Protein AF-A0A559NNC6-F1 (afdb_monomer)

pLDDT: mean 79.75, std 18.86, range [27.92, 98.12]

Mean predicted aligned error: 11.49 Å

Secondary structure (DSSP, 8-state):
----------------------------B-GGG-EEETTEEEEEBSS-TTEEEEPPPPEEE-B-TTS-BSEEEEEEEE---TTTT-TT--EEEEEEEEEEEEPPPPHHHHHHHHHHTT-TT-EEEEPPP-EEEEEEEE--SS-TT--EEEE-EEE--SGGGS--SS----EEEEEEEE-HHHHHHHHHHHHTT---EEEEEEEEEEEE--------S-HHHHHHHHHHT-TT---EEEEEEEEEEEE----TTT-GGGEEEEETTT---TT---EEEE--TTTTTS-TTEEEEEEEEEEEBSSSSSEEEEEEEEEGGGTT--EEEE--SS-B-TTSPEEEEEEEEETT--EEEPPPEEES-TT-EEE-PPP-

Radius of gyration: 27.9 Å; Cα contacts (8 Å, |Δi|>4): 718; chains: 1; bounding box: 59×69×116 Å

Structure (mmCIF, N/CA/C/O backbone):
data_AF-A0A559NNC6-F1
#
_entry.id   AF-A0A559NNC6-F1
#
loop_
_atom_site.group_PDB
_atom_site.id
_atom_site.type_symbol
_atom_site.label_atom_id
_atom_site.label_alt_id
_atom_site.label_comp_id
_atom_site.label_asym_id
_atom_site.label_entity_id
_atom_site.label_seq_id
_atom_site.pdbx_PDB_ins_code
_atom_site.Cartn_x
_atom_site.Cartn_y
_atom_site.Cartn_z
_atom_site.occupancy
_atom_site.B_iso_or_equiv
_atom_site.auth_seq_id
_atom_site.auth_comp_id
_atom_site.auth_asym_id
_atom_site.auth_atom_id
_atom_site.pdbx_PDB_model_num
ATOM 1 N N . MET A 1 1 ? 0.845 43.057 -84.290 1.00 36.72 1 MET A N 1
ATOM 2 C CA . MET A 1 1 ? 2.251 42.629 -84.189 1.00 36.72 1 MET A CA 1
ATOM 3 C C . MET A 1 1 ? 2.570 42.561 -82.710 1.00 36.72 1 MET A C 1
ATOM 5 O O . MET A 1 1 ? 2.853 43.579 -82.102 1.00 36.72 1 MET A O 1
ATOM 9 N N . ASP A 1 2 ? 2.086 41.510 -82.059 1.00 36.22 2 ASP A N 1
ATOM 10 C CA . ASP A 1 2 ? 2.773 40.208 -81.928 1.00 36.22 2 ASP A CA 1
ATOM 11 C C . ASP A 1 2 ? 3.747 40.279 -80.756 1.00 36.22 2 ASP A C 1
ATOM 13 O O . ASP A 1 2 ? 4.508 41.226 -80.642 1.00 36.22 2 ASP A O 1
ATOM 17 N N . SER A 1 3 ? 3.859 39.328 -79.846 1.00 35.81 3 SER A N 1
ATOM 18 C CA . SER A 1 3 ? 3.120 38.120 -79.476 1.00 35.81 3 SER A CA 1
ATOM 19 C C . SER A 1 3 ? 3.986 37.570 -78.341 1.00 35.81 3 SER A C 1
ATOM 21 O O . SER A 1 3 ? 5.203 37.484 -78.514 1.00 35.81 3 SER A O 1
ATOM 23 N N . GLY A 1 4 ? 3.441 37.231 -77.175 1.00 33.69 4 GLY A N 1
ATOM 24 C CA . GLY A 1 4 ? 4.319 36.819 -76.075 1.00 33.69 4 GLY A CA 1
ATOM 25 C C . GLY A 1 4 ? 3.615 36.343 -74.821 1.00 33.69 4 GLY A C 1
ATOM 26 O O . GLY A 1 4 ? 3.918 36.809 -73.728 1.00 33.69 4 GLY A O 1
ATOM 27 N N . ILE A 1 5 ? 2.669 35.422 -74.984 1.00 40.53 5 ILE A N 1
ATOM 28 C CA . ILE A 1 5 ? 2.041 34.668 -73.896 1.00 40.53 5 ILE A CA 1
ATOM 29 C C . ILE A 1 5 ? 3.139 33.861 -73.178 1.00 40.53 5 ILE A C 1
ATOM 31 O O . ILE A 1 5 ? 3.711 32.939 -73.757 1.00 40.53 5 ILE A O 1
ATOM 35 N N . ARG A 1 6 ? 3.447 34.196 -71.918 1.00 37.16 6 ARG A N 1
ATOM 36 C CA . ARG A 1 6 ? 4.339 33.393 -71.063 1.00 37.16 6 ARG A CA 1
ATOM 37 C C . ARG A 1 6 ? 3.553 32.254 -70.415 1.00 37.16 6 ARG A C 1
ATOM 39 O O . ARG A 1 6 ? 2.693 32.481 -69.568 1.00 37.16 6 ARG A O 1
ATOM 46 N N . PHE A 1 7 ? 3.875 31.027 -70.812 1.00 37.62 7 PHE A N 1
ATOM 47 C CA . PHE A 1 7 ? 3.391 29.798 -70.193 1.00 37.62 7 PHE A CA 1
ATOM 48 C C . PHE A 1 7 ? 4.232 29.424 -68.960 1.00 37.62 7 PHE A C 1
ATOM 50 O O . PHE A 1 7 ? 5.452 29.330 -69.032 1.00 37.62 7 PHE A O 1
ATOM 57 N N . LYS A 1 8 ? 3.512 29.191 -67.858 1.00 38.75 8 LYS A N 1
ATOM 58 C CA . LYS A 1 8 ? 3.670 28.158 -66.818 1.00 38.75 8 LYS A CA 1
ATOM 59 C C . LYS A 1 8 ? 5.076 27.741 -66.351 1.00 38.75 8 LYS A C 1
ATOM 61 O O . LYS A 1 8 ? 5.777 26.998 -67.026 1.00 38.75 8 LYS A O 1
ATOM 66 N N . SER A 1 9 ? 5.296 27.939 -65.054 1.00 33.38 9 SER A N 1
ATOM 67 C CA . SER A 1 9 ? 5.861 26.903 -64.174 1.00 33.38 9 SER A CA 1
ATOM 68 C C . SER A 1 9 ? 5.337 27.104 -62.749 1.00 33.38 9 SER A C 1
ATOM 70 O O . SER A 1 9 ? 5.947 27.736 -61.894 1.00 33.38 9 SER A O 1
ATOM 72 N N . MET A 1 10 ? 4.129 26.581 -62.526 1.00 31.52 10 MET A N 1
ATOM 73 C CA . MET A 1 10 ? 3.527 26.402 -61.208 1.00 31.52 10 MET A CA 1
ATOM 74 C C . MET A 1 10 ? 4.257 25.238 -60.534 1.00 31.52 10 MET A C 1
ATOM 76 O O . MET A 1 10 ? 4.019 24.078 -60.866 1.00 31.52 10 MET A O 1
ATOM 80 N N . TRP A 1 11 ? 5.189 25.547 -59.636 1.00 31.36 11 TRP A N 1
ATOM 81 C CA . TRP A 1 11 ? 5.792 24.552 -58.757 1.00 31.36 11 TRP A CA 1
ATOM 82 C C . TRP A 1 11 ? 4.742 24.126 -57.732 1.00 31.36 11 TRP A C 1
ATOM 84 O O . TRP A 1 11 ? 4.523 24.794 -56.725 1.00 31.36 11 TRP A O 1
ATOM 94 N N . VAL A 1 12 ? 4.055 23.021 -58.014 1.00 34.59 12 VAL A N 1
ATOM 95 C CA . VAL A 1 12 ? 3.301 22.284 -57.001 1.00 34.59 12 VAL A CA 1
ATOM 96 C C . VAL A 1 12 ? 4.337 21.606 -56.112 1.00 34.59 12 VAL A C 1
ATOM 98 O O . VAL A 1 12 ? 4.906 20.577 -56.470 1.00 34.59 12 VAL A O 1
ATOM 101 N N . VAL A 1 13 ? 4.617 22.209 -54.959 1.00 36.72 13 VAL A N 1
ATOM 102 C CA . VAL A 1 13 ? 5.291 21.519 -53.859 1.00 36.72 13 VAL A CA 1
ATOM 103 C C . VAL A 1 13 ? 4.279 20.520 -53.307 1.00 36.72 13 VAL A C 1
ATOM 105 O O . VAL A 1 13 ? 3.402 20.874 -52.523 1.00 36.72 13 VAL A O 1
ATOM 108 N N . ILE A 1 14 ? 4.363 19.271 -53.766 1.00 38.53 14 ILE A N 1
ATOM 109 C CA . ILE A 1 14 ? 3.714 18.148 -53.093 1.00 38.53 14 ILE A CA 1
ATOM 110 C C . ILE A 1 14 ? 4.484 17.958 -51.785 1.00 38.53 14 ILE A C 1
ATOM 112 O O . ILE A 1 14 ? 5.513 17.288 -51.735 1.00 38.53 14 ILE A O 1
ATOM 116 N N . LEU A 1 15 ? 4.003 18.610 -50.727 1.00 35.34 15 LEU A N 1
ATOM 117 C CA . LEU A 1 15 ? 4.283 18.214 -49.354 1.00 35.34 15 LEU A CA 1
ATOM 118 C C . LEU A 1 15 ? 3.696 16.809 -49.199 1.00 35.34 15 LEU A C 1
ATOM 120 O O . LEU A 1 15 ? 2.512 16.645 -48.916 1.00 35.34 15 LEU A O 1
ATOM 124 N N . LEU A 1 16 ? 4.525 15.789 -49.439 1.00 34.09 16 LEU A N 1
ATOM 125 C CA . LEU A 1 16 ? 4.300 14.466 -48.880 1.00 34.09 16 LEU A CA 1
ATOM 126 C C . LEU A 1 16 ? 4.338 14.643 -47.362 1.00 34.09 16 LEU A C 1
ATOM 128 O O . LEU A 1 16 ? 5.388 14.565 -46.729 1.00 34.09 16 LEU A O 1
ATOM 132 N N . SER A 1 17 ? 3.176 14.921 -46.778 1.00 38.03 17 SER A N 1
ATOM 133 C CA . SER A 1 17 ? 2.902 14.615 -45.388 1.00 38.03 17 SER A CA 1
ATOM 134 C C . SER A 1 17 ? 2.941 13.096 -45.269 1.00 38.03 17 SER A C 1
ATOM 136 O O . SER A 1 17 ? 1.928 12.401 -45.321 1.00 38.03 17 SER A O 1
ATOM 138 N N . THR A 1 18 ? 4.150 12.551 -45.142 1.00 35.72 18 THR A N 1
ATOM 139 C CA . THR A 1 18 ? 4.334 11.256 -44.506 1.00 35.72 18 THR A CA 1
ATOM 140 C C . THR A 1 18 ? 3.746 11.401 -43.114 1.00 35.72 18 THR A C 1
ATOM 142 O O . THR A 1 18 ? 4.394 11.913 -42.201 1.00 35.72 18 THR A O 1
ATOM 145 N N . ASN A 1 19 ? 2.482 10.999 -42.986 1.00 30.67 19 ASN A N 1
ATOM 146 C CA . ASN A 1 19 ? 1.855 10.614 -41.740 1.00 30.67 19 ASN A CA 1
ATOM 147 C C . ASN A 1 19 ? 2.675 9.445 -41.183 1.00 30.67 19 ASN A C 1
ATOM 149 O O . ASN A 1 19 ? 2.284 8.285 -41.273 1.00 30.67 19 ASN A O 1
ATOM 153 N N . PHE A 1 20 ? 3.841 9.751 -40.618 1.00 30.52 20 PHE A N 1
ATOM 154 C CA . PHE A 1 20 ? 4.393 8.959 -39.542 1.00 30.52 20 PHE A CA 1
ATOM 155 C C . PHE A 1 20 ? 3.413 9.149 -38.387 1.00 30.52 20 PHE A C 1
ATOM 157 O O . PHE A 1 20 ? 3.581 10.011 -37.529 1.00 30.52 20 PHE A O 1
ATOM 164 N N . MET A 1 21 ? 2.350 8.342 -38.390 1.00 27.92 21 MET A N 1
ATOM 165 C CA . MET A 1 21 ? 1.775 7.884 -37.141 1.00 27.92 21 MET A CA 1
ATOM 166 C C . MET A 1 21 ? 2.883 7.090 -36.457 1.00 27.92 21 MET A C 1
ATOM 168 O O . MET A 1 21 ? 2.970 5.872 -36.574 1.00 27.92 21 MET A O 1
ATOM 172 N N . THR A 1 22 ? 3.789 7.797 -35.785 1.00 30.91 22 THR A N 1
ATOM 173 C CA . THR A 1 22 ? 4.521 7.222 -34.673 1.00 30.91 22 THR A CA 1
ATOM 174 C C . THR A 1 22 ? 3.444 6.863 -33.666 1.00 30.91 22 THR A C 1
ATOM 176 O O . THR A 1 22 ? 2.999 7.712 -32.893 1.00 30.91 22 THR A O 1
ATOM 179 N N . SER A 1 23 ? 2.965 5.621 -33.726 1.00 33.84 23 SER A N 1
ATOM 180 C CA . SER A 1 23 ? 2.428 4.968 -32.547 1.00 33.84 23 SER A CA 1
ATOM 181 C C . SER A 1 23 ? 3.432 5.268 -31.443 1.00 33.84 23 SER A C 1
ATOM 183 O O . SER A 1 23 ? 4.598 4.879 -31.551 1.00 33.84 23 SER A O 1
ATOM 185 N N . LEU A 1 24 ? 3.023 6.070 -30.462 1.00 34.66 24 LEU A N 1
ATOM 186 C CA . LEU A 1 24 ? 3.741 6.218 -29.209 1.00 34.66 24 LEU A CA 1
ATOM 187 C C . LEU A 1 24 ? 3.784 4.813 -28.614 1.00 34.66 24 LEU A C 1
ATOM 189 O O . LEU A 1 24 ? 2.856 4.404 -27.926 1.00 34.66 24 LEU A O 1
ATOM 193 N N . LEU A 1 25 ? 4.811 4.049 -28.988 1.00 40.75 25 LEU A N 1
ATOM 194 C CA . LEU A 1 25 ? 5.159 2.791 -28.361 1.00 40.75 25 LEU A CA 1
ATOM 195 C C . LEU A 1 25 ? 5.450 3.168 -26.916 1.00 40.75 25 LEU A C 1
ATOM 197 O O . LEU A 1 25 ? 6.446 3.832 -26.613 1.00 40.75 25 LEU A O 1
ATOM 201 N N . LEU A 1 26 ? 4.486 2.879 -26.049 1.00 55.91 26 LEU A N 1
ATOM 202 C CA . LEU A 1 26 ? 4.668 3.029 -24.624 1.00 55.91 26 LEU A CA 1
ATOM 203 C C . LEU A 1 26 ? 5.737 2.004 -24.255 1.00 55.91 26 LEU A C 1
ATOM 205 O O . LEU A 1 26 ? 5.608 0.827 -24.557 1.00 55.91 26 LEU A O 1
ATOM 209 N N . ALA A 1 27 ? 6.837 2.476 -23.685 1.00 65.31 27 ALA A N 1
ATOM 210 C CA . ALA A 1 27 ? 7.924 1.623 -23.235 1.00 65.31 27 ALA A CA 1
ATOM 211 C C . ALA A 1 27 ? 7.384 0.571 -22.240 1.00 65.31 27 ALA A C 1
ATOM 213 O O . ALA A 1 27 ? 6.784 0.947 -21.223 1.00 65.31 27 ALA A O 1
ATOM 214 N N . GLN A 1 28 ? 7.588 -0.719 -22.523 1.00 82.75 28 GLN A N 1
ATOM 215 C CA . GLN A 1 28 ? 7.089 -1.854 -21.741 1.00 82.75 28 GLN A CA 1
ATOM 216 C C . GLN A 1 28 ? 8.203 -2.886 -21.473 1.00 82.75 28 GLN A C 1
ATOM 218 O O . GLN A 1 28 ? 8.992 -3.198 -22.374 1.00 82.75 28 GLN A O 1
ATOM 223 N N . PRO A 1 29 ? 8.263 -3.462 -20.255 1.00 88.25 29 PRO A N 1
ATOM 224 C CA . PRO A 1 29 ? 9.234 -4.500 -19.928 1.00 88.25 29 PRO A CA 1
ATOM 225 C C . PRO A 1 29 ? 8.934 -5.807 -20.673 1.00 88.25 29 PRO A C 1
ATOM 22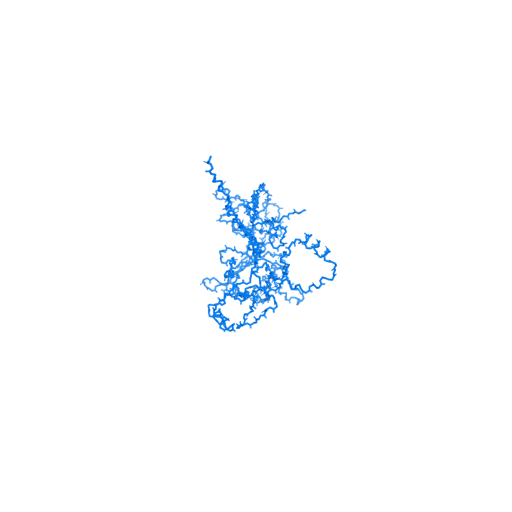7 O O . PRO A 1 29 ? 7.810 -6.309 -20.647 1.00 88.25 29 PRO A O 1
ATOM 230 N N . ASP A 1 30 ? 9.966 -6.404 -21.266 1.00 88.94 30 ASP A N 1
ATOM 231 C CA . ASP A 1 30 ? 9.905 -7.753 -21.827 1.00 88.94 30 ASP A CA 1
ATOM 232 C C . ASP A 1 30 ? 10.083 -8.795 -20.716 1.00 88.94 30 ASP A C 1
ATOM 234 O O . ASP A 1 30 ? 11.158 -8.907 -20.116 1.00 88.94 30 ASP A O 1
ATOM 238 N N . ILE A 1 31 ? 9.056 -9.608 -20.462 1.00 86.62 31 ILE A N 1
ATOM 239 C CA . ILE A 1 31 ? 9.113 -10.667 -19.446 1.00 86.62 31 ILE A CA 1
ATOM 240 C C . ILE A 1 31 ? 10.173 -11.733 -19.763 1.00 86.62 31 ILE A C 1
ATOM 242 O O . ILE A 1 31 ? 10.756 -12.313 -18.845 1.00 86.62 31 ILE A O 1
ATOM 246 N N . THR A 1 32 ? 10.461 -11.988 -21.041 1.00 87.81 32 THR A N 1
ATOM 247 C CA . THR A 1 32 ? 11.422 -13.018 -21.463 1.00 87.81 32 THR A CA 1
ATOM 248 C C . THR A 1 32 ? 12.872 -12.571 -21.352 1.00 87.81 32 THR A C 1
ATOM 250 O O . THR A 1 32 ? 13.762 -13.399 -21.165 1.00 87.81 32 THR A O 1
ATOM 253 N N . SER A 1 33 ? 13.111 -11.260 -21.328 1.00 90.81 33 SER A N 1
ATOM 254 C CA . SER A 1 33 ? 14.430 -10.669 -21.087 1.00 90.81 33 SER A CA 1
ATOM 255 C C . SER A 1 33 ? 14.896 -10.741 -19.619 1.00 90.81 33 SER A C 1
ATOM 257 O O . SER A 1 33 ? 15.963 -10.219 -19.272 1.00 90.81 33 SER A O 1
ATOM 259 N N . ARG A 1 34 ? 14.098 -11.366 -18.737 1.00 91.50 34 ARG A N 1
ATOM 260 C CA . ARG A 1 34 ? 14.343 -11.461 -17.294 1.00 91.50 34 ARG A CA 1
ATOM 261 C C . ARG A 1 34 ? 15.758 -11.953 -16.997 1.00 91.50 34 ARG A C 1
ATOM 263 O O . ARG A 1 34 ? 16.128 -13.084 -17.308 1.00 91.50 34 ARG A O 1
ATOM 270 N N . LYS A 1 35 ? 16.531 -11.139 -16.277 1.00 92.88 35 LYS A N 1
ATOM 271 C CA . LYS A 1 35 ? 17.894 -11.481 -15.858 1.00 92.88 35 LYS A CA 1
ATOM 272 C C . LYS A 1 35 ? 18.169 -11.037 -14.430 1.00 92.88 35 LYS A C 1
ATOM 274 O O . LYS A 1 35 ? 17.857 -9.916 -14.054 1.00 92.88 35 LYS A O 1
ATOM 279 N N . LYS A 1 36 ? 18.827 -11.883 -13.634 1.00 92.81 36 LYS A N 1
ATOM 280 C CA . LYS A 1 36 ? 19.297 -11.509 -12.292 1.00 92.81 36 LYS A CA 1
ATOM 281 C C . LYS A 1 36 ? 20.701 -10.907 -12.369 1.00 92.81 36 LYS A C 1
ATOM 283 O O . LYS A 1 36 ? 21.624 -11.540 -12.879 1.00 92.81 36 LYS A O 1
ATOM 288 N N . VAL A 1 37 ? 20.869 -9.692 -11.857 1.00 91.38 37 VAL A N 1
ATOM 289 C CA . VAL A 1 37 ? 22.135 -8.947 -11.843 1.00 91.38 37 VAL A CA 1
ATOM 290 C C . VAL A 1 37 ? 22.356 -8.378 -10.444 1.00 91.38 37 VAL A C 1
ATOM 292 O O . VAL A 1 37 ? 21.554 -7.585 -9.964 1.00 91.38 37 VAL A O 1
ATOM 295 N N . ASN A 1 38 ? 23.441 -8.785 -9.775 1.00 86.75 38 ASN A N 1
ATOM 296 C CA . ASN A 1 38 ? 23.778 -8.359 -8.404 1.00 86.75 38 ASN A CA 1
ATOM 297 C C . ASN A 1 38 ? 22.617 -8.504 -7.401 1.00 86.75 38 ASN A C 1
ATOM 299 O O . ASN A 1 38 ? 22.393 -7.635 -6.565 1.00 86.75 38 ASN A O 1
ATOM 303 N N . GLY A 1 39 ? 21.859 -9.598 -7.505 1.00 87.31 39 GLY A N 1
ATOM 304 C CA . GLY A 1 39 ? 20.725 -9.868 -6.619 1.00 87.31 39 GLY A CA 1
ATOM 305 C C . GLY A 1 39 ? 19.397 -9.238 -7.047 1.00 87.31 39 GLY A C 1
ATOM 306 O O . GLY A 1 39 ? 18.375 -9.657 -6.521 1.00 87.31 39 GLY A O 1
ATOM 307 N N . THR A 1 40 ? 19.387 -8.330 -8.026 1.00 91.31 40 THR A N 1
ATOM 308 C CA . THR A 1 40 ? 18.180 -7.670 -8.551 1.00 91.31 40 THR A CA 1
ATOM 309 C C . THR A 1 40 ? 17.768 -8.265 -9.893 1.00 91.31 40 THR A C 1
ATOM 311 O O . THR A 1 40 ? 18.598 -8.396 -10.795 1.00 91.31 40 THR A O 1
ATOM 314 N N . THR A 1 41 ? 16.488 -8.590 -10.061 1.00 94.50 41 THR A N 1
ATOM 315 C CA . THR A 1 41 ? 15.935 -8.912 -11.382 1.00 94.50 41 THR A CA 1
ATOM 316 C C . THR A 1 41 ? 15.767 -7.645 -12.218 1.00 94.50 41 THR A C 1
ATOM 318 O O . THR A 1 41 ? 15.156 -6.668 -11.776 1.00 94.50 41 THR A O 1
ATOM 321 N N . VAL A 1 42 ? 16.289 -7.680 -13.441 1.00 95.06 42 VAL A N 1
ATOM 322 C CA . VAL A 1 42 ? 16.109 -6.650 -14.460 1.00 95.06 42 VAL A CA 1
ATOM 323 C C . VAL A 1 42 ? 15.445 -7.224 -15.706 1.00 95.06 42 VAL A C 1
ATOM 325 O O . VAL A 1 42 ? 15.611 -8.405 -16.017 1.00 95.06 42 VAL A O 1
ATOM 328 N N . PHE A 1 43 ? 14.725 -6.365 -16.415 1.00 93.94 43 PHE A N 1
ATOM 329 C CA . PHE A 1 43 ? 14.050 -6.647 -17.679 1.00 93.94 43 PHE A CA 1
ATOM 330 C C . PHE A 1 43 ? 14.502 -5.595 -18.686 1.00 93.94 43 PHE A C 1
ATOM 332 O O . PHE A 1 43 ? 14.629 -4.427 -18.335 1.00 93.94 43 PHE A O 1
ATOM 339 N N . GLN A 1 44 ? 14.792 -5.982 -19.912 1.00 92.88 44 GLN A N 1
ATOM 340 C CA . GLN A 1 44 ? 15.015 -5.051 -21.006 1.00 92.88 44 GLN A CA 1
ATOM 341 C C . GLN A 1 44 ? 13.665 -4.517 -21.506 1.00 92.88 44 GLN A C 1
ATOM 343 O O . GLN A 1 44 ? 12.647 -5.207 -21.424 1.00 92.88 44 GLN A O 1
ATOM 348 N N . ASP A 1 45 ? 13.640 -3.279 -21.990 1.00 91.88 45 ASP A N 1
ATOM 349 C CA . ASP A 1 45 ? 12.502 -2.778 -22.754 1.00 91.88 45 ASP A CA 1
ATOM 350 C C . ASP A 1 45 ? 12.419 -3.487 -24.106 1.00 91.88 45 ASP A C 1
ATOM 352 O O . ASP A 1 45 ? 13.436 -3.778 -24.739 1.00 91.88 45 ASP A O 1
ATOM 356 N N . MET A 1 46 ? 11.200 -3.743 -24.564 1.00 85.44 46 MET A N 1
ATOM 357 C CA . MET A 1 46 ? 10.978 -4.408 -25.846 1.00 85.44 46 MET A CA 1
ATOM 358 C C . MET A 1 46 ? 11.419 -3.593 -27.063 1.00 85.44 46 MET A C 1
ATOM 360 O O . MET A 1 46 ? 11.772 -4.160 -28.096 1.00 85.44 46 MET A O 1
ATOM 364 N N . THR A 1 47 ? 11.341 -2.269 -26.973 1.00 86.38 47 THR A N 1
ATOM 365 C CA . THR A 1 47 ? 11.520 -1.353 -28.104 1.00 86.38 47 THR A CA 1
ATOM 366 C C . THR A 1 47 ? 12.821 -0.567 -28.014 1.00 86.38 47 THR A C 1
ATOM 368 O O . THR A 1 47 ? 13.474 -0.338 -29.032 1.00 86.38 47 THR A O 1
ATOM 371 N N . ASP A 1 48 ? 13.229 -0.187 -26.804 1.00 89.44 48 ASP A N 1
ATOM 372 C CA . ASP A 1 48 ? 14.441 0.574 -26.538 1.00 89.44 48 ASP A CA 1
ATOM 373 C C . ASP A 1 48 ? 15.533 -0.331 -25.936 1.00 89.44 48 ASP A C 1
ATOM 375 O O . ASP A 1 48 ? 15.528 -0.623 -24.737 1.00 89.44 48 ASP A O 1
ATOM 379 N N . PRO A 1 49 ? 16.556 -0.726 -26.717 1.00 88.06 49 PRO A N 1
ATOM 380 C CA . PRO A 1 49 ? 17.619 -1.592 -26.219 1.00 88.06 49 PRO A CA 1
ATOM 381 C C . PRO A 1 49 ? 18.501 -0.942 -25.138 1.00 88.06 49 PRO A C 1
ATOM 383 O O . PRO A 1 49 ? 19.328 -1.626 -24.528 1.00 88.06 49 PRO A O 1
ATOM 386 N N . PHE A 1 50 ? 18.356 0.364 -24.896 1.00 91.19 50 PHE A N 1
ATOM 387 C CA . PHE A 1 50 ? 19.048 1.105 -23.847 1.00 91.19 50 PHE A CA 1
ATOM 388 C C . PHE A 1 50 ? 18.171 1.369 -22.620 1.00 91.19 50 PHE A C 1
ATOM 390 O O . PHE A 1 50 ? 18.671 1.945 -21.650 1.00 91.19 50 PHE A O 1
ATOM 397 N N . LEU A 1 51 ? 16.912 0.935 -22.607 1.00 92.88 51 LEU A N 1
ATOM 398 C CA . LEU A 1 51 ? 16.033 1.030 -21.450 1.00 92.88 51 LEU A CA 1
ATOM 399 C C . LEU A 1 51 ? 15.899 -0.330 -20.770 1.00 92.88 51 LEU A C 1
ATOM 401 O O . LEU A 1 51 ? 15.657 -1.355 -21.396 1.00 92.88 51 LEU A O 1
ATOM 405 N N . TYR A 1 52 ? 16.092 -0.326 -19.458 1.00 94.31 52 TYR A N 1
ATOM 406 C CA . TYR A 1 52 ? 15.925 -1.489 -18.607 1.00 94.31 52 TYR A CA 1
ATOM 407 C C . TYR A 1 52 ? 15.048 -1.125 -17.418 1.00 94.31 52 TYR A C 1
ATOM 409 O O . TYR A 1 52 ? 15.109 -0.014 -16.879 1.00 94.31 52 TYR A O 1
ATOM 417 N N . TYR A 1 53 ? 14.291 -2.108 -16.968 1.00 95.00 53 TYR A N 1
ATOM 418 C CA . TYR A 1 53 ? 13.451 -2.061 -15.796 1.00 95.00 53 TYR A CA 1
ATOM 419 C C . TYR A 1 53 ? 14.045 -2.901 -14.667 1.00 95.00 53 TYR A C 1
ATOM 421 O O . TYR A 1 53 ? 14.724 -3.891 -14.929 1.00 95.00 53 TYR A O 1
ATOM 429 N N . TYR A 1 54 ? 13.788 -2.536 -13.413 1.00 94.69 54 TYR A N 1
ATOM 430 C CA . TYR A 1 54 ? 14.164 -3.338 -12.242 1.00 94.69 54 TYR A CA 1
ATOM 431 C C . TYR A 1 54 ? 12.967 -3.616 -11.337 1.00 94.69 54 TYR A C 1
ATOM 433 O O . TYR A 1 54 ? 12.089 -2.767 -11.189 1.00 94.69 54 TYR A O 1
ATOM 441 N N . GLU A 1 55 ? 12.947 -4.794 -10.716 1.00 94.69 55 GLU A N 1
ATOM 442 C CA . GLU A 1 55 ? 11.908 -5.212 -9.763 1.00 94.69 55 GLU A CA 1
ATOM 443 C C . GLU A 1 55 ? 11.927 -4.387 -8.450 1.00 94.69 55 GLU A C 1
ATOM 445 O O . GLU A 1 55 ? 12.959 -3.802 -8.103 1.00 94.69 55 GLU A O 1
ATOM 450 N N . PRO A 1 56 ? 10.816 -4.329 -7.691 1.00 95.31 56 PRO A N 1
ATOM 451 C CA . PRO A 1 56 ? 10.754 -3.653 -6.399 1.00 95.31 56 PRO A CA 1
ATOM 452 C C . PRO A 1 56 ? 11.609 -4.316 -5.315 1.00 95.31 56 PRO A C 1
ATOM 454 O O . PRO A 1 56 ? 11.945 -5.505 -5.346 1.00 95.31 56 PRO A O 1
ATOM 457 N N . GLY A 1 57 ? 11.950 -3.502 -4.316 1.00 94.38 57 GLY A N 1
ATOM 458 C CA . GLY A 1 57 ? 12.673 -3.940 -3.131 1.00 94.38 57 GLY A CA 1
ATOM 459 C C . GLY A 1 57 ? 11.838 -4.834 -2.215 1.00 94.38 57 GLY A C 1
ATOM 460 O O . GLY A 1 57 ? 10.615 -4.917 -2.322 1.00 94.38 57 GLY A O 1
ATOM 461 N N . GLU A 1 58 ? 12.530 -5.499 -1.296 1.00 95.31 58 GLU A N 1
ATOM 462 C CA . GLU A 1 58 ? 11.906 -6.194 -0.165 1.00 95.31 58 GLU A CA 1
ATOM 463 C C . GLU A 1 58 ? 11.235 -5.194 0.780 1.00 95.31 58 GLU A C 1
ATOM 465 O O . GLU A 1 58 ? 11.642 -4.027 0.851 1.00 95.31 58 GLU A O 1
ATOM 470 N N . LEU A 1 59 ? 10.216 -5.664 1.494 1.00 96.94 59 LEU A N 1
ATOM 471 C CA . LEU A 1 59 ? 9.512 -4.899 2.512 1.00 96.94 59 LEU A CA 1
ATOM 472 C C . LEU A 1 59 ? 10.075 -5.167 3.904 1.00 96.94 59 LEU A C 1
ATOM 474 O O . LEU A 1 59 ? 10.440 -6.293 4.228 1.00 96.94 59 LEU A O 1
ATOM 478 N N . PHE A 1 60 ? 10.085 -4.126 4.732 1.00 96.44 60 PHE A N 1
ATOM 479 C CA . PHE A 1 60 ? 10.468 -4.177 6.140 1.00 96.44 60 PHE A CA 1
ATOM 480 C C . PHE A 1 60 ? 9.466 -3.403 6.989 1.00 96.44 60 PHE A C 1
ATOM 482 O O . PHE A 1 60 ? 8.810 -2.476 6.506 1.00 96.44 60 PHE A O 1
ATOM 489 N N . LEU A 1 61 ? 9.372 -3.762 8.269 1.00 96.00 61 LEU A N 1
ATOM 490 C CA . LEU A 1 61 ? 8.632 -2.973 9.244 1.00 96.00 61 LEU A CA 1
ATOM 491 C C . LEU A 1 61 ? 9.324 -1.613 9.410 1.00 96.00 61 LEU A C 1
ATOM 493 O O . LEU A 1 61 ? 10.534 -1.540 9.638 1.00 96.00 61 LEU A O 1
ATOM 497 N N . SER A 1 62 ? 8.559 -0.536 9.264 1.00 95.56 62 SER A N 1
ATOM 498 C CA . SER A 1 62 ? 9.059 0.820 9.477 1.00 95.56 62 SER A CA 1
ATOM 499 C C . SER A 1 62 ? 9.344 1.051 10.957 1.00 95.56 62 SER A C 1
ATOM 501 O O . SER A 1 62 ? 8.684 0.473 11.818 1.00 95.56 62 SER A O 1
ATOM 503 N N . HIS A 1 63 ? 10.312 1.913 11.242 1.00 93.06 63 HIS A N 1
ATOM 504 C CA . HIS A 1 63 ? 10.637 2.347 12.596 1.00 93.06 63 HIS A CA 1
ATOM 505 C C . HIS A 1 63 ? 10.539 3.872 12.672 1.00 93.06 63 HIS A C 1
ATOM 507 O O . HIS A 1 63 ? 10.705 4.579 11.671 1.00 93.06 63 HIS A O 1
ATOM 513 N N . ASN A 1 64 ? 10.216 4.394 13.850 1.00 87.88 64 ASN A N 1
ATOM 514 C CA . ASN A 1 64 ? 10.212 5.829 14.095 1.00 87.88 64 ASN A CA 1
ATOM 515 C C . ASN A 1 64 ? 11.635 6.347 14.383 1.00 87.88 64 ASN A C 1
ATOM 517 O O . ASN A 1 64 ? 12.620 5.613 14.336 1.00 87.88 64 ASN A O 1
ATOM 521 N N . THR A 1 65 ? 11.764 7.643 14.671 1.00 86.31 65 THR A N 1
ATOM 522 C CA . THR A 1 65 ? 13.065 8.285 14.933 1.00 86.31 65 THR A CA 1
ATOM 523 C C . THR A 1 65 ? 13.791 7.749 16.168 1.00 86.31 65 THR A C 1
ATOM 525 O O . THR A 1 65 ? 14.996 7.957 16.278 1.00 86.31 65 THR A O 1
ATOM 528 N N . ASN A 1 66 ? 13.080 7.076 17.075 1.00 86.94 66 ASN A N 1
ATOM 529 C CA . ASN A 1 66 ? 13.623 6.471 18.291 1.00 86.94 66 ASN A CA 1
ATOM 530 C C . ASN A 1 66 ? 13.928 4.974 18.115 1.00 86.94 66 ASN A C 1
ATOM 532 O O . ASN A 1 66 ? 14.191 4.297 19.106 1.0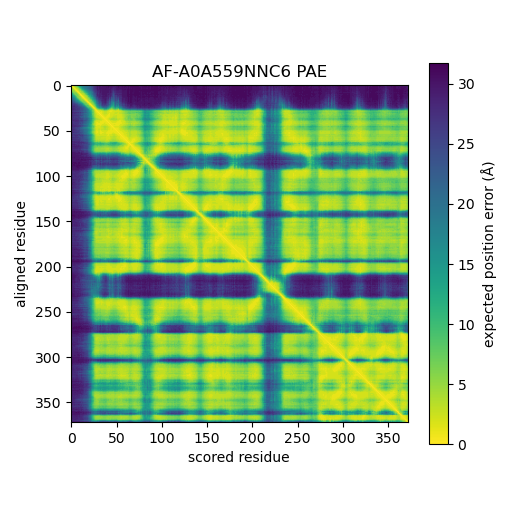0 86.94 66 ASN A O 1
ATOM 536 N N . ASP A 1 67 ? 13.880 4.455 16.882 1.00 87.94 67 ASP A N 1
ATOM 537 C CA . ASP A 1 67 ? 14.010 3.021 16.592 1.00 87.94 67 ASP A CA 1
ATOM 538 C C . ASP A 1 67 ? 12.903 2.172 17.254 1.00 87.94 67 ASP A C 1
ATOM 540 O O . ASP A 1 67 ? 13.078 0.995 17.569 1.00 87.94 67 ASP A O 1
ATOM 544 N N . GLU A 1 68 ? 11.734 2.770 17.499 1.00 91.62 68 GLU A N 1
ATOM 545 C CA . GLU A 1 68 ? 10.538 2.033 17.907 1.00 91.62 68 GLU A CA 1
ATOM 546 C C . GLU A 1 68 ? 9.803 1.553 16.647 1.00 91.62 68 GLU A C 1
ATOM 548 O O . GLU A 1 68 ? 9.701 2.315 15.676 1.00 91.62 68 GLU A O 1
ATOM 553 N N . PRO A 1 69 ? 9.274 0.318 16.629 1.00 92.81 69 PRO A N 1
ATOM 554 C CA . PRO A 1 69 ? 8.507 -0.172 15.496 1.00 92.81 69 PRO A CA 1
ATOM 555 C C . PRO A 1 69 ? 7.268 0.704 15.274 1.00 92.81 69 PRO A C 1
ATOM 557 O O . PRO A 1 69 ? 6.508 0.981 16.201 1.00 92.81 69 PRO A O 1
ATOM 560 N N . ASP A 1 70 ? 7.037 1.108 14.026 1.00 93.75 70 ASP A N 1
ATOM 561 C CA . ASP A 1 70 ? 5.803 1.761 13.582 1.00 93.75 70 ASP A CA 1
ATOM 562 C C . ASP A 1 70 ? 4.702 0.696 13.522 1.00 93.75 70 ASP A C 1
ATOM 564 O O . ASP A 1 70 ? 4.359 0.189 12.455 1.00 93.75 70 ASP A O 1
ATOM 568 N N . PHE A 1 71 ? 4.231 0.274 14.692 1.00 93.38 71 PHE A N 1
ATOM 569 C CA . PHE A 1 71 ? 3.252 -0.784 14.882 1.00 93.38 71 PHE A CA 1
ATOM 570 C C . PHE A 1 71 ? 2.283 -0.386 15.989 1.00 93.38 71 PHE A C 1
ATOM 572 O O . PHE A 1 71 ? 2.682 0.023 17.078 1.00 93.38 71 PHE A O 1
ATOM 579 N N . GLN A 1 72 ? 0.997 -0.548 15.713 1.00 91.50 72 GLN A N 1
ATOM 580 C CA . GLN A 1 72 ? -0.068 -0.259 16.648 1.00 91.50 72 GLN A CA 1
ATOM 581 C C . GLN A 1 72 ? -1.176 -1.296 16.511 1.00 91.50 72 GLN A C 1
ATOM 583 O O . GLN A 1 72 ? -1.807 -1.429 15.461 1.00 91.50 72 GLN A O 1
ATOM 588 N N . PHE A 1 73 ? -1.451 -1.986 17.608 1.00 91.44 73 PHE A N 1
ATOM 589 C CA . PHE A 1 73 ? -2.637 -2.801 17.777 1.00 91.44 73 PHE A CA 1
ATOM 590 C C . PHE A 1 73 ? -3.557 -2.132 18.797 1.00 91.44 73 PHE A C 1
ATOM 592 O O . PHE A 1 73 ? -3.201 -1.947 19.960 1.00 91.44 73 PHE A O 1
ATOM 599 N N . LEU A 1 74 ? -4.733 -1.725 18.334 1.00 86.81 74 LEU A N 1
ATOM 600 C CA . LEU A 1 74 ? -5.756 -1.082 19.140 1.00 86.81 74 LEU A CA 1
ATOM 601 C C . LEU A 1 74 ? -6.922 -2.051 19.323 1.00 86.81 74 LEU A C 1
ATOM 603 O O . LEU A 1 74 ? -7.579 -2.406 18.349 1.00 86.81 74 LEU A O 1
ATOM 607 N N . ASP A 1 75 ? -7.195 -2.442 20.561 1.00 83.12 75 ASP A N 1
ATOM 608 C CA . ASP A 1 75 ? -8.319 -3.300 20.930 1.00 83.12 75 ASP A CA 1
ATOM 609 C C . ASP A 1 75 ? -9.367 -2.472 21.685 1.00 83.12 75 ASP A C 1
ATOM 611 O O . ASP A 1 75 ? -9.179 -2.119 22.853 1.00 83.12 75 ASP A O 1
ATOM 615 N N . MET A 1 76 ? -10.451 -2.103 20.997 1.00 77.31 76 MET A N 1
ATOM 616 C CA . MET A 1 76 ? -11.534 -1.307 21.576 1.00 77.31 76 MET A CA 1
ATOM 617 C C . MET A 1 76 ? -12.680 -2.207 22.019 1.00 77.31 76 MET A C 1
ATOM 619 O O . MET A 1 76 ? -13.198 -3.008 21.236 1.00 77.31 76 MET A O 1
ATOM 623 N N . ARG A 1 77 ? -13.105 -2.038 23.271 1.00 72.88 77 ARG A N 1
ATOM 624 C CA . ARG A 1 77 ? -14.181 -2.806 23.900 1.00 72.88 77 ARG A CA 1
ATOM 625 C C . ARG A 1 77 ? -15.355 -1.888 24.201 1.00 72.88 77 ARG A C 1
ATOM 627 O O . ARG A 1 77 ? -15.192 -0.914 24.919 1.00 72.88 77 ARG A O 1
ATOM 634 N N . TYR A 1 78 ? -16.532 -2.205 23.683 1.00 66.44 78 TYR A N 1
ATOM 635 C CA . TYR A 1 78 ? -17.797 -1.613 24.102 1.00 66.44 78 TYR A CA 1
ATOM 636 C C . TYR A 1 78 ? -18.569 -2.652 24.905 1.00 66.44 78 TYR A C 1
ATOM 638 O O . TYR A 1 78 ? -18.754 -3.771 24.430 1.00 66.44 78 TYR A O 1
ATOM 646 N N . THR A 1 79 ? -18.987 -2.309 26.121 1.00 61.03 79 THR A N 1
ATOM 647 C CA . THR A 1 79 ? -19.714 -3.236 27.013 1.00 61.03 79 THR A CA 1
ATOM 648 C C . THR A 1 79 ? -21.163 -2.820 27.294 1.00 61.03 79 THR A C 1
ATOM 650 O O . THR A 1 79 ? -21.825 -3.426 28.144 1.00 61.03 79 THR A O 1
ATOM 653 N N . GLY A 1 80 ? -21.669 -1.827 26.557 1.00 55.09 80 GLY A N 1
ATOM 654 C CA . GLY A 1 80 ? -23.002 -1.265 26.750 1.00 55.09 80 GLY A CA 1
ATOM 655 C C . GLY A 1 80 ? -23.055 -0.274 27.913 1.00 55.09 80 GLY A C 1
ATOM 656 O O . GLY A 1 80 ? -22.291 -0.353 28.879 1.00 55.09 80 GLY A O 1
ATOM 657 N N . SER A 1 81 ? -23.998 0.660 27.850 1.00 53.22 81 SER A N 1
ATOM 658 C CA . SER A 1 81 ? -24.182 1.724 28.833 1.00 53.22 81 SER A CA 1
ATOM 659 C C . SER A 1 81 ? -25.572 1.678 29.465 1.00 53.22 81 SER A C 1
ATOM 661 O O . SER A 1 81 ? -26.588 1.431 28.816 1.00 53.22 81 SER A O 1
ATOM 663 N N . LYS A 1 82 ? -25.655 2.010 30.762 1.00 48.34 82 LYS A N 1
ATOM 664 C CA . LYS A 1 82 ? -26.952 2.224 31.437 1.00 48.34 82 LYS A CA 1
ATOM 665 C C . LYS A 1 82 ? -27.789 3.305 30.758 1.00 48.34 82 LYS A C 1
ATOM 667 O O . LYS A 1 82 ? -29.010 3.245 30.828 1.00 48.34 82 LYS A O 1
ATOM 672 N N . CYS A 1 83 ? -27.146 4.283 30.125 1.00 50.66 83 CYS A N 1
ATOM 673 C CA . CYS A 1 83 ? -27.822 5.429 29.527 1.00 50.66 83 CYS A CA 1
ATOM 674 C C . CYS A 1 83 ? -28.586 5.072 28.246 1.00 50.66 83 CYS A C 1
ATOM 676 O O . CYS A 1 83 ? -29.594 5.712 27.961 1.00 50.66 83 CYS A O 1
ATOM 678 N N . TYR A 1 84 ? -28.133 4.059 27.501 1.00 54.56 84 TYR A N 1
ATOM 679 C CA . TYR A 1 84 ? -28.743 3.637 26.234 1.00 54.56 84 TYR A CA 1
ATOM 680 C C . TYR A 1 84 ? -29.559 2.342 26.360 1.00 54.56 84 TYR A C 1
ATOM 682 O O . TYR A 1 84 ? -30.157 1.895 25.387 1.00 54.56 84 TYR A O 1
ATOM 690 N N . ASN A 1 85 ? -29.653 1.783 27.576 1.00 53.16 85 ASN A N 1
ATOM 691 C CA . ASN A 1 85 ? -30.371 0.540 27.879 1.00 53.16 85 ASN A CA 1
ATOM 692 C C . ASN A 1 85 ? -29.914 -0.661 27.022 1.00 53.16 85 ASN A C 1
ATOM 694 O O . ASN A 1 85 ? -30.684 -1.583 26.770 1.00 53.16 85 ASN A O 1
ATOM 698 N N . ASP A 1 86 ? -28.646 -0.651 26.615 1.00 59.34 86 ASP A N 1
ATOM 699 C CA . ASP A 1 86 ? -27.953 -1.677 25.827 1.00 59.34 86 ASP A CA 1
ATOM 700 C C . ASP A 1 86 ? -26.898 -2.418 26.669 1.00 59.34 86 ASP A C 1
ATOM 702 O O . ASP A 1 86 ? -25.957 -3.030 26.160 1.00 59.34 86 ASP A O 1
ATOM 706 N N . GLN A 1 87 ? -27.049 -2.377 27.999 1.00 54.19 87 GLN A N 1
ATOM 707 C CA . GLN A 1 87 ? -26.180 -3.099 28.922 1.00 54.19 87 GLN A CA 1
ATOM 708 C C . GLN A 1 87 ? -26.125 -4.589 28.566 1.00 54.19 87 GLN A C 1
ATOM 710 O O . GLN A 1 87 ? -27.134 -5.289 28.620 1.00 54.19 87 GLN A O 1
ATOM 715 N N . GLY A 1 88 ? -24.922 -5.079 28.264 1.00 53.50 88 GLY A N 1
ATOM 716 C CA . GLY A 1 88 ? -24.695 -6.465 27.855 1.00 53.50 88 GLY A CA 1
ATOM 717 C C . GLY A 1 88 ? -24.403 -6.639 26.364 1.00 53.50 88 GLY A C 1
ATOM 718 O O . GLY A 1 88 ? -23.894 -7.698 25.992 1.00 53.50 88 GLY A O 1
ATOM 719 N N . GLU A 1 89 ? -24.626 -5.618 25.530 1.00 53.09 89 GLU A N 1
ATOM 720 C CA . GLU A 1 89 ? -24.114 -5.607 24.160 1.00 53.09 89 GLU A CA 1
ATOM 721 C C . GLU A 1 89 ? -22.589 -5.459 24.176 1.00 53.09 89 GLU A C 1
ATOM 723 O O . GLU A 1 89 ? -22.034 -4.461 24.637 1.00 53.09 89 GLU A O 1
ATOM 728 N N . LYS A 1 90 ? -21.890 -6.493 23.697 1.00 55.41 90 LYS A N 1
ATOM 729 C CA . LYS A 1 90 ? -20.430 -6.501 23.600 1.00 55.41 90 LYS A CA 1
ATOM 730 C C . LYS A 1 90 ? -20.005 -6.314 22.152 1.00 55.41 90 LYS A C 1
ATOM 732 O O . LYS A 1 90 ? -19.901 -7.290 21.410 1.00 55.41 90 LYS A O 1
ATOM 737 N N . ASN A 1 91 ? -19.734 -5.072 21.769 1.00 58.81 91 ASN A N 1
ATOM 738 C CA . ASN A 1 91 ? -19.147 -4.765 20.470 1.00 58.81 91 ASN A CA 1
ATOM 739 C C . ASN A 1 91 ? -17.644 -4.558 20.641 1.00 58.81 91 ASN A C 1
ATOM 741 O O . ASN A 1 91 ? -17.207 -3.772 21.476 1.00 58.81 91 ASN A O 1
ATOM 745 N N . PHE A 1 92 ? -16.842 -5.265 19.852 1.00 64.88 92 PHE A N 1
ATOM 746 C CA . PHE A 1 92 ? -15.402 -5.048 19.820 1.00 64.88 92 PHE A CA 1
ATOM 747 C C . PHE A 1 92 ? -15.028 -4.532 18.443 1.00 64.88 92 PHE A C 1
ATOM 749 O O . PHE A 1 92 ? -15.516 -5.017 17.421 1.00 64.88 92 PHE A O 1
ATOM 756 N N . MET A 1 93 ? -14.164 -3.528 18.424 1.00 73.19 93 MET A N 1
ATOM 757 C CA . MET A 1 93 ? -13.551 -3.048 17.200 1.00 73.19 93 MET A CA 1
ATOM 758 C C . MET A 1 93 ? -12.055 -3.057 17.429 1.00 73.19 93 MET A C 1
ATOM 760 O O . MET A 1 93 ? -11.538 -2.294 18.239 1.00 73.19 93 MET A O 1
ATOM 764 N N . SER A 1 94 ? -11.353 -3.920 16.711 1.00 83.75 94 SER A N 1
ATOM 765 C CA . SER A 1 94 ? -9.908 -4.007 16.843 1.00 83.75 94 SER A CA 1
ATOM 766 C C . SER A 1 94 ? -9.266 -3.593 15.525 1.00 83.75 94 SER A C 1
ATOM 768 O O . SER A 1 94 ? -9.724 -3.965 14.443 1.00 83.75 94 SER A O 1
ATOM 770 N N . LEU A 1 95 ? -8.237 -2.759 15.608 1.00 87.19 95 LEU A N 1
ATOM 771 C CA . LEU A 1 95 ? -7.529 -2.203 14.464 1.00 87.19 95 LEU A CA 1
ATOM 772 C C . LEU A 1 95 ? -6.052 -2.536 14.605 1.00 87.19 95 LEU A C 1
ATOM 774 O O . LEU A 1 95 ? -5.430 -2.214 15.616 1.00 87.19 95 LEU A O 1
ATOM 778 N N . LEU A 1 96 ? -5.491 -3.151 13.574 1.00 91.06 96 LEU A N 1
ATOM 779 C CA . LEU A 1 96 ? -4.058 -3.343 13.449 1.00 91.06 96 LEU A CA 1
ATOM 780 C C . LEU A 1 96 ? -3.534 -2.409 12.360 1.00 91.06 96 LEU A C 1
ATOM 782 O O . LEU A 1 96 ? -4.026 -2.417 11.229 1.00 91.06 96 LEU A O 1
ATOM 786 N N . GLN A 1 97 ? -2.522 -1.620 12.700 1.00 92.38 97 GLN A N 1
ATOM 787 C CA . GLN A 1 97 ? -1.846 -0.714 11.788 1.00 92.38 97 GLN A CA 1
ATOM 788 C C . GLN A 1 97 ? -0.335 -0.825 11.962 1.00 92.38 97 GLN A C 1
ATOM 790 O O . GLN A 1 97 ? 0.164 -0.871 13.080 1.00 92.38 97 GLN A O 1
ATOM 795 N N . PHE A 1 98 ? 0.403 -0.821 10.856 1.00 94.50 98 PHE A N 1
ATOM 796 C CA . PHE A 1 98 ? 1.856 -0.699 10.906 1.00 94.50 98 PHE A CA 1
ATOM 797 C C . PHE A 1 98 ? 2.426 -0.051 9.646 1.00 94.50 98 PHE A C 1
ATOM 799 O O . PHE A 1 98 ? 1.841 -0.108 8.560 1.00 94.50 98 PHE A O 1
ATOM 806 N N . GLY A 1 99 ? 3.571 0.603 9.796 1.00 95.81 99 GLY A N 1
ATOM 807 C CA . GLY A 1 99 ? 4.332 1.179 8.701 1.00 95.81 99 GLY A CA 1
ATOM 808 C C . GLY A 1 99 ? 5.151 0.116 7.978 1.00 95.81 99 GLY A C 1
ATOM 809 O O . GLY A 1 99 ? 5.792 -0.728 8.596 1.00 95.81 99 GLY A O 1
ATOM 810 N N . VAL A 1 100 ? 5.171 0.186 6.653 1.00 97.25 100 VAL A N 1
ATOM 811 C CA . VAL A 1 100 ? 5.937 -0.707 5.786 1.00 97.25 100 VAL A CA 1
ATOM 812 C C . VAL A 1 100 ? 6.862 0.121 4.911 1.00 97.25 100 VAL A C 1
ATOM 814 O O . VAL A 1 100 ? 6.422 1.063 4.245 1.00 97.25 100 VAL A O 1
ATOM 817 N N . GLU A 1 101 ? 8.140 -0.238 4.893 1.00 97.19 101 GLU A N 1
ATOM 818 C CA . GLU A 1 101 ? 9.166 0.402 4.078 1.00 97.19 101 GLU A CA 1
ATOM 819 C C . GLU A 1 101 ? 9.681 -0.524 2.988 1.00 97.19 101 GLU A C 1
ATOM 821 O O . GLU A 1 101 ? 9.957 -1.693 3.234 1.00 97.19 101 GLU A O 1
ATOM 826 N N . MET A 1 102 ? 9.849 0.019 1.782 1.00 96.44 102 MET A N 1
ATOM 827 C CA . MET A 1 102 ? 10.470 -0.707 0.677 1.00 96.44 102 MET A CA 1
ATOM 828 C C . MET A 1 102 ? 11.962 -0.391 0.605 1.00 96.44 102 MET A C 1
ATOM 830 O O . MET A 1 102 ? 12.365 0.779 0.578 1.00 96.44 102 MET A O 1
ATOM 834 N N . LYS A 1 103 ? 12.787 -1.437 0.472 1.00 94.69 103 LYS A N 1
ATOM 835 C CA . LYS A 1 103 ? 14.222 -1.306 0.204 1.00 94.69 103 LYS A CA 1
ATOM 836 C C . LYS A 1 103 ? 14.467 -0.455 -1.037 1.00 94.69 103 LYS A C 1
ATOM 838 O O . LYS A 1 103 ? 14.105 -0.839 -2.151 1.00 94.69 103 LYS A O 1
ATOM 843 N N . LYS A 1 104 ? 15.143 0.680 -0.871 1.00 92.38 104 LYS A N 1
ATOM 844 C CA . LYS A 1 104 ? 15.530 1.521 -2.008 1.00 92.38 104 LYS A CA 1
ATOM 845 C C . LYS A 1 104 ? 16.712 0.912 -2.751 1.00 92.38 104 LYS A C 1
ATOM 847 O O . LYS A 1 104 ? 17.658 0.416 -2.140 1.00 92.38 104 LYS A O 1
ATOM 852 N N . MET A 1 105 ? 16.693 1.039 -4.075 1.00 90.31 105 MET A N 1
ATOM 853 C CA . MET A 1 105 ? 17.868 0.777 -4.898 1.00 90.31 105 MET A CA 1
ATOM 854 C C . MET A 1 105 ? 18.933 1.845 -4.613 1.00 90.31 105 MET A C 1
ATOM 856 O O . MET A 1 105 ? 18.673 3.037 -4.785 1.00 90.31 105 MET A O 1
ATOM 860 N N . THR A 1 106 ? 20.125 1.441 -4.173 1.00 90.25 106 THR A N 1
ATOM 861 C CA . THR A 1 106 ? 21.222 2.384 -3.911 1.00 90.25 106 THR A CA 1
ATOM 862 C C . THR A 1 106 ? 21.903 2.806 -5.215 1.00 90.25 106 THR A C 1
ATOM 864 O O . THR A 1 106 ? 21.856 2.095 -6.224 1.00 90.25 106 THR A O 1
ATOM 867 N N . ALA A 1 107 ? 22.573 3.962 -5.206 1.00 89.94 107 ALA A N 1
ATOM 868 C CA . ALA A 1 107 ? 23.349 4.424 -6.359 1.00 89.94 107 ALA A CA 1
ATOM 869 C C . ALA A 1 107 ? 24.441 3.414 -6.759 1.00 89.94 107 ALA A C 1
ATOM 871 O O . ALA A 1 107 ? 24.669 3.186 -7.949 1.00 89.94 107 ALA A O 1
ATOM 872 N N . ASP A 1 108 ? 25.056 2.755 -5.774 1.00 90.94 108 ASP A N 1
ATOM 873 C CA . ASP A 1 108 ? 26.068 1.723 -5.997 1.00 90.94 108 ASP A CA 1
ATOM 874 C C . ASP A 1 108 ? 25.484 0.488 -6.681 1.00 90.94 108 ASP A C 1
ATOM 876 O O . ASP A 1 108 ? 26.064 0.005 -7.656 1.00 90.94 108 ASP A O 1
ATOM 880 N N . SER A 1 109 ? 24.301 0.027 -6.257 1.00 91.25 109 SER A N 1
ATOM 881 C CA . SER A 1 109 ? 23.588 -1.069 -6.923 1.00 91.25 109 SER A CA 1
ATOM 882 C C . SER A 1 109 ? 23.256 -0.719 -8.375 1.00 91.25 109 SER A C 1
ATOM 884 O O . SER A 1 109 ? 23.515 -1.523 -9.272 1.00 91.25 109 SER A O 1
ATOM 886 N N . ILE A 1 110 ? 22.777 0.503 -8.642 1.00 90.06 110 ILE A N 1
ATOM 887 C CA . ILE A 1 110 ? 22.498 0.978 -10.009 1.00 90.06 110 ILE A CA 1
ATOM 888 C C . ILE A 1 110 ? 23.775 0.963 -10.858 1.00 90.06 110 ILE A C 1
ATOM 890 O O . ILE A 1 110 ? 23.774 0.447 -11.978 1.00 90.06 110 ILE A O 1
ATOM 894 N N . MET A 1 111 ? 24.881 1.508 -10.344 1.00 89.94 111 MET A N 1
ATOM 895 C CA . MET A 1 111 ? 26.159 1.513 -11.060 1.00 89.94 111 MET A CA 1
ATOM 896 C C . MET A 1 111 ? 26.677 0.098 -11.318 1.00 89.94 111 MET A C 1
ATOM 898 O O . MET A 1 111 ? 27.183 -0.181 -12.407 1.00 89.94 111 MET A O 1
ATOM 902 N N . ALA A 1 112 ? 26.542 -0.799 -10.343 1.00 91.06 112 ALA A N 1
ATOM 903 C CA . ALA A 1 112 ? 26.964 -2.184 -10.465 1.00 91.06 112 ALA A CA 1
ATOM 904 C C . ALA A 1 112 ? 26.146 -2.928 -11.535 1.00 91.06 112 ALA A C 1
ATOM 906 O O . ALA A 1 112 ? 26.731 -3.639 -12.355 1.00 91.06 112 ALA A O 1
ATOM 907 N N . ILE A 1 113 ? 24.827 -2.707 -11.598 1.00 92.12 113 ILE A N 1
ATOM 908 C CA . ILE A 1 113 ? 23.958 -3.250 -12.655 1.00 92.12 113 ILE A CA 1
ATOM 909 C C . ILE A 1 113 ? 24.386 -2.718 -14.028 1.00 92.12 113 ILE A C 1
ATOM 911 O O . ILE A 1 113 ? 24.631 -3.508 -14.938 1.00 92.12 113 ILE A O 1
ATOM 915 N N . LYS A 1 114 ? 24.576 -1.400 -14.182 1.00 91.50 114 LYS A N 1
ATOM 916 C CA . LYS A 1 114 ? 25.016 -0.804 -15.460 1.00 91.50 114 LYS A CA 1
ATOM 917 C C . LYS A 1 114 ? 26.363 -1.353 -15.942 1.00 91.50 114 LYS A C 1
ATOM 919 O O . LYS A 1 114 ? 26.547 -1.589 -17.135 1.00 91.50 114 LYS A O 1
ATOM 924 N N . ARG A 1 115 ? 27.313 -1.582 -15.026 1.00 90.94 115 ARG A N 1
ATOM 925 C CA . ARG A 1 115 ? 28.605 -2.214 -15.350 1.00 90.94 115 ARG A CA 1
ATOM 926 C C . ARG A 1 115 ? 28.424 -3.661 -15.805 1.00 90.94 115 ARG A C 1
ATOM 928 O O . ARG A 1 115 ? 29.033 -4.054 -16.795 1.00 90.94 115 ARG A O 1
ATOM 935 N N . ALA A 1 116 ? 27.578 -4.431 -15.123 1.00 91.25 116 ALA A N 1
ATOM 936 C CA . ALA A 1 116 ? 27.301 -5.823 -15.473 1.00 91.25 116 ALA A CA 1
ATOM 937 C C . ALA A 1 116 ? 26.565 -5.969 -16.818 1.00 91.25 116 ALA A C 1
ATOM 939 O O . ALA A 1 116 ? 26.822 -6.918 -17.557 1.00 91.25 116 ALA A O 1
ATOM 940 N N . LEU A 1 117 ? 25.718 -5.000 -17.180 1.00 89.31 117 LEU A N 1
ATOM 941 C CA . LEU A 1 117 ? 25.090 -4.902 -18.504 1.00 89.31 117 LEU A CA 1
ATOM 942 C C . LEU A 1 117 ? 26.046 -4.368 -19.592 1.00 89.31 117 LEU A C 1
ATOM 944 O O . LEU A 1 117 ? 25.642 -4.197 -20.737 1.00 89.31 117 LEU A O 1
ATOM 948 N N . LYS A 1 118 ? 27.323 -4.126 -19.250 1.00 86.19 118 LYS A N 1
ATOM 949 C CA . LYS A 1 118 ? 28.403 -3.670 -20.145 1.00 86.19 118 LYS A CA 1
ATOM 950 C C . LYS A 1 118 ? 28.085 -2.391 -20.929 1.00 86.19 118 LYS A C 1
ATOM 952 O O . LYS A 1 118 ? 28.710 -2.127 -21.952 1.00 86.19 118 LYS A O 1
ATOM 957 N N . ASN A 1 119 ? 27.161 -1.564 -20.443 1.00 77.88 119 ASN A N 1
ATOM 958 C CA . ASN A 1 119 ? 26.761 -0.346 -21.134 1.00 77.88 119 ASN A CA 1
ATOM 959 C C . ASN A 1 119 ? 26.364 0.754 -20.138 1.00 77.88 119 ASN A C 1
ATOM 961 O O . ASN A 1 119 ? 25.390 0.649 -19.394 1.00 77.88 119 ASN A O 1
ATOM 965 N N . ARG A 1 120 ? 27.144 1.844 -20.130 1.00 73.25 120 ARG A N 1
ATOM 966 C CA . ARG A 1 120 ? 26.929 2.992 -19.233 1.00 73.25 120 ARG A CA 1
ATOM 967 C C . ARG A 1 120 ? 25.793 3.912 -19.687 1.00 73.25 120 ARG A C 1
ATOM 969 O O . ARG A 1 120 ? 25.264 4.640 -18.849 1.00 73.25 120 ARG A O 1
ATOM 976 N N . ALA A 1 121 ? 25.419 3.864 -20.967 1.00 84.31 121 ALA A N 1
ATOM 977 C CA . ALA A 1 121 ? 24.339 4.665 -21.539 1.00 84.31 121 ALA A CA 1
ATOM 978 C C . ALA A 1 121 ? 22.944 4.107 -21.217 1.00 84.31 121 ALA A C 1
ATOM 980 O O . ALA A 1 121 ? 21.954 4.791 -21.453 1.00 84.31 121 ALA A O 1
ATOM 981 N N . ILE A 1 122 ? 22.858 2.904 -20.632 1.00 89.94 122 ILE A N 1
ATOM 982 C CA . ILE A 1 122 ? 21.581 2.312 -20.235 1.00 89.94 122 ILE A CA 1
ATOM 983 C C . ILE A 1 122 ? 20.861 3.198 -19.211 1.00 89.94 122 ILE A C 1
ATOM 985 O O . ILE A 1 122 ? 21.433 3.627 -18.194 1.00 89.94 122 ILE A O 1
ATOM 989 N N . LYS A 1 123 ? 19.572 3.420 -19.459 1.00 92.06 123 LYS A N 1
ATOM 990 C CA . LYS A 1 123 ? 18.602 3.975 -18.523 1.00 92.06 123 LYS A CA 1
ATOM 991 C C . LYS A 1 123 ? 17.963 2.830 -17.740 1.00 92.06 123 LYS A C 1
ATOM 993 O O . LYS A 1 123 ? 17.518 1.851 -18.319 1.00 92.06 123 LYS A O 1
ATOM 998 N N . LEU A 1 124 ? 17.936 2.964 -16.416 1.00 92.12 124 LEU A N 1
ATOM 999 C CA . LEU A 1 124 ? 17.372 1.970 -15.506 1.00 92.12 124 LEU A CA 1
ATOM 1000 C C . LEU A 1 124 ? 16.216 2.617 -14.732 1.00 92.12 124 LEU A C 1
ATOM 1002 O O . LEU A 1 124 ? 16.435 3.632 -14.067 1.00 92.12 124 LEU A O 1
ATOM 1006 N N . VAL A 1 125 ? 15.007 2.070 -14.847 1.00 93.31 125 VAL A N 1
ATOM 1007 C CA . VAL A 1 125 ? 13.768 2.606 -14.248 1.00 93.31 125 VAL A CA 1
ATOM 1008 C C . VAL A 1 125 ? 12.989 1.513 -13.509 1.00 93.31 125 VAL A C 1
ATOM 1010 O O . VAL A 1 125 ? 13.187 0.337 -13.792 1.00 93.31 125 VAL A O 1
ATOM 1013 N N . PRO A 1 126 ? 12.143 1.839 -12.523 1.00 94.06 126 PRO A N 1
ATOM 1014 C CA . PRO A 1 126 ? 11.300 0.831 -11.884 1.00 94.06 126 PRO A CA 1
ATOM 1015 C C . PRO A 1 126 ? 10.286 0.257 -12.885 1.00 94.06 126 PRO A C 1
ATOM 1017 O O . PRO A 1 126 ? 9.748 1.000 -13.707 1.00 94.06 126 PRO A O 1
ATOM 1020 N N . VAL A 1 127 ? 9.993 -1.042 -12.791 1.00 93.44 127 VAL A N 1
ATOM 1021 C CA . VAL A 1 127 ? 8.786 -1.620 -13.406 1.00 93.44 127 VAL A CA 1
ATOM 1022 C C . VAL A 1 127 ? 7.556 -0.977 -12.741 1.00 93.44 127 VAL A C 1
ATOM 1024 O O . VAL A 1 127 ? 7.464 -0.998 -11.514 1.00 93.44 127 VAL A O 1
ATOM 1027 N N . PRO A 1 128 ? 6.599 -0.395 -13.483 1.00 91.56 128 PRO A N 1
ATOM 1028 C CA . PRO A 1 128 ? 5.376 0.133 -12.883 1.00 91.56 128 PRO A CA 1
ATOM 1029 C C . PRO A 1 128 ? 4.568 -0.977 -12.194 1.00 91.56 128 PRO A C 1
ATOM 1031 O O . PRO A 1 128 ? 4.145 -1.933 -12.837 1.00 91.56 128 PRO A O 1
ATOM 1034 N N . ILE A 1 129 ? 4.351 -0.849 -10.882 1.00 93.00 129 ILE A N 1
ATOM 1035 C CA . ILE A 1 129 ? 3.476 -1.758 -10.130 1.00 93.00 129 ILE A CA 1
ATOM 1036 C C . ILE A 1 129 ? 2.034 -1.366 -10.426 1.00 93.00 129 ILE A C 1
ATOM 1038 O O . ILE A 1 129 ? 1.644 -0.227 -10.171 1.00 93.00 129 ILE A O 1
ATOM 1042 N N . THR A 1 130 ? 1.244 -2.311 -10.919 1.00 91.38 130 THR A N 1
ATOM 1043 C CA . THR A 1 130 ? -0.173 -2.095 -11.232 1.00 91.38 130 THR A CA 1
ATOM 1044 C C . THR A 1 130 ? -1.088 -2.581 -10.116 1.00 91.38 130 THR A C 1
ATOM 1046 O O . THR A 1 130 ? -2.163 -2.013 -9.917 1.00 91.38 130 THR A O 1
ATOM 1049 N N . GLN A 1 131 ? -0.638 -3.566 -9.332 1.00 92.81 131 GLN A N 1
ATOM 1050 C CA . GLN A 1 131 ? -1.345 -4.073 -8.161 1.00 92.81 131 GLN A CA 1
ATOM 1051 C C . GLN A 1 131 ? -0.369 -4.590 -7.094 1.00 92.81 131 GLN A C 1
ATOM 1053 O O . GLN A 1 131 ? 0.674 -5.166 -7.401 1.00 92.81 131 GLN A O 1
ATOM 1058 N N . ILE A 1 132 ? -0.746 -4.421 -5.824 1.00 95.50 132 ILE A N 1
ATOM 1059 C CA . ILE A 1 132 ? -0.136 -5.125 -4.693 1.00 95.50 132 ILE A CA 1
ATOM 1060 C C . ILE A 1 132 ? -1.226 -5.951 -4.019 1.00 95.50 132 ILE A C 1
ATOM 1062 O O . ILE A 1 132 ? -2.276 -5.408 -3.660 1.00 95.50 132 ILE A O 1
ATOM 1066 N N . ARG A 1 133 ? -0.998 -7.255 -3.869 1.00 95.50 133 ARG A N 1
ATOM 1067 C CA . ARG A 1 133 ? -1.806 -8.109 -2.992 1.00 95.50 133 ARG A CA 1
ATOM 1068 C C . ARG A 1 133 ? -1.076 -8.258 -1.675 1.00 95.50 133 ARG A C 1
ATOM 1070 O O . ARG A 1 133 ? 0.138 -8.442 -1.674 1.00 95.50 133 ARG A O 1
ATOM 1077 N N . THR A 1 134 ? -1.809 -8.144 -0.578 1.00 96.44 134 THR A N 1
ATOM 1078 C CA . THR A 1 134 ? -1.265 -8.334 0.758 1.00 96.44 134 THR A CA 1
ATOM 1079 C C . THR A 1 134 ? -2.227 -9.145 1.606 1.00 96.44 134 THR A C 1
ATOM 1081 O O . THR A 1 134 ? -3.432 -8.889 1.601 1.00 96.44 134 THR A O 1
ATOM 1084 N N . GLN A 1 135 ? -1.680 -10.088 2.362 1.00 95.94 135 GLN A N 1
ATOM 1085 C CA . GLN A 1 135 ? -2.430 -10.939 3.271 1.00 95.94 135 GLN A CA 1
ATOM 1086 C C . GLN A 1 135 ? -1.698 -10.999 4.610 1.00 95.94 135 GLN A C 1
ATOM 1088 O O . GLN A 1 135 ? -0.531 -11.376 4.684 1.00 95.94 135 GLN A O 1
ATOM 1093 N N . LEU A 1 136 ? -2.374 -10.576 5.675 1.00 95.38 136 LEU A N 1
ATOM 1094 C CA . LEU A 1 136 ? -1.892 -10.764 7.034 1.00 95.38 136 LEU A CA 1
ATOM 1095 C C . LEU A 1 136 ? -2.120 -12.220 7.428 1.00 95.38 136 LEU A C 1
ATOM 1097 O O . LEU A 1 136 ? -3.246 -12.707 7.329 1.00 95.38 136 LEU A O 1
ATOM 1101 N N . VAL A 1 137 ? -1.075 -12.871 7.921 1.00 93.50 137 VAL A N 1
ATOM 1102 C CA . VAL A 1 137 ? -1.132 -14.222 8.471 1.00 93.50 137 VAL A CA 1
ATOM 1103 C C . VAL A 1 137 ? -0.830 -14.152 9.962 1.00 93.50 137 VAL A C 1
ATOM 1105 O O . VAL A 1 137 ? 0.191 -13.598 10.368 1.00 93.50 137 VAL A O 1
ATOM 1108 N N . ILE A 1 138 ? -1.724 -14.707 10.780 1.00 90.56 138 ILE A N 1
ATOM 1109 C CA . ILE A 1 138 ? -1.542 -14.864 12.225 1.00 90.56 138 ILE A CA 1
ATOM 1110 C C . ILE A 1 138 ? -1.637 -16.359 12.531 1.00 90.56 138 ILE A C 1
ATOM 1112 O O . ILE A 1 138 ? -2.670 -16.986 12.285 1.00 90.56 138 ILE A O 1
ATOM 1116 N N . GLY A 1 139 ? -0.552 -16.941 13.038 1.00 83.81 139 GLY A N 1
ATOM 1117 C CA . GLY A 1 139 ? -0.547 -18.328 13.497 1.00 83.81 139 GLY A CA 1
ATOM 1118 C C . GLY A 1 139 ? -1.420 -18.524 14.742 1.00 83.81 139 GLY A C 1
ATOM 1119 O O . GLY A 1 139 ? -1.382 -17.695 15.652 1.00 83.81 139 GLY A O 1
ATOM 1120 N N . SER A 1 140 ? -2.179 -19.623 14.788 1.00 71.19 140 SER A N 1
ATOM 1121 C CA . SER A 1 140 ? -2.809 -20.123 16.017 1.00 71.19 140 SER A CA 1
ATOM 1122 C C . SER A 1 140 ? -1.869 -21.078 16.752 1.00 71.19 140 SER A C 1
ATOM 1124 O O . SER A 1 140 ? -1.036 -21.752 16.147 1.00 71.19 140 SER A O 1
ATOM 1126 N N . ILE A 1 141 ? -2.004 -21.117 18.078 1.00 63.81 141 ILE A N 1
ATOM 1127 C CA . ILE A 1 141 ? -1.257 -22.020 18.967 1.00 63.81 141 ILE A CA 1
ATOM 1128 C C . ILE A 1 141 ? -2.016 -23.336 19.175 1.00 63.81 141 ILE A C 1
ATOM 1130 O O . ILE A 1 141 ? -1.398 -24.356 19.464 1.00 63.81 141 ILE A O 1
ATOM 1134 N N . GLU A 1 142 ? -3.345 -23.322 19.054 1.00 62.91 142 GLU A N 1
ATOM 1135 C CA . GLU A 1 142 ? -4.182 -24.476 19.401 1.00 62.91 142 GLU A CA 1
ATOM 1136 C C . GLU A 1 142 ? -4.228 -25.520 18.279 1.00 62.91 142 GLU A C 1
ATOM 1138 O O . GLU A 1 142 ? -4.377 -26.712 18.549 1.00 62.91 142 GLU A O 1
ATOM 1143 N N . ASN A 1 143 ? -4.036 -25.091 17.029 1.00 61.19 143 ASN A N 1
ATOM 1144 C CA . ASN A 1 143 ? -3.988 -25.962 15.863 1.00 61.19 143 ASN A CA 1
ATOM 1145 C C . ASN A 1 143 ? -3.135 -25.316 14.754 1.00 61.19 143 ASN A C 1
ATOM 1147 O O . ASN A 1 143 ? -3.427 -24.198 14.330 1.00 61.19 143 ASN A O 1
ATOM 1151 N N . GLU A 1 144 ? -2.103 -26.007 14.252 1.00 56.31 144 GLU A N 1
ATOM 1152 C CA . GLU A 1 144 ? -1.258 -25.509 13.146 1.00 56.31 144 GLU A CA 1
ATOM 1153 C C . GLU A 1 144 ? -2.057 -25.256 11.850 1.00 56.31 144 GLU A C 1
ATOM 1155 O O . GLU A 1 144 ? -1.611 -24.496 10.982 1.00 56.31 144 GLU A O 1
ATOM 1160 N N . GLU A 1 145 ? -3.244 -25.863 11.731 1.00 57.84 145 GLU A N 1
ATOM 1161 C CA . GLU A 1 145 ? -4.177 -25.666 10.618 1.00 57.84 145 GLU A CA 1
ATOM 1162 C C . GLU A 1 145 ? -5.067 -24.416 10.774 1.00 57.84 145 GLU A C 1
ATOM 1164 O O . GLU A 1 145 ? -5.558 -23.893 9.774 1.00 57.84 145 GLU A O 1
ATOM 1169 N N . GLU A 1 146 ? -5.232 -23.866 11.984 1.00 69.62 146 GLU A N 1
ATOM 1170 C CA . GLU A 1 146 ? -5.985 -22.623 12.212 1.00 69.62 146 GLU A CA 1
ATOM 1171 C C . GLU A 1 146 ? -5.091 -21.395 12.007 1.00 69.62 146 GLU A C 1
ATOM 1173 O O . GLU A 1 146 ? -4.722 -20.675 12.931 1.00 69.62 146 GLU A O 1
ATOM 1178 N N . LYS A 1 147 ? -4.712 -21.119 10.761 1.00 81.44 147 LYS A N 1
ATOM 1179 C CA . LYS A 1 147 ? -4.078 -19.838 10.425 1.00 81.44 147 LYS A CA 1
ATOM 1180 C C . LYS A 1 147 ? -5.154 -18.816 10.110 1.00 81.44 147 LYS A C 1
ATOM 1182 O O . LYS A 1 147 ? -5.995 -19.035 9.241 1.00 81.44 147 LYS A O 1
ATOM 1187 N N . ILE A 1 148 ? -5.098 -17.670 10.776 1.00 87.31 148 ILE A N 1
ATOM 1188 C CA . ILE A 1 148 ? -5.932 -16.531 10.407 1.00 87.31 148 ILE A CA 1
ATOM 1189 C C . ILE A 1 148 ? -5.260 -15.845 9.229 1.00 87.31 148 ILE A C 1
ATOM 1191 O O . ILE A 1 148 ? -4.133 -15.368 9.347 1.00 87.31 148 ILE A O 1
ATOM 1195 N N . GLN A 1 149 ? -5.965 -15.794 8.105 1.00 91.31 149 GLN A N 1
ATOM 1196 C CA . GLN A 1 149 ? -5.534 -15.106 6.897 1.00 91.31 149 GLN A CA 1
ATOM 1197 C C . GLN A 1 149 ? -6.507 -13.982 6.590 1.00 91.31 149 GLN A C 1
ATOM 1199 O O . GLN A 1 149 ? -7.718 -14.204 6.516 1.00 91.31 149 GLN A O 1
ATOM 1204 N N . LYS A 1 150 ? -5.987 -12.768 6.422 1.00 91.62 150 LYS A N 1
ATOM 1205 C CA . LYS A 1 150 ? -6.835 -11.608 6.187 1.00 91.62 150 LYS A CA 1
ATOM 1206 C C . LYS A 1 150 ? -6.227 -10.635 5.197 1.00 91.62 150 LYS A C 1
ATOM 1208 O O . LYS A 1 150 ? -5.137 -10.106 5.413 1.00 91.62 150 LYS A O 1
ATOM 1213 N N . ASP A 1 151 ? -6.970 -10.366 4.133 1.00 91.38 151 ASP A N 1
ATOM 1214 C CA . ASP A 1 151 ? -6.560 -9.396 3.129 1.00 91.38 151 ASP A CA 1
ATOM 1215 C C . ASP A 1 151 ? -6.599 -7.985 3.712 1.00 91.38 151 ASP A C 1
ATOM 1217 O O . ASP A 1 151 ? -7.565 -7.569 4.360 1.00 91.38 151 ASP A O 1
ATOM 1221 N N . GLY A 1 152 ? -5.533 -7.235 3.461 1.00 88.62 152 GLY A N 1
ATOM 1222 C CA . GLY A 1 152 ? -5.445 -5.830 3.827 1.00 88.62 152 GLY A CA 1
ATOM 1223 C C . GLY A 1 152 ? -4.996 -4.987 2.647 1.00 88.62 152 GLY A C 1
ATOM 1224 O O . GLY A 1 152 ? -4.879 -5.459 1.519 1.00 88.62 152 GLY A O 1
ATOM 1225 N N . ALA A 1 153 ? -4.738 -3.711 2.905 1.00 90.25 153 ALA A N 1
ATOM 1226 C CA . ALA A 1 153 ? -4.264 -2.799 1.877 1.00 90.25 153 ALA A CA 1
ATOM 1227 C C . ALA A 1 153 ? -3.162 -1.889 2.410 1.00 90.25 153 ALA A C 1
ATOM 1229 O O . ALA A 1 153 ? -3.147 -1.518 3.586 1.00 90.25 153 ALA A O 1
ATOM 1230 N N . LEU A 1 154 ? -2.249 -1.520 1.510 1.00 94.12 154 LEU A N 1
ATOM 1231 C CA . LEU A 1 154 ? -1.194 -0.548 1.762 1.00 94.12 154 LEU A CA 1
ATOM 1232 C C . LEU A 1 154 ? -1.633 0.831 1.264 1.00 94.12 154 LEU A C 1
ATOM 1234 O O . LEU A 1 154 ? -1.757 1.056 0.060 1.00 94.12 154 LEU A O 1
ATOM 1238 N N . ASP A 1 155 ? -1.816 1.761 2.194 1.00 93.00 155 ASP A N 1
ATOM 1239 C CA . ASP A 1 155 ? -2.196 3.148 1.923 1.00 93.00 155 ASP A CA 1
ATOM 1240 C C . ASP A 1 155 ? -0.966 4.079 1.917 1.00 93.00 155 ASP A C 1
ATOM 1242 O O . ASP A 1 155 ? 0.025 3.871 2.623 1.00 93.00 155 ASP A O 1
ATOM 1246 N N . ALA A 1 156 ? -1.041 5.149 1.128 1.00 93.31 156 ALA A N 1
ATOM 1247 C CA . ALA A 1 156 ? -0.040 6.198 1.015 1.00 93.31 156 ALA A CA 1
ATOM 1248 C C . ALA A 1 156 ? -0.464 7.460 1.787 1.00 93.31 156 ALA A C 1
ATOM 1250 O O . ALA A 1 156 ? -1.121 8.356 1.247 1.00 93.31 156 ALA A O 1
ATOM 1251 N N . LYS A 1 157 ? -0.011 7.564 3.044 1.00 88.12 157 LYS A N 1
ATOM 1252 C CA . LYS A 1 157 ? -0.265 8.726 3.922 1.00 88.12 157 LYS A CA 1
ATOM 1253 C C . LYS A 1 157 ? 0.529 9.976 3.551 1.00 88.12 157 LYS A C 1
ATOM 1255 O O . LYS A 1 157 ? 0.107 11.093 3.827 1.00 88.12 157 LYS A O 1
ATOM 1260 N N . THR A 1 158 ? 1.697 9.797 2.942 1.00 90.75 158 THR A N 1
ATOM 1261 C CA . THR A 1 158 ? 2.603 10.889 2.565 1.00 90.75 158 THR A CA 1
ATOM 1262 C C . THR A 1 158 ? 3.051 10.735 1.117 1.00 90.75 158 THR A C 1
ATOM 1264 O O . THR A 1 158 ? 2.809 9.709 0.479 1.00 90.75 158 THR A O 1
ATOM 1267 N N . LYS A 1 159 ? 3.761 11.740 0.589 1.00 92.19 159 LYS A N 1
ATOM 1268 C CA . LYS A 1 159 ? 4.350 11.682 -0.761 1.00 92.19 159 LYS A CA 1
ATOM 1269 C C . LYS A 1 159 ? 5.259 10.462 -0.963 1.00 92.19 159 LYS A C 1
ATOM 1271 O O . LYS A 1 159 ? 5.340 9.959 -2.075 1.00 92.19 159 LYS A O 1
ATOM 1276 N N . ALA A 1 160 ? 5.890 9.965 0.103 1.00 93.44 160 ALA A N 1
ATOM 1277 C CA . ALA A 1 160 ? 6.750 8.785 0.062 1.00 93.44 160 ALA A CA 1
ATOM 1278 C C . ALA A 1 160 ? 5.993 7.475 -0.233 1.00 93.44 160 ALA A C 1
ATOM 1280 O O . ALA A 1 160 ? 6.629 6.482 -0.574 1.00 93.44 160 ALA A O 1
ATOM 1281 N N . GLY A 1 161 ? 4.661 7.457 -0.118 1.00 94.69 161 GLY A N 1
ATOM 1282 C CA . GLY A 1 161 ? 3.833 6.289 -0.430 1.00 94.69 161 GLY A CA 1
ATOM 1283 C C . GLY A 1 161 ? 3.453 6.147 -1.904 1.00 94.69 161 GLY A C 1
ATOM 1284 O O . GLY A 1 161 ? 2.838 5.147 -2.274 1.00 94.69 161 GLY A O 1
ATOM 1285 N N . TYR A 1 162 ? 3.834 7.104 -2.751 1.00 94.19 162 TYR A N 1
ATOM 1286 C CA . TYR A 1 162 ? 3.542 7.089 -4.183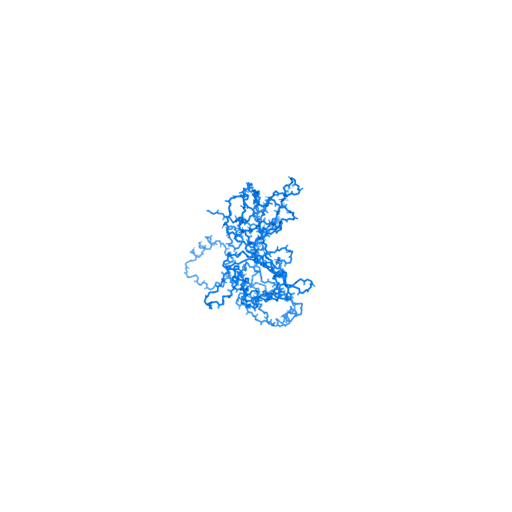 1.00 94.19 162 TYR A CA 1
ATOM 1287 C C . TYR A 1 162 ? 4.802 6.777 -4.993 1.00 94.19 162 TYR A C 1
ATOM 1289 O O . TYR A 1 162 ? 5.870 7.338 -4.742 1.00 94.19 162 TYR A O 1
ATOM 1297 N N . SER A 1 163 ? 4.669 5.879 -5.970 1.00 91.94 163 SER A N 1
ATOM 1298 C CA . SER A 1 163 ? 5.722 5.616 -6.952 1.00 91.94 163 SER A CA 1
ATOM 1299 C C . SER A 1 163 ? 5.810 6.760 -7.959 1.00 91.94 163 SER A C 1
ATOM 1301 O O . SER A 1 163 ? 4.853 7.489 -8.199 1.00 91.94 163 SER A O 1
ATOM 1303 N N . THR A 1 164 ? 6.971 6.901 -8.586 1.00 90.12 164 THR A N 1
ATOM 1304 C CA . THR A 1 164 ? 7.179 7.783 -9.736 1.00 90.12 164 THR A CA 1
ATOM 1305 C C . THR A 1 164 ? 7.768 6.977 -10.887 1.00 90.12 164 THR A C 1
ATOM 1307 O O . THR A 1 164 ? 8.222 5.851 -10.701 1.00 90.12 164 THR A O 1
ATOM 1310 N N . SER A 1 165 ? 7.878 7.581 -12.069 1.00 86.31 165 SER A N 1
ATOM 1311 C CA . SER A 1 165 ? 8.573 6.965 -13.209 1.00 86.31 165 SER A CA 1
ATOM 1312 C C . SER A 1 165 ? 10.070 6.701 -12.974 1.00 86.31 165 SER A C 1
ATOM 1314 O O . SER A 1 165 ? 10.723 6.086 -13.813 1.00 86.31 165 SER A O 1
ATOM 1316 N N . LYS A 1 166 ? 10.645 7.186 -11.865 1.00 88.94 166 LYS A N 1
ATOM 1317 C CA . LYS A 1 166 ? 12.076 7.052 -11.545 1.00 88.94 166 LYS A CA 1
ATOM 1318 C C . LYS A 1 166 ? 12.346 6.166 -10.336 1.00 88.94 166 LYS A C 1
ATOM 1320 O O . LYS A 1 166 ? 13.425 5.584 -10.247 1.00 88.94 166 LYS A O 1
ATOM 1325 N N . THR A 1 167 ? 11.407 6.085 -9.399 1.00 91.31 167 THR A N 1
ATOM 1326 C CA . THR A 1 167 ? 11.594 5.387 -8.124 1.00 91.31 167 THR A CA 1
ATOM 1327 C C . THR A 1 167 ? 10.289 4.781 -7.639 1.00 91.31 167 THR A C 1
ATOM 1329 O O . THR A 1 167 ? 9.230 5.394 -7.779 1.00 91.31 167 THR A O 1
ATOM 1332 N N . TYR A 1 168 ? 10.379 3.630 -6.983 1.00 95.00 168 TYR A N 1
ATOM 1333 C CA . TYR A 1 168 ? 9.272 3.096 -6.199 1.00 95.00 168 TYR A CA 1
ATOM 1334 C C . TYR A 1 168 ? 8.913 4.004 -5.019 1.00 95.00 168 TYR A C 1
ATOM 1336 O O . TYR A 1 168 ? 9.721 4.833 -4.578 1.00 95.00 168 TYR A O 1
ATOM 1344 N N . TRP A 1 169 ? 7.698 3.822 -4.504 1.00 96.12 169 TRP A N 1
ATOM 1345 C CA . TRP A 1 169 ? 7.334 4.289 -3.172 1.00 96.12 169 TRP A CA 1
ATOM 1346 C C . TRP A 1 169 ? 8.278 3.695 -2.121 1.00 96.12 169 TRP A C 1
ATOM 1348 O O . TRP A 1 169 ? 8.914 2.665 -2.335 1.00 96.12 169 TRP A O 1
ATOM 1358 N N . THR A 1 170 ? 8.391 4.362 -0.977 1.00 95.56 170 THR A N 1
ATOM 1359 C CA . THR A 1 170 ? 9.362 3.993 0.057 1.00 95.56 170 THR A CA 1
ATOM 1360 C C . THR A 1 170 ? 8.742 3.760 1.418 1.00 95.56 170 THR A C 1
ATOM 1362 O O . THR A 1 170 ? 9.341 3.042 2.203 1.00 95.56 170 THR A O 1
ATOM 1365 N N . LYS A 1 171 ? 7.574 4.349 1.708 1.00 96.50 171 LYS A N 1
ATOM 1366 C CA . LYS A 1 171 ? 6.844 4.105 2.958 1.00 96.50 171 LYS A CA 1
ATOM 1367 C C . LYS A 1 171 ? 5.334 4.110 2.730 1.00 96.50 171 LYS A C 1
ATOM 1369 O O . LYS A 1 171 ? 4.805 5.075 2.181 1.00 96.50 171 LYS A O 1
ATOM 1374 N N . ARG A 1 172 ? 4.646 3.065 3.186 1.00 96.56 172 ARG A N 1
ATOM 1375 C CA . ARG A 1 172 ? 3.180 2.944 3.216 1.00 96.56 172 ARG A CA 1
ATOM 1376 C C . ARG A 1 172 ? 2.712 2.487 4.590 1.00 96.56 172 ARG A C 1
ATOM 1378 O O . ARG A 1 172 ? 3.518 2.050 5.401 1.00 96.56 172 ARG A O 1
ATOM 1385 N N . SER A 1 173 ? 1.419 2.603 4.850 1.00 94.81 173 SER A N 1
ATOM 1386 C CA . SER A 1 173 ? 0.798 2.075 6.065 1.00 94.81 173 SER A CA 1
ATOM 1387 C C . SER A 1 173 ? -0.104 0.911 5.695 1.00 94.81 173 SER A C 1
ATOM 1389 O O . SER A 1 173 ? -0.977 1.059 4.841 1.00 94.81 173 SER A O 1
ATOM 1391 N N . PHE A 1 174 ? 0.107 -0.231 6.335 1.00 94.75 174 PHE A N 1
ATOM 1392 C CA . PHE A 1 174 ? -0.847 -1.325 6.331 1.00 94.75 174 PHE A CA 1
ATOM 1393 C C . PHE A 1 174 ? -1.882 -1.071 7.421 1.00 94.75 174 PHE A C 1
ATOM 1395 O O . PHE A 1 174 ? -1.542 -0.628 8.519 1.00 94.75 174 PHE A O 1
ATOM 1402 N N . THR A 1 175 ? -3.153 -1.313 7.127 1.00 90.69 175 THR A N 1
ATOM 1403 C CA . THR A 1 175 ? -4.231 -1.173 8.108 1.00 90.69 175 THR A CA 1
ATOM 1404 C C . THR A 1 175 ? -5.283 -2.230 7.846 1.00 90.69 175 THR A C 1
ATOM 1406 O O . THR A 1 175 ? -5.638 -2.481 6.691 1.00 90.69 175 THR A O 1
ATOM 1409 N N . ILE A 1 176 ? -5.766 -2.849 8.920 1.00 89.56 176 ILE A N 1
ATOM 1410 C CA . ILE A 1 176 ? -6.764 -3.905 8.853 1.00 89.56 176 ILE A CA 1
ATOM 1411 C C . ILE A 1 176 ? -7.630 -3.919 10.113 1.00 89.56 176 ILE A C 1
ATOM 1413 O O . ILE A 1 176 ? -7.140 -3.731 11.228 1.00 89.56 176 ILE A O 1
ATOM 1417 N N . LYS A 1 177 ? -8.934 -4.137 9.931 1.00 87.12 177 LYS A N 1
ATOM 1418 C CA . LYS A 1 177 ? -9.876 -4.356 11.034 1.00 87.12 177 LYS A CA 1
ATOM 1419 C C . LYS A 1 177 ? -9.911 -5.836 11.382 1.00 87.12 177 LYS A C 1
ATOM 1421 O O . LYS A 1 177 ? -10.016 -6.667 10.484 1.00 87.12 177 LYS A O 1
ATOM 1426 N N . LEU A 1 178 ? -9.872 -6.153 12.665 1.00 86.56 178 LEU A N 1
ATOM 1427 C CA . LEU A 1 178 ? -9.957 -7.515 13.172 1.00 86.56 178 LEU A CA 1
ATOM 1428 C C . LEU A 1 178 ? -11.300 -7.727 13.871 1.00 86.56 178 LEU A C 1
ATOM 1430 O O . LEU A 1 178 ? -11.815 -6.825 14.533 1.00 86.56 178 LEU A O 1
ATOM 1434 N N . ASN A 1 179 ? -11.877 -8.912 13.693 1.00 84.38 179 ASN A N 1
ATOM 1435 C CA . ASN A 1 179 ? -13.035 -9.347 14.466 1.00 84.38 179 ASN A CA 1
ATOM 1436 C C . ASN A 1 179 ? -12.600 -9.801 15.873 1.00 84.38 179 ASN A C 1
ATOM 1438 O O . ASN A 1 179 ? -11.409 -9.884 16.177 1.00 84.38 179 ASN A O 1
ATOM 1442 N N . ASN A 1 180 ? -13.570 -10.119 16.730 1.00 81.56 180 ASN A N 1
ATOM 1443 C CA . ASN A 1 180 ? -13.315 -10.470 18.129 1.00 81.56 180 ASN A CA 1
ATOM 1444 C C . ASN A 1 180 ? -12.352 -11.656 18.277 1.00 81.56 180 ASN A C 1
ATOM 1446 O O . ASN A 1 180 ? -11.455 -11.610 19.114 1.00 81.56 180 ASN A O 1
ATOM 1450 N N . HIS A 1 181 ? -12.534 -12.703 17.469 1.00 84.69 181 HIS A N 1
ATOM 1451 C CA . HIS A 1 181 ? -11.696 -13.898 17.513 1.00 84.69 181 HIS A CA 1
ATOM 1452 C C . HIS A 1 181 ? -10.268 -13.579 17.052 1.00 84.69 181 HIS A C 1
ATOM 1454 O O . HIS A 1 181 ? -9.305 -13.851 17.762 1.00 84.69 181 HIS A O 1
ATOM 1460 N N . GLU A 1 182 ? -10.132 -12.911 15.905 1.00 87.94 182 GLU A N 1
ATOM 1461 C CA . GLU A 1 182 ? -8.839 -12.508 15.343 1.00 87.94 182 GLU A CA 1
ATOM 1462 C C . GLU A 1 182 ? -8.054 -11.590 16.289 1.00 87.94 182 GLU A C 1
ATOM 1464 O O . GLU A 1 182 ? -6.846 -11.751 16.458 1.00 87.94 182 GLU A O 1
ATOM 1469 N N . SER A 1 183 ? -8.747 -10.653 16.940 1.00 87.94 183 SER A N 1
ATOM 1470 C CA . SER A 1 183 ? -8.181 -9.757 17.948 1.00 87.94 183 SER A CA 1
ATOM 1471 C C . SER A 1 183 ? -7.657 -10.516 19.167 1.00 87.94 183 SER A C 1
ATOM 1473 O O . SER A 1 183 ? -6.544 -10.257 19.623 1.00 87.94 183 SER A O 1
ATOM 1475 N N . GLN A 1 184 ? -8.429 -11.479 19.681 1.00 85.12 184 GLN A N 1
ATOM 1476 C CA . GLN A 1 184 ? -8.029 -12.289 20.832 1.00 85.12 184 GLN A CA 1
ATOM 1477 C C . GLN A 1 184 ? -6.783 -13.119 20.528 1.00 85.12 184 GLN A C 1
ATOM 1479 O O . GLN A 1 184 ? -5.838 -13.087 21.317 1.00 85.12 184 GLN A O 1
ATOM 1484 N N . VAL A 1 185 ? -6.753 -13.787 19.369 1.00 87.19 185 VAL A N 1
ATOM 1485 C CA . VAL A 1 185 ? -5.588 -14.564 18.927 1.00 87.19 185 VAL A CA 1
ATOM 1486 C C . VAL A 1 185 ? -4.366 -13.658 18.793 1.00 87.19 185 VAL A C 1
ATOM 1488 O O . VAL A 1 185 ? -3.319 -13.967 19.357 1.00 87.19 185 VAL A O 1
ATOM 1491 N N . LEU A 1 186 ? -4.493 -12.507 18.120 1.00 89.12 186 LEU A N 1
ATOM 1492 C CA . LEU A 1 186 ? -3.387 -11.561 17.963 1.00 89.12 186 LEU A CA 1
ATOM 1493 C C . LEU A 1 186 ? -2.871 -11.032 19.307 1.00 89.12 186 LEU A C 1
ATOM 1495 O O . LEU A 1 186 ? -1.663 -10.978 19.528 1.00 89.12 186 LEU A O 1
ATOM 1499 N N . ASN A 1 187 ? -3.774 -10.639 20.206 1.00 87.19 187 ASN A N 1
ATOM 1500 C CA . ASN A 1 187 ? -3.409 -10.125 21.522 1.00 87.19 187 ASN A CA 1
ATOM 1501 C C . ASN A 1 187 ? -2.657 -11.183 22.345 1.00 87.19 187 ASN A C 1
ATOM 1503 O O . ASN A 1 187 ? -1.689 -10.841 23.023 1.00 87.19 187 ASN A O 1
ATOM 1507 N N . ASP A 1 188 ? -3.072 -12.452 22.269 1.00 84.25 188 ASP A N 1
ATOM 1508 C CA . ASP A 1 188 ? -2.380 -13.565 22.928 1.00 84.25 188 ASP A CA 1
ATOM 1509 C C . ASP A 1 188 ? -0.980 -13.801 22.336 1.00 84.25 188 ASP A C 1
ATOM 1511 O O . ASP A 1 188 ? -0.005 -13.863 23.090 1.00 84.25 188 ASP A O 1
ATOM 1515 N N . GLN A 1 189 ? -0.856 -13.833 20.998 1.00 86.12 189 GLN A N 1
ATOM 1516 C CA . GLN A 1 189 ? 0.436 -13.962 20.303 1.00 86.12 189 GLN A CA 1
ATOM 1517 C C . GLN A 1 189 ? 1.418 -12.862 20.738 1.00 86.12 189 GLN A C 1
ATOM 1519 O O . GLN A 1 189 ? 2.561 -13.142 21.107 1.00 86.12 189 GLN A O 1
ATOM 1524 N N . LEU A 1 190 ? 0.962 -11.603 20.723 1.00 87.62 190 LEU A N 1
ATOM 1525 C CA . LEU A 1 190 ? 1.783 -10.443 21.065 1.00 87.62 190 LEU A CA 1
ATOM 1526 C C . LEU A 1 190 ? 2.223 -10.469 22.538 1.00 87.62 190 LEU A C 1
ATOM 1528 O O . LEU A 1 190 ? 3.405 -10.294 22.825 1.00 87.62 190 LEU A O 1
ATOM 1532 N N . ARG A 1 191 ? 1.297 -10.704 23.478 1.00 83.69 191 ARG A N 1
ATOM 1533 C CA . ARG A 1 191 ? 1.591 -10.635 24.923 1.00 83.69 191 ARG A CA 1
ATOM 1534 C C . ARG A 1 191 ? 2.431 -11.793 25.432 1.00 83.69 191 ARG A C 1
ATOM 1536 O O . ARG A 1 191 ? 3.207 -11.604 26.360 1.00 83.69 191 ARG A O 1
ATOM 1543 N N . ASN A 1 192 ? 2.290 -12.971 24.835 1.00 82.06 192 ASN A N 1
ATOM 1544 C CA . ASN A 1 192 ? 3.043 -14.148 25.254 1.00 82.06 192 ASN A CA 1
ATOM 1545 C C . ASN A 1 192 ? 4.384 -14.299 24.515 1.00 82.06 192 ASN A C 1
ATOM 1547 O O . ASN A 1 192 ? 5.052 -15.320 24.688 1.00 82.06 192 ASN A O 1
ATOM 1551 N N . GLY A 1 193 ? 4.768 -13.337 23.664 1.00 73.56 193 GLY A N 1
ATOM 1552 C CA . GLY A 1 193 ? 5.998 -13.404 22.866 1.00 73.56 193 GLY A CA 1
ATOM 1553 C C . GLY A 1 193 ? 5.998 -14.536 21.830 1.00 73.56 193 GLY A C 1
ATOM 1554 O O . GLY A 1 193 ? 7.054 -14.979 21.379 1.00 73.56 193 GLY A O 1
ATOM 1555 N N . ARG A 1 194 ? 4.814 -15.031 21.457 1.00 70.62 194 ARG A N 1
ATOM 1556 C CA . ARG A 1 194 ? 4.606 -16.141 20.522 1.00 70.62 194 ARG A CA 1
ATOM 1557 C C . ARG A 1 194 ? 4.314 -15.521 19.157 1.00 70.62 194 ARG A C 1
ATOM 1559 O O . ARG A 1 194 ? 3.175 -15.265 18.817 1.00 70.62 194 ARG A O 1
ATOM 1566 N N . LEU A 1 195 ? 5.339 -15.128 18.404 1.00 65.19 195 LEU A N 1
ATOM 1567 C CA . LEU A 1 195 ? 5.139 -14.303 17.201 1.00 65.19 195 LEU A CA 1
ATOM 1568 C C . LEU A 1 195 ? 5.157 -15.141 15.921 1.00 65.19 195 LEU A C 1
ATOM 1570 O O . LEU A 1 195 ? 6.200 -15.324 15.297 1.00 65.19 195 LEU A O 1
ATOM 1574 N N . GLY A 1 196 ? 3.973 -15.604 15.518 1.00 73.75 196 GLY A N 1
ATOM 1575 C CA . GLY A 1 196 ? 3.682 -16.131 14.182 1.00 73.75 196 GLY A CA 1
ATOM 1576 C C . GLY A 1 196 ? 2.933 -15.123 13.303 1.00 73.75 196 GLY A C 1
ATOM 1577 O O . GLY A 1 196 ? 1.945 -15.505 12.684 1.00 73.75 196 GLY A O 1
ATOM 1578 N N . ILE A 1 197 ? 3.330 -13.841 13.303 1.00 90.56 197 ILE A N 1
ATOM 1579 C CA . ILE A 1 197 ? 2.689 -12.795 12.487 1.00 90.56 197 ILE A CA 1
ATOM 1580 C C . ILE A 1 197 ? 3.552 -12.511 11.257 1.00 90.56 197 ILE A C 1
ATOM 1582 O O . ILE A 1 197 ? 4.736 -12.178 11.380 1.00 90.56 197 ILE A O 1
ATOM 1586 N N . SER A 1 198 ? 2.958 -12.584 10.072 1.00 93.50 198 SER A N 1
ATOM 1587 C CA . SER A 1 198 ? 3.604 -12.156 8.836 1.00 93.50 198 SER A CA 1
ATOM 1588 C C . SER A 1 198 ? 2.654 -11.405 7.918 1.00 93.50 198 SER A C 1
ATOM 1590 O O . SER A 1 198 ? 1.435 -11.543 7.992 1.00 93.50 198 SER A O 1
ATOM 1592 N N . LEU A 1 199 ? 3.234 -10.579 7.055 1.00 96.81 199 LEU A N 1
ATOM 1593 C CA . LEU A 1 199 ? 2.548 -9.988 5.922 1.00 96.81 199 LEU A CA 1
ATOM 1594 C C . LEU A 1 199 ? 3.081 -10.636 4.649 1.00 96.81 199 LEU A C 1
ATOM 1596 O O . LEU A 1 199 ? 4.210 -10.359 4.236 1.00 96.81 199 LEU A O 1
ATOM 1600 N N . ASP A 1 200 ? 2.256 -11.458 4.024 1.00 96.94 200 ASP A N 1
ATOM 1601 C CA . ASP A 1 200 ? 2.537 -12.022 2.713 1.00 96.94 200 ASP A CA 1
ATOM 1602 C C . ASP A 1 200 ? 2.193 -10.960 1.667 1.00 96.94 200 ASP A C 1
ATOM 1604 O O . ASP A 1 200 ? 1.164 -10.280 1.776 1.00 96.94 200 ASP A O 1
ATOM 1608 N N . TYR A 1 201 ? 3.065 -10.759 0.677 1.00 97.62 201 TYR A N 1
ATOM 1609 C CA . TYR A 1 201 ? 2.843 -9.745 -0.347 1.00 97.62 201 TYR A CA 1
ATOM 1610 C C . TYR A 1 201 ? 3.294 -10.173 -1.738 1.00 97.62 201 TYR A C 1
ATOM 1612 O O . TYR A 1 201 ? 4.293 -10.866 -1.925 1.00 97.62 201 TYR A O 1
ATOM 1620 N N . GLU A 1 202 ? 2.565 -9.676 -2.734 1.00 97.56 202 GLU A N 1
ATOM 1621 C CA . GLU A 1 202 ? 2.819 -9.917 -4.149 1.00 97.56 202 GLU A CA 1
ATOM 1622 C C . GLU A 1 202 ? 2.685 -8.612 -4.933 1.00 97.56 202 GLU A C 1
ATOM 1624 O O . GLU A 1 202 ? 1.663 -7.921 -4.864 1.00 97.56 202 GLU A O 1
ATOM 1629 N N . TYR A 1 203 ? 3.707 -8.291 -5.716 1.00 95.81 203 TYR A N 1
ATOM 1630 C CA . TYR A 1 203 ? 3.683 -7.210 -6.688 1.00 95.81 203 TYR A CA 1
ATOM 1631 C C . TYR A 1 203 ? 3.284 -7.747 -8.049 1.00 95.81 203 TYR A C 1
ATOM 1633 O O . TYR A 1 203 ? 3.870 -8.718 -8.527 1.00 95.81 203 TYR A O 1
ATOM 1641 N N . TYR A 1 204 ? 2.360 -7.055 -8.698 1.00 93.88 204 TYR A N 1
ATOM 1642 C CA . TYR A 1 204 ? 1.945 -7.320 -10.063 1.00 93.88 204 TYR A CA 1
ATOM 1643 C C . TYR A 1 204 ? 2.336 -6.155 -10.964 1.00 93.88 204 TYR A C 1
ATOM 1645 O O . TYR A 1 204 ? 2.332 -4.993 -10.539 1.00 93.88 204 TYR A O 1
ATOM 1653 N N . ALA A 1 205 ? 2.674 -6.478 -12.204 1.00 92.38 205 ALA A N 1
ATOM 1654 C CA . ALA A 1 205 ? 2.965 -5.510 -13.245 1.00 92.38 205 ALA A CA 1
ATOM 1655 C C . ALA A 1 205 ? 2.456 -6.015 -14.593 1.00 92.38 205 ALA A C 1
ATOM 1657 O O . ALA A 1 205 ? 2.299 -7.221 -14.802 1.00 92.38 205 ALA A O 1
ATOM 1658 N N . ASP A 1 206 ? 2.233 -5.074 -15.499 1.00 88.75 206 ASP A N 1
ATOM 1659 C CA . ASP A 1 206 ? 1.846 -5.374 -16.868 1.00 88.75 206 ASP A CA 1
ATOM 1660 C C . ASP A 1 206 ? 3.100 -5.633 -17.702 1.00 88.75 206 ASP A C 1
ATOM 1662 O O . ASP A 1 206 ? 4.015 -4.807 -17.762 1.00 88.75 206 ASP A O 1
ATOM 1666 N N . PHE A 1 207 ? 3.132 -6.793 -18.345 1.00 86.31 207 PHE A N 1
ATOM 1667 C CA . PHE A 1 207 ? 4.129 -7.159 -19.344 1.00 86.31 207 PHE A CA 1
ATOM 1668 C C . PHE A 1 207 ? 3.422 -7.346 -20.674 1.00 86.31 207 PHE A C 1
ATOM 1670 O O . PHE A 1 207 ? 2.285 -7.810 -20.692 1.00 86.31 207 PHE A O 1
ATOM 1677 N N . LYS A 1 208 ? 4.068 -7.052 -21.799 1.00 78.19 208 LYS A N 1
ATOM 1678 C CA . LYS A 1 208 ? 3.469 -7.405 -23.087 1.00 78.19 208 LYS A CA 1
ATOM 1679 C C . LYS A 1 208 ? 3.356 -8.923 -23.203 1.00 78.19 208 LYS A C 1
ATOM 1681 O O . LYS A 1 208 ? 4.277 -9.659 -22.840 1.00 78.19 208 LYS A O 1
ATOM 1686 N N . LYS A 1 209 ? 2.228 -9.395 -23.716 1.00 69.81 209 LYS A N 1
ATOM 1687 C CA . LYS A 1 209 ? 2.040 -10.794 -24.073 1.00 69.81 209 LYS A CA 1
ATOM 1688 C C . LYS A 1 209 ? 2.945 -11.108 -25.266 1.00 69.81 209 LYS A C 1
ATOM 1690 O O . LYS A 1 209 ? 2.913 -10.404 -26.275 1.00 69.81 209 LYS A O 1
ATOM 1695 N N . ASN A 1 210 ? 3.753 -12.160 -25.159 1.00 61.28 210 ASN A N 1
ATOM 1696 C CA . ASN A 1 210 ? 4.439 -12.702 -26.326 1.00 61.28 210 ASN A CA 1
ATOM 1697 C C . ASN A 1 210 ? 3.395 -13.396 -27.197 1.00 61.28 210 ASN A C 1
ATOM 1699 O O . ASN A 1 210 ? 2.981 -14.518 -26.902 1.00 61.28 210 ASN A O 1
ATOM 1703 N N . ASP A 1 211 ? 2.951 -12.713 -28.247 1.00 52.28 211 ASP A N 1
ATOM 1704 C CA . ASP A 1 211 ? 2.127 -13.312 -29.289 1.00 52.28 211 ASP A CA 1
ATOM 1705 C C . ASP A 1 211 ? 2.996 -14.227 -30.162 1.00 52.28 211 ASP A C 1
ATOM 1707 O O . ASP A 1 211 ? 3.379 -13.890 -31.277 1.00 52.28 211 ASP A O 1
ATOM 1711 N N . GLU A 1 212 ? 3.263 -15.434 -29.673 1.00 45.00 212 GLU A N 1
ATOM 1712 C CA . GLU A 1 212 ? 3.259 -16.600 -30.559 1.00 45.00 212 GLU A CA 1
ATOM 1713 C C . GLU A 1 212 ? 1.819 -17.132 -30.627 1.00 45.00 212 GLU A C 1
ATOM 1715 O O . GLU A 1 212 ? 1.514 -18.251 -30.227 1.00 45.00 212 GLU A O 1
ATOM 1720 N N . MET A 1 213 ? 0.883 -16.297 -31.087 1.00 44.00 213 MET A N 1
ATOM 1721 C CA . MET A 1 213 ? -0.349 -16.808 -31.677 1.00 44.00 213 MET A CA 1
ATOM 1722 C C . MET A 1 213 ? -0.117 -16.850 -33.183 1.00 44.00 213 MET A C 1
ATOM 1724 O O . MET A 1 213 ? -0.258 -15.841 -33.871 1.00 44.00 213 MET A O 1
ATOM 1728 N N . GLU A 1 214 ? 0.244 -18.025 -33.706 1.00 41.16 214 GLU A N 1
ATOM 1729 C CA . GLU A 1 214 ? 0.024 -18.321 -35.121 1.00 41.16 214 GLU A CA 1
ATOM 1730 C C . GLU A 1 214 ? -1.488 -18.251 -35.369 1.00 41.16 214 GLU A C 1
ATOM 1732 O O . GLU A 1 214 ? -2.231 -19.206 -35.141 1.00 41.16 214 GLU A O 1
ATOM 1737 N N . ALA A 1 215 ? -1.977 -17.084 -35.785 1.00 49.28 215 ALA A N 1
ATOM 1738 C CA . ALA A 1 215 ? -3.336 -16.952 -36.275 1.00 49.28 215 ALA A CA 1
ATOM 1739 C C . ALA A 1 215 ? -3.422 -17.681 -37.625 1.00 49.28 215 ALA A C 1
ATOM 1741 O O . ALA A 1 215 ? -3.100 -17.127 -38.674 1.00 49.28 215 ALA A O 1
ATOM 1742 N N . ALA A 1 216 ? -3.826 -18.949 -37.599 1.00 44.03 216 ALA A N 1
ATOM 1743 C CA . ALA A 1 216 ? -4.166 -19.695 -38.802 1.00 44.03 216 ALA A CA 1
ATOM 1744 C C . ALA A 1 216 ? -5.590 -19.312 -39.241 1.00 44.03 216 ALA A C 1
ATOM 1746 O O . ALA A 1 216 ? -6.574 -19.724 -38.628 1.00 44.03 216 ALA A O 1
ATOM 1747 N N . GLY A 1 217 ? -5.708 -18.504 -40.296 1.00 56.69 217 GLY A N 1
ATOM 1748 C CA . GLY A 1 217 ? -6.993 -18.049 -40.832 1.00 56.69 217 GLY A CA 1
ATOM 1749 C C . GLY A 1 217 ? -6.837 -17.226 -42.109 1.00 56.6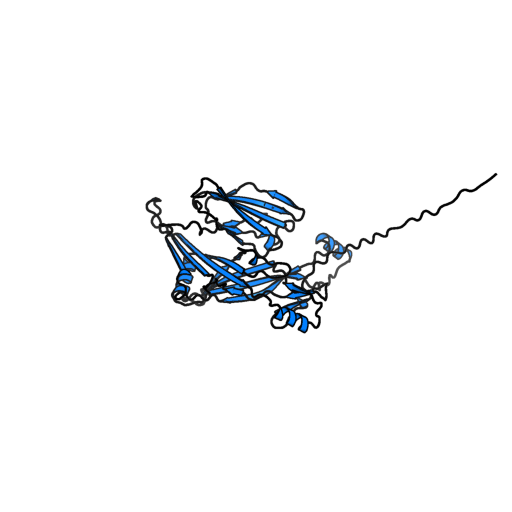9 217 GLY A C 1
ATOM 1750 O O . GLY A 1 217 ? -5.726 -16.855 -42.488 1.00 56.69 217 GLY A O 1
ATOM 1751 N N . SER A 1 218 ? -7.947 -16.955 -42.804 1.00 64.12 218 SER A N 1
ATOM 1752 C CA . SER A 1 218 ? -7.932 -16.066 -43.970 1.00 64.12 218 SER A CA 1
ATOM 1753 C C . SER A 1 218 ? -7.630 -14.628 -43.546 1.00 64.12 218 SER A C 1
ATOM 1755 O O . SER A 1 218 ? -7.992 -14.191 -42.451 1.00 64.12 218 SER A O 1
ATOM 1757 N N . LYS A 1 219 ? -6.962 -13.882 -44.429 1.00 66.81 219 LYS A N 1
ATOM 1758 C CA . LYS A 1 219 ? -6.521 -12.508 -44.169 1.00 66.81 219 LYS A CA 1
ATOM 1759 C C . LYS A 1 219 ? -7.685 -11.592 -43.770 1.00 66.81 219 LYS A C 1
ATOM 1761 O O . LYS A 1 219 ? -7.526 -10.796 -42.852 1.00 66.81 219 LYS A O 1
ATOM 1766 N N . GLU A 1 220 ? -8.861 -11.774 -44.376 1.00 72.00 220 GLU A N 1
ATOM 1767 C CA . GLU A 1 220 ? -10.058 -10.998 -44.033 1.00 72.00 220 GLU A CA 1
ATOM 1768 C C . GLU A 1 220 ? -10.561 -11.266 -42.603 1.00 72.00 220 GLU A C 1
ATOM 1770 O O . GLU A 1 220 ? -11.079 -10.359 -41.959 1.00 72.00 220 GLU A O 1
ATOM 1775 N N . LEU A 1 221 ? -10.398 -12.489 -42.079 1.00 59.66 221 LEU A N 1
ATOM 1776 C CA . LEU A 1 221 ? -10.855 -12.855 -40.732 1.00 59.66 221 LEU A CA 1
ATOM 1777 C C . LEU A 1 221 ? -9.933 -12.277 -39.649 1.00 59.66 221 LEU A C 1
ATOM 1779 O O . LEU A 1 221 ? -10.396 -11.840 -38.599 1.00 59.66 221 LEU A O 1
ATOM 1783 N N . ILE A 1 222 ? -8.627 -12.257 -39.928 1.00 61.88 222 ILE A N 1
ATOM 1784 C CA . ILE A 1 222 ? -7.611 -11.657 -39.055 1.00 61.88 222 ILE A CA 1
ATOM 1785 C C . ILE A 1 222 ? -7.783 -10.132 -39.017 1.00 61.88 222 ILE A C 1
ATOM 1787 O O . ILE A 1 222 ? -7.726 -9.538 -37.941 1.00 61.88 222 ILE A O 1
ATOM 1791 N N . GLU A 1 223 ? -8.044 -9.501 -40.166 1.00 60.78 223 GLU A N 1
ATOM 1792 C CA . GLU A 1 223 ? -8.311 -8.060 -40.247 1.00 60.78 223 GLU A CA 1
ATOM 1793 C C . GLU A 1 223 ? -9.618 -7.686 -39.524 1.00 60.78 223 GLU A C 1
ATOM 1795 O O . GLU A 1 223 ? -9.601 -6.771 -38.700 1.00 60.78 223 GLU A O 1
ATOM 1800 N N . ALA A 1 224 ? -10.703 -8.447 -39.710 1.00 64.25 224 ALA A N 1
ATOM 1801 C CA . ALA A 1 224 ? -11.972 -8.219 -39.010 1.00 64.25 224 ALA A CA 1
ATOM 1802 C C . ALA A 1 224 ? -11.847 -8.364 -37.480 1.00 64.25 224 ALA A C 1
ATOM 1804 O O . ALA A 1 224 ? -12.337 -7.513 -36.740 1.00 64.25 224 ALA A O 1
ATOM 1805 N N . LEU A 1 225 ? -11.122 -9.381 -36.994 1.00 55.97 225 LEU A N 1
ATOM 1806 C CA . LEU A 1 225 ? -10.828 -9.541 -35.564 1.00 55.97 225 LEU A CA 1
ATOM 1807 C C . LEU A 1 225 ? -9.951 -8.396 -35.033 1.00 55.97 225 LEU A C 1
ATOM 1809 O O . LEU A 1 225 ? -10.156 -7.925 -33.919 1.00 55.97 225 LEU A O 1
ATOM 1813 N N . SER A 1 226 ? -8.995 -7.900 -35.820 1.00 54.66 226 SER A N 1
ATOM 1814 C CA . SER A 1 226 ? -8.162 -6.762 -35.413 1.00 54.66 226 SER A CA 1
ATOM 1815 C C . SER A 1 226 ? -8.928 -5.432 -35.347 1.00 54.66 226 SER A C 1
ATOM 1817 O O . SER A 1 226 ? -8.559 -4.549 -34.573 1.00 54.66 226 SER A O 1
ATOM 1819 N N . GLU A 1 227 ? -10.000 -5.284 -36.130 1.00 55.06 227 GLU A N 1
ATOM 1820 C CA . GLU A 1 227 ? -10.895 -4.125 -36.075 1.00 55.06 227 GLU A CA 1
ATOM 1821 C C . GLU A 1 227 ? -11.896 -4.227 -34.915 1.00 55.06 227 GLU A C 1
ATOM 1823 O O . GLU A 1 227 ? -12.131 -3.227 -34.237 1.00 55.06 227 GLU A O 1
ATOM 1828 N N . GLU A 1 228 ? -12.422 -5.423 -34.629 1.00 46.47 228 GLU A N 1
ATOM 1829 C CA . GLU A 1 228 ? -13.373 -5.673 -33.535 1.00 46.47 228 GLU A CA 1
ATOM 1830 C C . GLU A 1 228 ? -12.711 -5.604 -32.143 1.00 46.47 228 GLU A C 1
ATOM 1832 O O . GLU A 1 228 ? -13.312 -5.100 -31.195 1.00 46.47 228 GLU A O 1
ATOM 1837 N N . TYR A 1 229 ? -11.441 -6.015 -32.027 1.00 47.28 229 TYR A N 1
ATOM 1838 C CA . TYR A 1 229 ? -10.646 -5.927 -30.790 1.00 47.28 229 TYR A CA 1
ATOM 1839 C C . TYR A 1 229 ? -9.787 -4.652 -30.679 1.00 47.28 229 TYR A C 1
ATOM 1841 O O . TYR A 1 229 ? -9.052 -4.477 -29.706 1.00 47.28 229 TYR A O 1
ATOM 1849 N N . GLY A 1 230 ? -9.913 -3.732 -31.640 1.00 39.53 230 GLY A N 1
ATOM 1850 C CA . GLY A 1 230 ? -9.127 -2.505 -31.715 1.00 39.53 230 GLY A CA 1
ATOM 1851 C C . GLY A 1 230 ? -7.703 -2.750 -32.224 1.00 39.53 230 GLY A C 1
ATOM 1852 O O . GLY A 1 230 ? -7.011 -3.667 -31.787 1.00 39.53 230 GLY A O 1
ATOM 1853 N N . LYS A 1 231 ? -7.246 -1.883 -33.143 1.00 38.56 231 LYS A N 1
ATOM 1854 C CA . LYS A 1 231 ? -5.875 -1.841 -33.687 1.00 38.56 231 LYS A CA 1
ATOM 1855 C C . LYS A 1 231 ? -4.836 -2.142 -32.609 1.00 38.56 231 LYS A C 1
ATOM 1857 O O . LYS A 1 231 ? -4.528 -1.224 -31.857 1.00 38.56 231 LYS A O 1
ATOM 1862 N N . ALA A 1 232 ? -4.305 -3.369 -32.574 1.00 38.44 232 ALA A N 1
ATOM 1863 C CA . ALA A 1 232 ? -3.160 -3.807 -31.768 1.00 38.44 232 ALA A CA 1
ATOM 1864 C C . ALA A 1 232 ? -2.908 -2.930 -30.524 1.00 38.44 232 ALA A C 1
ATOM 1866 O O . ALA A 1 232 ? -1.831 -2.350 -30.364 1.00 38.44 232 ALA A O 1
ATOM 1867 N N . GLY A 1 233 ? -3.929 -2.772 -29.675 1.00 42.44 233 GLY A N 1
ATOM 1868 C CA . GLY A 1 233 ? -3.721 -2.257 -28.333 1.00 42.44 233 GLY A CA 1
ATOM 1869 C C . GLY A 1 233 ? -2.853 -3.305 -27.671 1.00 42.44 233 GLY A C 1
ATOM 1870 O O . GLY A 1 233 ? -3.262 -4.461 -27.637 1.00 42.44 233 GLY A O 1
ATOM 1871 N N . GLU A 1 234 ? -1.622 -2.947 -27.301 1.00 53.69 234 GLU A N 1
ATOM 1872 C CA . GLU A 1 234 ? -0.633 -3.893 -26.785 1.00 53.69 234 GLU A CA 1
ATOM 1873 C C . GLU A 1 234 ? -1.298 -4.802 -25.757 1.00 53.69 234 GLU A C 1
ATOM 1875 O O . GLU A 1 234 ? -1.688 -4.337 -24.688 1.00 53.69 234 GLU A O 1
ATOM 1880 N N . ILE A 1 235 ? -1.497 -6.072 -26.119 1.00 62.09 235 ILE A N 1
ATOM 1881 C CA . ILE A 1 235 ? -2.123 -7.039 -25.229 1.00 62.09 235 ILE A CA 1
ATOM 1882 C C . ILE A 1 235 ? -1.116 -7.234 -24.105 1.00 62.09 235 ILE A C 1
ATOM 1884 O O . ILE A 1 235 ? -0.107 -7.918 -24.274 1.00 62.09 235 ILE A O 1
ATOM 1888 N N . THR A 1 236 ? -1.332 -6.555 -22.987 1.00 75.69 236 THR A N 1
ATOM 1889 C CA . THR A 1 236 ? -0.540 -6.742 -21.783 1.00 75.69 236 THR A CA 1
ATOM 1890 C C . THR A 1 236 ? -1.159 -7.841 -20.937 1.00 75.69 236 THR A C 1
ATOM 1892 O O . THR A 1 236 ? -2.371 -8.044 -20.902 1.00 75.69 236 THR A O 1
ATOM 1895 N N . GLU A 1 237 ? -0.303 -8.583 -20.253 1.00 83.19 237 GLU A N 1
ATOM 1896 C CA . GLU A 1 237 ? -0.676 -9.573 -19.267 1.00 83.19 237 GLU A CA 1
ATOM 1897 C C . GLU A 1 237 ? -0.174 -9.114 -17.900 1.00 83.19 237 GLU A C 1
ATOM 1899 O O . GLU A 1 237 ? 1.011 -8.820 -17.710 1.00 83.19 237 GLU A O 1
ATOM 1904 N N . ASN A 1 238 ? -1.090 -9.063 -16.937 1.00 86.88 238 ASN A N 1
ATOM 1905 C CA . ASN A 1 238 ? -0.771 -8.737 -15.560 1.00 86.88 238 ASN A CA 1
ATOM 1906 C C . ASN A 1 238 ? -0.151 -9.960 -14.870 1.00 86.88 238 ASN A C 1
ATOM 1908 O O . ASN A 1 238 ? -0.826 -10.971 -14.670 1.00 86.88 238 ASN A O 1
ATOM 1912 N N . ARG A 1 239 ? 1.136 -9.889 -14.515 1.00 91.38 239 ARG A N 1
ATOM 1913 C CA . ARG A 1 239 ? 1.879 -11.013 -13.924 1.00 91.38 239 ARG A CA 1
ATOM 1914 C C . ARG A 1 239 ? 2.538 -10.647 -12.606 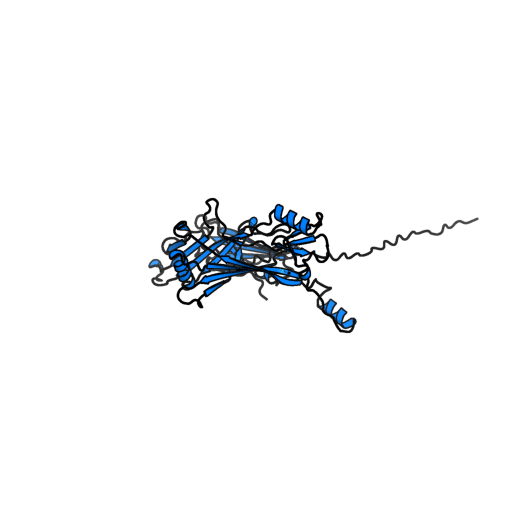1.00 91.38 239 ARG A C 1
ATOM 1916 O O . ARG A 1 239 ? 2.872 -9.489 -12.359 1.00 91.38 239 ARG A O 1
ATOM 1923 N N . ILE A 1 240 ? 2.789 -11.675 -11.792 1.00 92.44 240 ILE A N 1
ATOM 1924 C CA . ILE A 1 240 ? 3.575 -11.550 -10.564 1.00 92.44 240 ILE A CA 1
ATOM 1925 C C . ILE A 1 240 ? 5.001 -11.134 -10.937 1.00 92.44 240 ILE A C 1
ATOM 1927 O O . ILE A 1 240 ? 5.744 -11.871 -11.585 1.00 92.44 240 ILE A O 1
ATOM 1931 N N . LEU A 1 241 ? 5.375 -9.941 -10.494 1.00 93.06 241 LEU A N 1
ATOM 1932 C CA . LEU A 1 241 ? 6.709 -9.376 -10.617 1.00 93.06 241 LEU A CA 1
ATOM 1933 C C . LEU A 1 241 ? 7.629 -9.904 -9.510 1.00 93.06 241 LEU A C 1
ATOM 1935 O O . LEU A 1 241 ? 8.764 -10.291 -9.782 1.00 93.06 241 LEU A O 1
ATOM 1939 N N . LYS A 1 242 ? 7.139 -9.920 -8.265 1.00 93.44 242 LYS A N 1
ATOM 1940 C CA . LYS A 1 242 ? 7.863 -10.412 -7.085 1.00 93.44 242 LYS A CA 1
ATOM 1941 C C . LYS A 1 242 ? 6.885 -10.729 -5.954 1.00 93.44 242 LYS A C 1
ATOM 1943 O O . LYS A 1 242 ? 5.933 -9.983 -5.753 1.00 93.44 242 LYS A O 1
ATOM 1948 N N . SER A 1 243 ? 7.158 -11.791 -5.205 1.00 96.06 243 SER A N 1
ATOM 1949 C CA . SER A 1 243 ? 6.414 -12.199 -4.012 1.00 96.06 243 SER A CA 1
ATOM 1950 C C . SER A 1 243 ? 7.381 -12.502 -2.874 1.00 96.06 243 SER A C 1
ATOM 1952 O O . SER A 1 243 ? 8.475 -13.011 -3.129 1.00 96.06 243 SER A O 1
ATOM 1954 N N . ASP A 1 244 ? 6.998 -12.187 -1.643 1.00 96.50 244 ASP A N 1
ATOM 1955 C CA . ASP A 1 244 ? 7.806 -12.466 -0.455 1.00 96.50 244 ASP A CA 1
ATOM 1956 C C . ASP A 1 244 ? 6.954 -12.376 0.825 1.00 96.50 244 ASP A C 1
ATOM 1958 O O . ASP A 1 244 ? 5.766 -12.046 0.779 1.00 96.50 244 ASP A O 1
ATOM 1962 N N . VAL A 1 245 ? 7.587 -12.633 1.969 1.00 96.06 245 VAL A N 1
ATOM 1963 C CA . VAL A 1 245 ? 6.972 -12.577 3.295 1.00 96.06 245 VAL A CA 1
ATOM 1964 C C . VAL A 1 245 ? 7.726 -11.587 4.178 1.00 96.06 245 VAL A C 1
ATOM 1966 O O . VAL A 1 245 ? 8.937 -11.687 4.363 1.00 96.06 245 VAL A O 1
ATOM 1969 N N . LEU A 1 246 ? 7.002 -10.639 4.771 1.00 96.19 246 LEU A N 1
ATOM 1970 C CA . LEU A 1 246 ? 7.517 -9.747 5.807 1.00 96.19 246 LEU A CA 1
ATOM 1971 C C . LEU A 1 246 ? 7.168 -10.323 7.191 1.00 96.19 246 LEU A C 1
ATOM 1973 O O . LEU A 1 246 ? 6.013 -10.221 7.608 1.00 96.19 246 LEU A O 1
ATOM 1977 N N . PRO A 1 247 ? 8.126 -10.907 7.935 1.00 93.38 247 PRO A N 1
ATOM 1978 C CA . PRO A 1 247 ? 7.882 -11.311 9.314 1.00 93.38 247 PRO A CA 1
ATOM 1979 C C . PRO A 1 247 ? 7.734 -10.074 10.207 1.00 93.38 247 PRO A C 1
ATOM 1981 O O . PRO A 1 247 ? 8.578 -9.175 10.183 1.00 93.38 247 PRO A O 1
ATOM 1984 N N . ILE A 1 248 ? 6.689 -10.043 11.032 1.00 92.19 248 ILE A N 1
ATOM 1985 C CA . ILE A 1 248 ? 6.426 -8.940 11.958 1.00 92.19 248 ILE A CA 1
ATOM 1986 C C . ILE A 1 248 ? 6.819 -9.394 13.359 1.00 92.19 248 ILE A C 1
ATOM 1988 O O . ILE A 1 248 ? 6.183 -10.262 13.955 1.00 92.19 248 ILE A O 1
ATOM 1992 N N . ARG A 1 249 ? 7.899 -8.809 13.882 1.00 87.94 249 ARG A N 1
ATOM 1993 C CA . ARG A 1 249 ? 8.417 -9.104 15.220 1.00 87.94 249 ARG A CA 1
ATOM 1994 C C . ARG A 1 249 ? 8.370 -7.847 16.071 1.00 87.94 249 ARG A C 1
ATOM 1996 O O . ARG A 1 249 ? 9.029 -6.871 15.728 1.00 87.94 249 ARG A O 1
ATOM 2003 N N . ILE A 1 250 ? 7.607 -7.889 17.160 1.00 89.44 250 ILE A N 1
ATOM 2004 C CA . ILE A 1 250 ? 7.431 -6.770 18.086 1.00 89.44 250 ILE A CA 1
ATOM 2005 C C . ILE A 1 250 ? 7.854 -7.222 19.477 1.00 89.44 250 ILE A C 1
ATOM 2007 O O . ILE A 1 250 ? 7.318 -8.189 20.008 1.00 89.44 250 ILE A O 1
ATOM 2011 N N . ASP A 1 251 ? 8.807 -6.512 20.064 1.00 88.94 251 ASP A N 1
ATOM 2012 C CA . ASP A 1 251 ? 9.158 -6.679 21.469 1.00 88.94 251 ASP A CA 1
ATOM 2013 C C . ASP A 1 251 ? 8.193 -5.839 22.316 1.00 88.94 251 ASP A C 1
ATOM 2015 O O . ASP A 1 251 ? 8.364 -4.629 22.468 1.00 88.94 251 ASP A O 1
ATOM 2019 N N . VAL A 1 252 ? 7.126 -6.473 22.801 1.00 88.81 252 VAL A N 1
ATOM 2020 C CA . VAL A 1 252 ? 6.068 -5.802 23.573 1.00 88.81 252 VAL A CA 1
ATOM 2021 C C . VAL A 1 252 ? 6.558 -5.400 24.968 1.00 88.81 252 VAL A C 1
ATOM 2023 O O . VAL A 1 252 ? 6.052 -4.434 25.531 1.00 88.81 252 VAL A O 1
ATOM 2026 N N . GLU A 1 253 ? 7.561 -6.090 25.521 1.00 89.31 253 GLU A N 1
ATOM 2027 C CA . GLU A 1 253 ? 8.160 -5.715 26.808 1.00 89.31 253 GLU A CA 1
ATOM 2028 C C . GLU A 1 253 ? 8.968 -4.421 26.672 1.00 89.31 253 GLU A C 1
ATOM 2030 O O . GLU A 1 253 ? 8.871 -3.532 27.520 1.00 89.31 253 GLU A O 1
ATOM 2035 N N . LYS A 1 254 ? 9.723 -4.286 25.575 1.00 90.75 254 LYS A N 1
ATOM 2036 C CA . LYS A 1 254 ? 10.478 -3.070 25.256 1.00 90.75 254 LYS A CA 1
ATOM 2037 C C . LYS A 1 254 ? 9.583 -1.922 24.783 1.00 90.75 254 LYS A C 1
ATOM 2039 O O . LYS A 1 254 ? 9.868 -0.768 25.099 1.00 90.75 254 LYS A O 1
ATOM 2044 N N . TYR A 1 255 ? 8.519 -2.221 24.034 1.00 90.00 255 TYR A N 1
ATOM 2045 C CA . TYR A 1 255 ? 7.612 -1.233 23.440 1.00 90.00 255 TYR A CA 1
ATOM 2046 C C . TYR A 1 255 ? 6.148 -1.482 23.859 1.00 90.00 255 TYR A C 1
ATOM 2048 O O . TYR A 1 255 ? 5.316 -1.850 23.022 1.00 90.00 255 TYR A O 1
ATOM 2056 N N . PRO A 1 256 ? 5.790 -1.266 25.139 1.00 86.94 256 PRO A N 1
ATOM 2057 C CA . PRO A 1 256 ? 4.461 -1.602 25.662 1.00 86.94 256 PRO A CA 1
ATOM 2058 C C . PRO A 1 256 ? 3.326 -0.794 25.017 1.00 86.94 256 PRO A C 1
ATOM 2060 O O . PRO A 1 256 ? 2.208 -1.290 24.892 1.00 86.94 256 PRO A O 1
ATOM 2063 N N . ASP A 1 257 ? 3.618 0.416 24.530 1.00 86.12 2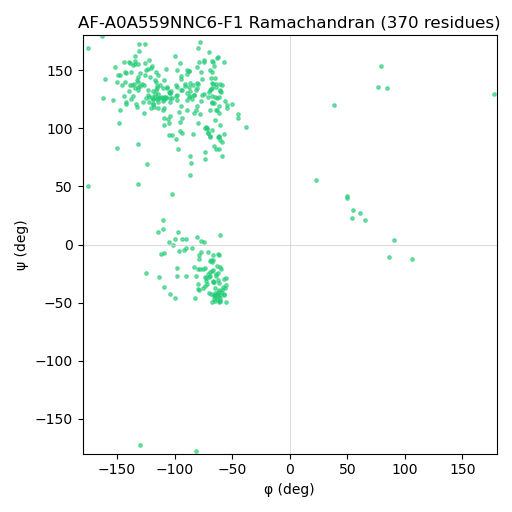57 ASP A N 1
ATOM 2064 C CA . ASP A 1 257 ? 2.638 1.306 23.893 1.00 86.12 257 ASP A CA 1
ATOM 2065 C C . ASP A 1 257 ? 2.167 0.835 22.503 1.00 86.12 257 ASP A C 1
ATOM 2067 O O . ASP A 1 257 ? 1.242 1.421 21.928 1.00 86.12 257 ASP A O 1
ATOM 2071 N N . THR A 1 258 ? 2.775 -0.231 21.966 1.00 86.88 258 THR A N 1
ATOM 2072 C CA . THR A 1 258 ? 2.368 -0.875 20.705 1.00 86.88 258 THR A CA 1
ATOM 2073 C C . THR A 1 258 ? 1.008 -1.566 20.806 1.00 86.88 258 THR A C 1
ATOM 2075 O O . THR A 1 258 ? 0.337 -1.731 19.786 1.00 86.88 258 THR A O 1
ATOM 2078 N N . ILE A 1 259 ? 0.566 -1.927 22.019 1.00 87.88 259 ILE A N 1
ATOM 2079 C CA . ILE A 1 259 ? -0.757 -2.499 22.287 1.00 87.88 259 ILE A CA 1
ATOM 2080 C C . ILE A 1 259 ? -1.555 -1.523 23.145 1.00 87.88 259 ILE A C 1
ATOM 2082 O O . ILE A 1 259 ? -1.219 -1.274 24.301 1.00 87.88 259 ILE A O 1
ATOM 2086 N N . LYS A 1 260 ? -2.667 -1.020 22.611 1.00 85.00 260 LYS A N 1
ATOM 2087 C CA . LYS A 1 260 ? -3.585 -0.143 23.345 1.00 85.00 260 LYS A CA 1
ATOM 2088 C C . LYS A 1 260 ? -4.930 -0.825 23.511 1.00 85.00 260 LYS A C 1
ATOM 2090 O O . LYS A 1 260 ? -5.542 -1.235 22.532 1.00 85.00 260 LYS A O 1
ATOM 2095 N N . GLN A 1 261 ? -5.391 -0.922 24.751 1.00 79.19 261 GLN A N 1
ATOM 2096 C CA . GLN A 1 261 ? -6.758 -1.325 25.066 1.00 79.19 261 GLN A CA 1
ATOM 2097 C C . GLN A 1 261 ? -7.545 -0.089 25.479 1.00 79.19 261 GLN A C 1
ATOM 2099 O O . GLN A 1 261 ? -7.063 0.699 26.290 1.00 79.19 261 GLN A O 1
ATOM 2104 N N . MET A 1 262 ? -8.729 0.091 24.901 1.00 74.88 262 MET A N 1
ATOM 2105 C CA . MET A 1 262 ? -9.605 1.224 25.204 1.00 74.88 262 MET A CA 1
ATOM 2106 C C . MET A 1 262 ? -11.025 0.729 25.465 1.00 74.88 262 MET A C 1
ATOM 2108 O O . MET A 1 262 ? -11.552 -0.072 24.690 1.00 74.88 262 MET A O 1
ATOM 2112 N N . ASP A 1 263 ? -11.645 1.213 26.541 1.00 69.00 263 ASP A N 1
ATOM 2113 C CA . ASP A 1 263 ? -13.076 1.025 26.774 1.00 69.00 263 ASP A CA 1
ATOM 2114 C C . ASP A 1 263 ? -13.843 2.181 26.116 1.00 69.00 263 ASP A C 1
ATOM 2116 O O . ASP A 1 263 ? -13.690 3.348 26.480 1.00 69.00 263 ASP A O 1
ATOM 2120 N N . LEU A 1 264 ? -14.660 1.853 25.114 1.00 65.81 264 LEU A N 1
ATOM 2121 C CA . LEU A 1 264 ? -15.448 2.817 24.344 1.00 65.81 264 LEU A CA 1
ATOM 2122 C C . LEU A 1 264 ? -16.544 3.489 25.183 1.00 65.81 264 LEU A C 1
ATOM 2124 O O . LEU A 1 264 ? -17.119 4.477 24.729 1.00 65.81 264 LEU A O 1
ATOM 2128 N N . ASN A 1 265 ? -16.846 2.976 26.380 1.00 60.03 265 ASN A N 1
ATOM 2129 C CA . ASN A 1 265 ? -17.809 3.596 27.287 1.00 60.03 265 ASN A CA 1
ATOM 2130 C C . ASN A 1 265 ? -17.261 4.840 28.003 1.00 60.03 265 ASN A C 1
ATOM 2132 O O . ASN A 1 265 ? -18.058 5.644 28.486 1.00 60.03 265 ASN A O 1
ATOM 2136 N N . GLU A 1 266 ? -15.937 4.992 28.102 1.00 54.84 266 GLU A N 1
ATOM 2137 C CA . GLU A 1 266 ? -15.306 6.061 28.887 1.00 54.84 266 GLU A CA 1
ATOM 2138 C C . GLU A 1 266 ? -14.862 7.236 28.008 1.00 54.84 266 GLU A C 1
ATOM 2140 O O . GLU A 1 266 ? -15.160 8.386 28.327 1.00 54.84 266 GLU A O 1
ATOM 2145 N N . GLU A 1 267 ? -14.213 6.965 26.871 1.00 51.75 267 GLU A N 1
ATOM 2146 C CA . GLU A 1 267 ? -13.795 7.995 25.916 1.00 51.75 267 GLU A CA 1
ATOM 2147 C C . GLU A 1 267 ? -13.491 7.359 24.549 1.00 51.75 267 GLU A C 1
ATOM 2149 O O . GLU A 1 267 ? -12.681 6.438 24.450 1.00 51.75 267 GLU A O 1
ATOM 2154 N N . VAL A 1 268 ? -14.116 7.846 23.469 1.00 52.88 268 VAL A N 1
ATOM 2155 C CA . VAL A 1 268 ? -13.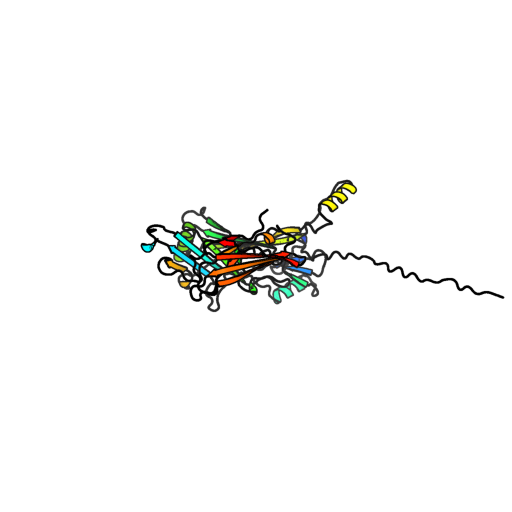708 7.492 22.098 1.00 52.88 268 VAL A CA 1
ATOM 2156 C C . VAL A 1 268 ? -12.737 8.568 21.631 1.00 52.88 268 VAL A C 1
ATOM 2158 O O . VAL A 1 268 ? -13.176 9.697 21.384 1.00 52.88 268 VAL A O 1
ATOM 2161 N N . PRO A 1 269 ? -11.431 8.282 21.492 1.00 51.19 269 PRO A N 1
ATOM 2162 C CA . PRO A 1 269 ? -10.519 9.335 21.120 1.00 51.19 269 PRO A CA 1
ATOM 2163 C C . PRO A 1 269 ? -10.820 9.777 19.676 1.00 51.19 269 PRO A C 1
ATOM 2165 O O . PRO A 1 269 ? -10.984 8.933 18.785 1.00 51.19 269 PRO A O 1
ATOM 2168 N N . PRO A 1 270 ? -10.875 11.095 19.411 1.00 46.84 270 PRO A N 1
ATOM 2169 C CA . PRO A 1 270 ? -11.409 11.637 18.162 1.00 46.84 270 PRO A CA 1
ATOM 2170 C C . PRO A 1 270 ? -10.671 11.228 16.875 1.00 46.84 270 PRO A C 1
ATOM 2172 O O . PRO A 1 270 ? -11.147 11.503 15.777 1.00 46.84 270 PRO A O 1
ATOM 2175 N N . ALA A 1 271 ? -9.515 10.574 17.000 1.00 46.81 271 ALA A N 1
ATOM 2176 C CA . ALA A 1 271 ? -8.633 10.203 15.901 1.00 46.81 271 ALA A CA 1
ATOM 2177 C C . ALA A 1 271 ? -8.813 8.765 15.365 1.00 46.81 271 ALA A C 1
ATOM 2179 O O . ALA A 1 271 ? -8.147 8.422 14.389 1.00 46.81 271 ALA A O 1
ATOM 2180 N N . TYR A 1 272 ? -9.655 7.912 15.967 1.00 53.47 272 TYR A N 1
ATOM 2181 C CA . TYR A 1 272 ? -9.498 6.453 15.790 1.00 53.47 272 TYR A CA 1
ATOM 2182 C C . TYR A 1 272 ? -10.556 5.732 14.948 1.00 53.47 272 TYR A C 1
ATOM 2184 O O . TYR A 1 272 ? -10.357 4.574 14.581 1.00 53.47 272 TYR A O 1
ATOM 2192 N N . ALA A 1 273 ? -11.630 6.407 14.539 1.00 51.62 273 ALA A N 1
ATOM 2193 C CA . ALA A 1 273 ? -12.547 5.867 13.539 1.00 51.62 273 ALA A CA 1
ATOM 2194 C C . ALA A 1 273 ? -12.042 6.218 12.132 1.00 51.62 273 ALA A C 1
ATOM 2196 O O . ALA A 1 273 ? -12.537 7.138 11.486 1.00 51.62 273 ALA A O 1
ATOM 2197 N N . GLY A 1 274 ? -11.014 5.505 11.668 1.00 68.00 274 GLY A N 1
ATOM 2198 C CA . GLY A 1 274 ? -10.568 5.636 10.287 1.00 68.00 274 GLY A CA 1
ATOM 2199 C C . GLY A 1 274 ? -11.659 5.152 9.333 1.00 68.00 274 GLY A C 1
ATOM 2200 O O . GLY A 1 274 ? -11.905 3.946 9.251 1.00 68.00 274 GLY A O 1
ATOM 2201 N N . THR A 1 275 ? -12.331 6.062 8.624 1.00 80.44 275 THR A N 1
ATOM 2202 C CA . THR A 1 275 ? -13.255 5.675 7.550 1.00 80.44 275 THR A CA 1
ATOM 2203 C C . THR A 1 275 ? -12.428 5.074 6.419 1.00 80.44 275 THR A C 1
ATOM 2205 O O . THR A 1 275 ? -11.491 5.695 5.907 1.00 80.44 275 THR A O 1
ATOM 2208 N N . GLU A 1 276 ? -12.755 3.838 6.063 1.00 88.44 276 GLU A N 1
ATOM 2209 C CA . GLU A 1 276 ? -12.109 3.121 4.972 1.00 88.44 276 GLU A CA 1
ATOM 2210 C C . GLU A 1 276 ? -12.817 3.473 3.668 1.00 88.44 276 GLU A C 1
ATOM 2212 O O . GLU A 1 276 ? -14.036 3.350 3.572 1.00 88.44 276 GLU A O 1
ATOM 2217 N N . ILE A 1 277 ? -12.064 3.905 2.663 1.00 92.50 277 ILE A N 1
ATOM 2218 C CA . ILE A 1 277 ? -12.602 4.263 1.354 1.00 92.50 277 ILE A CA 1
ATOM 2219 C C . ILE A 1 277 ? -11.963 3.363 0.311 1.00 92.50 277 ILE A C 1
ATOM 2221 O O . ILE A 1 277 ? -10.735 3.285 0.231 1.00 92.50 277 ILE A O 1
ATOM 2225 N N . ARG A 1 278 ? -12.794 2.704 -0.491 1.00 94.56 278 ARG A N 1
ATOM 2226 C CA . ARG A 1 278 ? -12.390 1.741 -1.516 1.00 94.56 278 ARG A CA 1
ATOM 2227 C C . ARG A 1 278 ? -12.777 2.239 -2.900 1.00 94.56 278 ARG A C 1
ATOM 2229 O O . ARG A 1 278 ? -13.840 2.826 -3.076 1.00 94.56 278 ARG A O 1
ATOM 2236 N N . CYS A 1 279 ? -11.902 2.003 -3.869 1.00 95.88 279 CYS A N 1
ATOM 2237 C CA . CYS A 1 279 ? -12.114 2.319 -5.274 1.00 95.88 279 CYS A CA 1
ATOM 2238 C C . CYS A 1 279 ? -11.388 1.285 -6.139 1.00 95.88 279 CYS A C 1
ATOM 2240 O O . CYS A 1 279 ? -10.166 1.349 -6.296 1.00 95.88 279 CYS A O 1
ATOM 2242 N N . TYR A 1 280 ? -12.133 0.353 -6.730 1.00 95.31 280 TYR A N 1
ATOM 2243 C CA . TYR A 1 280 ? -11.560 -0.715 -7.552 1.00 95.31 280 TYR A CA 1
ATOM 2244 C C . TYR A 1 280 ? -11.466 -0.375 -9.047 1.00 95.31 280 TYR A C 1
ATOM 2246 O O . TYR A 1 280 ? -10.855 -1.141 -9.790 1.00 95.31 280 TYR A O 1
ATOM 2254 N N . ASP A 1 281 ? -11.978 0.781 -9.487 1.00 94.81 281 ASP A N 1
ATOM 2255 C CA . ASP A 1 281 ? -12.034 1.142 -10.915 1.00 94.81 281 ASP A CA 1
ATOM 2256 C C . ASP A 1 281 ? -10.665 1.138 -11.598 1.00 94.81 281 ASP A C 1
ATOM 2258 O O . ASP A 1 281 ? -10.534 0.631 -12.709 1.00 94.81 281 ASP A O 1
ATOM 2262 N N . PHE A 1 282 ? -9.636 1.667 -10.929 1.00 93.25 282 PHE A N 1
ATOM 2263 C CA . PHE A 1 282 ? -8.279 1.720 -11.479 1.00 93.25 282 PHE A CA 1
ATOM 2264 C C . PHE A 1 282 ? -7.555 0.377 -11.373 1.00 93.25 282 PHE A C 1
ATOM 2266 O O . PHE A 1 282 ? -6.859 -0.007 -12.304 1.00 93.25 282 PHE A O 1
ATOM 2273 N N . LYS A 1 283 ? -7.731 -0.344 -10.257 1.00 90.50 283 LYS A N 1
ATOM 2274 C CA . LYS A 1 283 ? -7.104 -1.656 -10.023 1.00 90.50 283 LYS A CA 1
ATOM 2275 C C . LYS A 1 283 ? -7.591 -2.697 -11.031 1.00 90.50 283 LYS A C 1
ATOM 2277 O O . LYS A 1 283 ? -6.793 -3.467 -11.546 1.00 90.50 283 LYS A O 1
ATOM 2282 N N . ASN A 1 284 ? -8.895 -2.704 -11.297 1.00 90.50 284 ASN A N 1
ATOM 2283 C CA . ASN A 1 284 ? -9.542 -3.685 -12.164 1.00 90.50 284 ASN A CA 1
ATOM 2284 C C . ASN A 1 284 ? -9.786 -3.146 -13.585 1.00 90.50 284 ASN A C 1
ATOM 2286 O O . ASN A 1 284 ? -10.424 -3.827 -14.382 1.00 90.50 284 ASN A O 1
ATOM 2290 N N . ASN A 1 285 ? -9.319 -1.929 -13.894 1.00 89.06 285 ASN A N 1
ATOM 2291 C CA . ASN A 1 285 ? -9.536 -1.247 -15.174 1.00 89.06 285 ASN A CA 1
ATOM 2292 C C . ASN A 1 285 ? -11.019 -1.231 -15.620 1.00 89.06 285 ASN A C 1
ATOM 2294 O O . ASN A 1 285 ? -11.327 -1.449 -16.788 1.00 89.06 285 ASN A O 1
ATOM 2298 N N . LEU A 1 286 ? -11.949 -0.981 -14.687 1.00 91.50 286 LEU A N 1
ATOM 2299 C CA . LEU A 1 286 ? -13.399 -0.993 -14.961 1.00 91.50 286 LEU A CA 1
ATOM 2300 C C . LEU A 1 286 ? -13.845 0.195 -15.825 1.00 91.50 286 LEU A C 1
ATOM 2302 O O . LEU A 1 286 ? -14.841 0.120 -16.537 1.00 91.50 286 LEU A O 1
ATOM 2306 N N . ARG A 1 287 ? -13.114 1.309 -15.740 1.00 90.75 287 ARG A N 1
ATOM 2307 C CA . ARG A 1 287 ? -13.371 2.559 -16.460 1.00 90.75 287 ARG A CA 1
ATOM 2308 C C . ARG A 1 287 ? -12.074 3.032 -17.100 1.00 90.75 287 ARG A C 1
ATOM 2310 O O . ARG A 1 287 ? -11.314 3.793 -16.502 1.00 90.75 287 ARG A O 1
ATOM 2317 N N . SER A 1 288 ? -11.782 2.542 -18.302 1.00 89.94 288 SER A N 1
ATOM 2318 C CA . SER A 1 288 ? -10.531 2.857 -19.006 1.00 89.94 288 SER A CA 1
ATOM 2319 C C . SER A 1 288 ? -10.402 4.341 -19.367 1.00 89.94 288 SER A C 1
ATOM 2321 O O . SER A 1 288 ? -9.277 4.833 -19.492 1.00 89.94 288 SER A O 1
ATOM 2323 N N . ASP A 1 289 ? -11.536 5.033 -19.505 1.00 92.88 289 ASP A N 1
ATOM 2324 C CA . ASP A 1 289 ? -11.694 6.468 -19.763 1.00 92.88 289 ASP A CA 1
ATOM 2325 C C . ASP A 1 289 ? -11.392 7.349 -18.541 1.00 92.88 289 ASP A C 1
ATOM 2327 O O . ASP A 1 289 ? -11.109 8.536 -18.684 1.00 92.88 289 ASP A O 1
ATOM 2331 N N . LEU A 1 290 ? -11.436 6.789 -17.333 1.00 94.38 290 LEU A N 1
ATOM 2332 C CA . LEU A 1 290 ? -11.304 7.530 -16.085 1.00 94.38 290 LEU A CA 1
ATOM 2333 C C . LEU A 1 290 ? -9.831 7.801 -15.746 1.00 94.38 290 LEU A C 1
ATOM 2335 O O . LEU A 1 290 ? -8.991 6.901 -15.755 1.00 94.38 290 LEU A O 1
ATOM 2339 N N . TYR A 1 291 ? -9.511 9.044 -15.383 1.00 94.81 291 TYR A N 1
ATOM 2340 C CA . TYR A 1 291 ? -8.161 9.463 -14.999 1.00 94.81 291 TYR A CA 1
ATOM 2341 C C . TYR A 1 291 ? -8.014 9.649 -13.481 1.00 94.81 291 TYR A C 1
ATOM 2343 O O . TYR A 1 291 ? -7.009 9.230 -12.895 1.00 94.81 291 TYR A O 1
ATOM 2351 N N . ILE A 1 292 ? -9.013 10.260 -12.830 1.00 97.31 292 ILE A N 1
ATOM 2352 C CA . ILE A 1 292 ? -8.999 10.576 -11.393 1.00 97.31 292 ILE A CA 1
ATOM 2353 C C . ILE A 1 292 ? -10.391 10.385 -10.790 1.00 97.31 292 ILE A C 1
ATOM 2355 O O . ILE A 1 292 ? -11.382 10.835 -11.362 1.00 97.31 292 ILE A O 1
ATOM 2359 N N . LYS A 1 293 ? -10.444 9.826 -9.576 1.00 97.69 293 LYS A N 1
ATOM 2360 C CA . LYS A 1 293 ? -11.575 9.995 -8.652 1.00 97.69 293 LYS A CA 1
ATOM 2361 C C . LYS A 1 293 ? -11.154 10.814 -7.450 1.00 97.69 293 LYS A C 1
ATOM 2363 O O . LYS A 1 293 ? -10.175 10.488 -6.783 1.00 97.69 293 LYS A O 1
ATOM 2368 N N . ILE A 1 294 ? -11.895 11.874 -7.165 1.00 97.81 294 ILE A N 1
ATOM 2369 C CA . ILE A 1 294 ? -11.728 12.699 -5.970 1.00 97.81 294 ILE A CA 1
ATOM 2370 C C . ILE A 1 294 ? -12.927 12.434 -5.070 1.00 97.81 294 ILE A C 1
ATOM 2372 O O . ILE A 1 294 ? -14.058 12.597 -5.513 1.00 97.81 294 ILE A O 1
ATOM 2376 N N . VAL A 1 295 ? -12.686 12.049 -3.821 1.00 96.31 295 VAL A N 1
ATOM 2377 C CA . VAL A 1 295 ? -13.749 11.889 -2.822 1.00 96.31 295 VAL A CA 1
ATOM 2378 C C . VAL A 1 295 ? -13.612 13.002 -1.807 1.00 96.31 295 VAL A C 1
ATOM 2380 O O . VAL A 1 295 ? -12.547 13.181 -1.214 1.00 96.31 295 VAL A O 1
ATOM 2383 N N . GLU A 1 296 ? -14.689 13.747 -1.619 1.00 95.88 296 GLU A N 1
ATOM 2384 C CA . GLU A 1 296 ? -14.821 14.713 -0.538 1.00 95.88 296 GLU A CA 1
ATOM 2385 C C . GLU A 1 296 ? -15.728 14.102 0.519 1.00 95.88 296 GLU A C 1
ATOM 2387 O O . GLU A 1 296 ? -16.834 13.666 0.208 1.00 95.88 296 GLU A O 1
ATOM 2392 N N . ILE A 1 297 ? -15.247 14.055 1.756 1.00 91.75 297 ILE A N 1
ATOM 2393 C CA . ILE A 1 297 ? -15.966 13.507 2.901 1.00 91.75 297 ILE A CA 1
ATOM 2394 C C . ILE A 1 297 ? -16.141 14.617 3.903 1.00 91.75 297 ILE A C 1
ATOM 2396 O O . ILE A 1 297 ? -15.182 15.308 4.240 1.00 91.75 297 ILE A O 1
ATOM 2400 N N . GLN A 1 298 ? -17.360 14.756 4.389 1.00 90.50 298 GLN A N 1
ATOM 2401 C CA . GLN A 1 298 ? -17.726 15.782 5.324 1.00 90.50 298 GLN A CA 1
ATOM 2402 C C . GLN A 1 298 ? -18.326 15.186 6.593 1.00 90.50 298 GLN A C 1
ATOM 2404 O O . GLN A 1 298 ? -19.223 14.343 6.531 1.00 90.50 298 GLN A O 1
ATOM 2409 N N . ALA A 1 299 ? -17.842 15.677 7.732 1.00 87.06 299 ALA A N 1
ATOM 2410 C CA . ALA A 1 299 ? -18.317 15.325 9.062 1.00 87.06 299 ALA A CA 1
ATOM 2411 C C . ALA A 1 299 ? -18.496 16.573 9.941 1.00 87.06 299 ALA A C 1
ATOM 2413 O O . ALA A 1 299 ? -17.878 17.616 9.707 1.00 87.06 299 ALA A O 1
ATOM 2414 N N . GLN A 1 300 ? -19.332 16.460 10.972 1.00 84.00 300 GLN A N 1
ATOM 2415 C CA . GLN A 1 300 ? -19.579 17.532 11.934 1.00 84.00 300 GLN A CA 1
ATOM 2416 C C . GLN A 1 300 ? -18.497 17.548 13.021 1.00 84.00 300 GLN A C 1
ATOM 2418 O O . GLN A 1 300 ? -18.226 16.518 13.639 1.00 84.00 300 GLN A O 1
ATOM 2423 N N . SER A 1 301 ? -17.888 18.711 13.271 1.00 82.44 301 SER A N 1
ATOM 2424 C CA . SER A 1 301 ? -16.867 18.858 14.315 1.00 82.44 301 SER A CA 1
ATOM 2425 C C . SER A 1 301 ? -17.480 19.022 15.712 1.00 82.44 301 SER A C 1
ATOM 2427 O O . SER A 1 301 ? -18.583 19.548 15.843 1.00 82.44 301 SER A O 1
ATOM 2429 N N . VAL A 1 302 ? -16.743 18.609 16.750 1.00 76.31 302 VAL A N 1
ATOM 2430 C CA . VAL A 1 302 ? -17.161 18.737 18.162 1.00 76.31 302 VAL A CA 1
ATOM 2431 C C . VAL A 1 302 ? -16.935 20.149 18.712 1.00 76.31 302 VAL A C 1
ATOM 2433 O O . VAL A 1 302 ? -17.692 20.617 19.554 1.00 76.31 302 VAL A O 1
ATOM 2436 N N . SER A 1 303 ? -15.876 20.831 18.266 1.00 69.00 303 SER A N 1
ATOM 2437 C CA . SER A 1 303 ? -15.418 22.096 18.863 1.00 69.00 303 SER A CA 1
ATOM 2438 C C . SER A 1 303 ? -15.896 23.350 18.135 1.00 69.00 303 SER A C 1
ATOM 2440 O O . SER A 1 303 ? -15.901 24.430 18.715 1.00 69.00 303 SER A O 1
ATOM 2442 N N . ASN A 1 304 ? -16.298 23.222 16.874 1.00 56.91 304 ASN A N 1
ATOM 2443 C CA . ASN A 1 304 ? -16.784 24.314 16.044 1.00 56.91 304 ASN A CA 1
ATOM 2444 C C . ASN A 1 304 ? -18.053 23.832 15.334 1.00 56.91 304 ASN A C 1
ATOM 2446 O O . ASN A 1 304 ? -18.031 22.775 14.714 1.00 56.91 304 ASN A O 1
ATOM 2450 N N . GLU A 1 305 ? -19.126 24.617 15.284 1.00 61.38 305 GLU A N 1
ATOM 2451 C CA . GLU A 1 305 ? -20.323 24.310 14.466 1.00 61.38 305 GLU A CA 1
ATOM 2452 C C . GLU A 1 305 ? -20.036 24.196 12.945 1.00 61.38 305 GLU A C 1
ATOM 2454 O O . GLU A 1 305 ? -20.945 24.118 12.124 1.00 61.38 305 GLU A O 1
ATOM 2459 N N . LYS A 1 306 ? -18.762 24.218 12.538 1.00 72.25 306 LYS A N 1
ATOM 2460 C CA . LYS A 1 306 ? -18.296 24.108 11.161 1.00 72.25 306 LYS A CA 1
ATOM 2461 C C . LYS A 1 306 ? -18.041 22.653 10.788 1.00 72.25 306 LYS A C 1
ATOM 2463 O O . LYS A 1 306 ? -17.417 21.889 11.523 1.00 72.25 306 LYS A O 1
ATOM 2468 N N . GLU A 1 307 ? -18.489 22.311 9.593 1.00 84.19 307 GLU A N 1
ATOM 2469 C CA . GLU A 1 307 ? -18.231 21.032 8.950 1.00 84.19 307 GLU A CA 1
ATOM 2470 C C . GLU A 1 307 ? -16.734 20.888 8.615 1.00 84.19 307 GLU A C 1
ATOM 2472 O O . GLU A 1 307 ? -16.093 21.824 8.129 1.00 84.19 307 GLU A O 1
ATOM 2477 N N . VAL A 1 308 ? -16.170 19.703 8.854 1.00 86.25 308 VAL A N 1
ATOM 2478 C CA . VAL A 1 308 ? -14.803 19.342 8.458 1.00 86.25 308 VAL A CA 1
ATOM 2479 C C . VAL A 1 308 ? -14.883 18.558 7.161 1.00 86.25 308 VAL A C 1
ATOM 2481 O O . VAL A 1 308 ? -15.569 17.539 7.105 1.00 86.25 308 VAL A O 1
ATOM 2484 N N . ILE A 1 309 ? -14.171 19.017 6.129 1.00 89.94 309 ILE A N 1
ATOM 2485 C CA . ILE A 1 309 ? -14.075 18.324 4.841 1.00 89.94 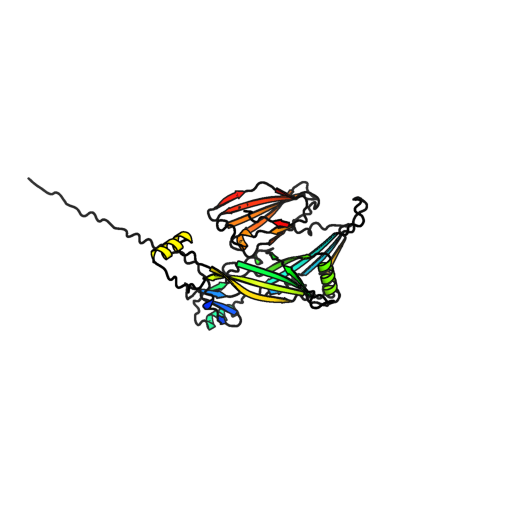309 ILE A CA 1
ATOM 2486 C C . ILE A 1 309 ? -12.673 17.740 4.683 1.00 89.94 309 ILE A C 1
ATOM 2488 O O . ILE A 1 309 ? -11.676 18.455 4.786 1.00 89.94 309 ILE A O 1
ATOM 2492 N N . VAL A 1 310 ? -12.604 16.446 4.387 1.00 90.69 310 VAL A N 1
ATOM 2493 C CA . VAL A 1 310 ? -11.386 15.740 3.988 1.00 90.69 310 VAL A CA 1
ATOM 2494 C C . VAL A 1 310 ? -11.505 15.359 2.519 1.00 90.69 310 VAL A C 1
ATOM 2496 O O . VAL A 1 310 ? -12.535 14.858 2.073 1.00 90.69 310 VAL A O 1
ATOM 2499 N N . THR A 1 311 ? -10.438 15.583 1.756 1.00 94.38 311 THR A N 1
ATOM 2500 C CA . THR A 1 311 ? -10.380 15.230 0.336 1.00 94.38 311 THR A CA 1
ATOM 2501 C C . THR A 1 311 ? -9.338 14.152 0.099 1.00 94.38 311 THR A C 1
ATOM 2503 O O . THR A 1 311 ? -8.173 14.311 0.466 1.00 94.38 311 THR A O 1
ATOM 2506 N N . ILE A 1 312 ? -9.731 13.090 -0.595 1.00 93.81 312 ILE A N 1
ATOM 2507 C CA . ILE A 1 312 ? -8.819 12.048 -1.063 1.00 93.81 312 ILE A CA 1
ATOM 2508 C C . ILE A 1 312 ? -8.898 11.889 -2.579 1.00 93.81 312 ILE A C 1
ATOM 2510 O O . ILE A 1 312 ? -9.873 12.285 -3.213 1.00 93.81 312 ILE A O 1
ATOM 2514 N N . LYS A 1 313 ? -7.851 11.310 -3.169 1.00 95.75 313 LYS A N 1
ATOM 2515 C CA . LYS A 1 313 ? -7.768 11.067 -4.613 1.00 95.75 313 LYS A CA 1
ATOM 2516 C C . LYS A 1 313 ? -7.330 9.642 -4.910 1.00 95.75 313 LYS A C 1
ATOM 2518 O O . LYS A 1 313 ? -6.347 9.188 -4.323 1.00 95.75 313 LYS A O 1
ATOM 2523 N N . PHE A 1 314 ? -7.992 9.004 -5.859 1.00 96.81 314 PHE A N 1
ATOM 2524 C CA . PHE A 1 314 ? -7.548 7.802 -6.554 1.00 96.81 314 PHE A CA 1
ATOM 2525 C C . PHE A 1 314 ? -7.141 8.202 -7.973 1.00 96.81 314 PHE A C 1
ATOM 2527 O O . PHE A 1 314 ? -7.804 9.030 -8.598 1.00 96.81 314 PHE A O 1
ATOM 2534 N N . LEU A 1 315 ? -6.005 7.691 -8.441 1.00 94.44 315 LEU A N 1
ATOM 2535 C CA . LEU A 1 315 ? -5.362 8.127 -9.680 1.00 94.44 315 LEU A CA 1
ATOM 2536 C C . LEU A 1 315 ? -5.080 6.909 -10.551 1.00 94.44 315 LEU A C 1
ATOM 2538 O O . LEU A 1 315 ? -4.538 5.927 -10.043 1.00 94.44 315 LEU A O 1
ATOM 2542 N N . LYS A 1 316 ? -5.319 7.018 -11.862 1.00 92.44 316 LYS A N 1
ATOM 2543 C CA . LYS A 1 316 ? -4.949 5.974 -12.830 1.00 92.44 316 LYS A CA 1
ATOM 2544 C C . LYS A 1 316 ? -3.459 5.621 -12.774 1.00 92.44 316 LYS A C 1
ATOM 2546 O O . LYS A 1 316 ? -3.099 4.461 -12.901 1.00 92.44 316 LYS A O 1
ATOM 2551 N N . SER A 1 317 ? -2.594 6.604 -12.510 1.00 90.19 317 SER A N 1
ATOM 2552 C CA . SER A 1 317 ? -1.143 6.395 -12.393 1.00 90.19 317 SER A CA 1
ATOM 2553 C C . SER A 1 317 ? -0.712 5.588 -11.162 1.00 90.19 317 SER A C 1
ATOM 2555 O O . SER A 1 317 ? 0.449 5.200 -11.087 1.00 90.19 317 SER A O 1
ATOM 2557 N N . HIS A 1 318 ? -1.602 5.386 -10.184 1.00 93.50 318 HIS A N 1
ATOM 2558 C CA . HIS A 1 318 ? -1.345 4.663 -8.935 1.00 93.50 318 HIS A CA 1
ATOM 2559 C C . HIS A 1 318 ? -2.470 3.645 -8.682 1.00 93.50 318 HIS A C 1
ATOM 2561 O O . HIS A 1 318 ? -3.101 3.654 -7.622 1.00 93.50 318 HIS A O 1
ATOM 2567 N N . SER A 1 319 ? -2.758 2.808 -9.685 1.00 92.56 319 SER A N 1
ATOM 2568 C CA . SER A 1 319 ? -3.826 1.794 -9.650 1.00 92.56 319 SER A CA 1
ATOM 2569 C C . SER A 1 319 ? -3.652 0.764 -8.532 1.00 92.56 319 SER A C 1
ATOM 2571 O O . SER A 1 319 ? -4.620 0.143 -8.095 1.00 92.56 319 SER A O 1
ATOM 2573 N N . ASP A 1 320 ? -2.430 0.615 -8.027 1.00 93.56 320 ASP A N 1
ATOM 2574 C CA . ASP A 1 320 ? -2.101 -0.272 -6.926 1.00 93.56 320 ASP A CA 1
ATOM 2575 C C . ASP A 1 320 ? -2.677 0.205 -5.575 1.00 93.56 320 ASP A C 1
ATOM 2577 O O . ASP A 1 320 ? -2.938 -0.615 -4.689 1.00 93.56 320 ASP A O 1
ATOM 2581 N N . ILE A 1 321 ? -2.957 1.508 -5.432 1.00 95.31 321 ILE A N 1
ATOM 2582 C CA . ILE A 1 321 ? -3.607 2.100 -4.254 1.00 95.31 321 ILE A CA 1
ATOM 2583 C C . ILE A 1 321 ? -5.117 2.180 -4.493 1.00 95.31 321 ILE A C 1
ATOM 2585 O O . ILE A 1 321 ? -5.628 3.150 -5.051 1.00 95.31 321 ILE A O 1
ATOM 2589 N N . HIS A 1 322 ? -5.837 1.176 -4.004 1.00 94.44 322 HIS A N 1
ATOM 2590 C CA . HIS A 1 322 ? -7.290 1.040 -4.166 1.00 94.44 322 HIS A CA 1
ATOM 2591 C C . HIS A 1 322 ? -8.077 1.212 -2.860 1.00 94.44 322 HIS A C 1
ATOM 2593 O O . HIS A 1 322 ? -9.300 1.321 -2.889 1.00 94.44 322 HIS A O 1
ATOM 2599 N N . THR A 1 323 ? -7.381 1.297 -1.725 1.00 94.12 323 THR A N 1
ATOM 2600 C CA . THR A 1 323 ? -7.973 1.538 -0.406 1.00 94.12 323 THR A CA 1
ATOM 2601 C C . THR A 1 323 ? -7.229 2.670 0.285 1.00 94.12 323 THR A C 1
ATOM 2603 O O . THR A 1 323 ? -5.998 2.720 0.256 1.00 94.12 323 THR A O 1
ATOM 2606 N N . LYS A 1 324 ? -7.975 3.578 0.913 1.00 92.75 324 LYS A N 1
ATOM 2607 C CA . LYS A 1 324 ? -7.445 4.684 1.711 1.00 92.75 324 LYS A CA 1
ATOM 2608 C C . LYS A 1 324 ? -8.171 4.773 3.037 1.00 92.75 324 LYS A C 1
ATOM 2610 O O . LYS A 1 324 ? -9.385 4.616 3.084 1.00 92.75 324 LYS A O 1
ATOM 2615 N N . TYR A 1 325 ? -7.434 5.086 4.093 1.00 88.44 325 TYR A N 1
ATOM 2616 C CA . TYR A 1 325 ? -8.014 5.330 5.411 1.00 88.44 325 TYR A CA 1
ATOM 2617 C C . TYR A 1 325 ? -7.891 6.812 5.739 1.00 88.44 325 TYR A C 1
ATOM 2619 O O . TYR A 1 325 ? -6.786 7.362 5.726 1.00 88.44 325 TYR A O 1
ATOM 2627 N N . ILE A 1 326 ? -9.004 7.473 6.031 1.00 85.25 326 ILE A N 1
ATOM 2628 C CA . ILE A 1 326 ? -8.971 8.882 6.431 1.00 85.25 326 ILE A CA 1
ATOM 2629 C C . ILE A 1 326 ? -8.935 9.017 7.944 1.00 85.25 326 ILE A C 1
ATOM 2631 O O . ILE A 1 326 ? -9.600 8.277 8.657 1.00 85.25 326 ILE A O 1
ATOM 2635 N N . SER A 1 327 ? -8.181 9.998 8.422 1.00 79.44 327 SER A N 1
ATOM 2636 C CA . SER A 1 327 ? -8.317 10.540 9.768 1.00 79.44 327 SER A CA 1
ATOM 2637 C C . SER A 1 327 ? -8.750 11.995 9.649 1.00 79.44 327 SER A C 1
ATOM 2639 O O . SER A 1 327 ? -8.297 12.725 8.761 1.00 79.44 327 SER A O 1
ATOM 2641 N N . PHE A 1 328 ? -9.658 12.418 10.523 1.00 78.81 328 PHE A N 1
ATOM 2642 C CA . PHE A 1 328 ? -10.056 13.816 10.583 1.00 78.81 328 PHE A CA 1
ATOM 2643 C C . PHE A 1 328 ? -9.010 14.611 11.378 1.00 78.81 328 PHE A C 1
ATOM 2645 O O . PHE A 1 328 ? -8.519 14.129 12.398 1.00 78.81 328 PHE A O 1
ATOM 2652 N N . PRO A 1 329 ? -8.653 15.830 10.936 1.00 75.56 329 PRO A N 1
ATOM 2653 C CA . PRO A 1 329 ? -7.677 16.669 11.636 1.00 75.56 329 PRO A CA 1
ATOM 2654 C C . PRO A 1 329 ? -8.193 17.213 12.978 1.00 75.56 329 PRO A C 1
ATOM 2656 O O . PRO A 1 329 ? -7.407 17.713 13.778 1.00 75.56 329 PRO A O 1
ATOM 2659 N N . TYR A 1 330 ? -9.503 17.133 13.217 1.00 76.00 330 TYR A N 1
ATOM 2660 C CA . TYR A 1 330 ? -10.174 17.601 14.425 1.00 76.00 330 TYR A CA 1
ATOM 2661 C C . TYR A 1 330 ? -11.162 16.549 14.918 1.00 76.00 330 TYR A C 1
ATOM 2663 O O . TYR A 1 330 ? -11.586 15.681 14.155 1.00 76.00 330 TYR A O 1
ATOM 2671 N N . ALA A 1 331 ? -11.567 16.678 16.179 1.00 74.50 331 ALA A N 1
ATOM 2672 C CA . ALA A 1 331 ? -12.618 15.856 16.749 1.00 74.50 331 ALA A CA 1
ATOM 2673 C C . ALA A 1 331 ? -13.941 16.021 15.997 1.00 74.50 331 ALA A C 1
ATOM 2675 O O . ALA A 1 331 ? -14.397 17.147 15.780 1.00 74.50 331 ALA A O 1
ATOM 2676 N N . ILE A 1 332 ? -14.557 14.893 15.640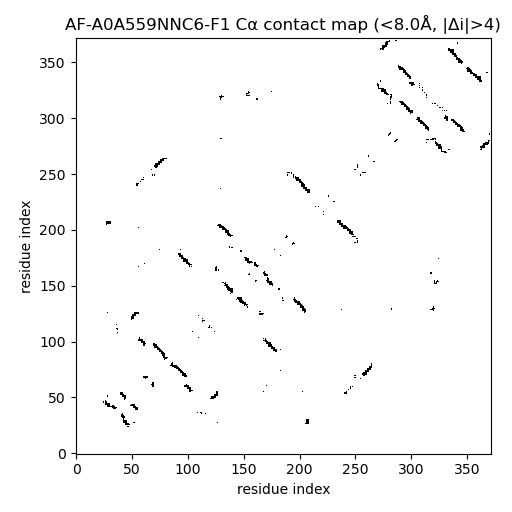 1.00 76.75 332 ILE A N 1
ATOM 2677 C CA . ILE A 1 332 ? -15.860 14.828 14.975 1.00 76.75 332 ILE A CA 1
ATOM 2678 C C . ILE A 1 332 ? -16.877 14.058 15.820 1.00 76.75 332 ILE A C 1
ATOM 2680 O O . ILE A 1 332 ? -16.510 13.178 16.601 1.00 76.75 332 ILE A O 1
ATOM 2684 N N . TYR A 1 333 ? -18.162 14.364 15.644 1.00 73.25 333 TYR A N 1
ATOM 2685 C CA . TYR A 1 333 ? -19.240 13.563 16.218 1.00 73.25 333 TYR A CA 1
ATOM 2686 C C . TYR A 1 333 ? -19.378 12.252 15.438 1.00 73.25 333 TYR A C 1
ATOM 2688 O O . TYR A 1 333 ? -19.998 12.211 14.381 1.00 73.25 333 TYR A O 1
ATOM 2696 N N . VAL A 1 334 ? -18.823 11.161 15.970 1.00 71.31 334 VAL A N 1
ATOM 2697 C CA . VAL A 1 334 ? -18.874 9.827 15.333 1.00 71.31 334 VAL A CA 1
ATOM 2698 C C . VAL A 1 334 ? -20.295 9.271 15.160 1.00 71.31 334 VAL A C 1
ATOM 2700 O O . VAL A 1 334 ? -20.526 8.469 14.253 1.00 71.31 334 VAL A O 1
ATOM 2703 N N . ASN A 1 335 ? -21.230 9.733 15.997 1.00 68.75 335 ASN A N 1
ATOM 2704 C CA . ASN A 1 335 ? -22.651 9.370 15.970 1.00 68.75 335 ASN A CA 1
ATOM 2705 C C . ASN A 1 335 ? -23.494 10.303 15.084 1.00 68.75 335 ASN A C 1
ATOM 2707 O O . ASN A 1 335 ? -24.699 10.098 14.964 1.00 68.75 335 ASN A O 1
ATOM 2711 N N . ALA A 1 336 ? -22.893 11.347 14.504 1.00 74.75 336 ALA A N 1
ATOM 2712 C CA . ALA A 1 336 ? -23.572 12.201 13.541 1.00 74.75 336 ALA A CA 1
ATOM 2713 C C . ALA A 1 336 ? -23.418 11.625 12.121 1.00 74.75 336 ALA A C 1
ATOM 2715 O O . ALA A 1 336 ? -22.380 11.023 11.813 1.00 74.75 336 ALA A O 1
ATOM 2716 N N . PRO A 1 337 ? -24.408 11.835 11.232 1.00 77.81 337 PRO A N 1
ATOM 2717 C CA . PRO A 1 337 ? -24.289 11.435 9.839 1.00 77.81 337 PRO A CA 1
ATOM 2718 C C . PRO A 1 337 ? -23.086 12.101 9.168 1.00 77.81 337 PRO A C 1
ATOM 2720 O O . PRO A 1 337 ? -22.860 13.305 9.315 1.00 77.81 337 PRO A O 1
ATOM 2723 N N . MET A 1 338 ? -22.351 11.329 8.372 1.00 86.50 338 MET A N 1
ATOM 2724 C CA . MET A 1 338 ? -21.369 11.874 7.435 1.00 86.50 338 MET A CA 1
ATOM 2725 C C . MET A 1 338 ? -22.018 12.009 6.058 1.00 86.50 338 MET A C 1
ATOM 2727 O O . MET A 1 338 ? -22.945 11.272 5.717 1.00 86.50 338 MET A O 1
ATOM 2731 N N . ARG A 1 339 ? -21.493 12.902 5.221 1.00 90.88 339 ARG A N 1
ATOM 2732 C CA . ARG A 1 339 ? -21.801 12.885 3.788 1.00 90.88 339 ARG A CA 1
ATOM 2733 C C . ARG A 1 339 ? -20.545 12.824 2.946 1.00 90.88 339 ARG A C 1
ATOM 2735 O O . ARG A 1 339 ? -19.498 13.323 3.345 1.00 90.88 339 ARG A O 1
ATOM 2742 N N . TYR A 1 340 ? -20.649 12.220 1.774 1.00 93.94 340 TYR A N 1
ATOM 2743 C CA . TYR A 1 340 ? -19.561 12.168 0.809 1.00 93.94 340 TYR A CA 1
ATOM 2744 C C . TYR A 1 340 ? -20.070 12.445 -0.601 1.00 93.94 340 TYR A C 1
ATOM 2746 O O . TYR A 1 340 ? -21.240 12.222 -0.904 1.00 93.94 340 TYR A O 1
ATOM 2754 N N . ARG A 1 341 ? -19.191 12.942 -1.466 1.00 96.12 341 ARG A N 1
ATOM 2755 C CA . ARG A 1 341 ? -19.445 13.050 -2.905 1.00 96.12 341 ARG A CA 1
ATOM 2756 C C . ARG A 1 341 ? -18.200 12.672 -3.685 1.00 96.12 341 ARG A C 1
ATOM 2758 O O . ARG A 1 341 ? -17.082 12.770 -3.173 1.00 96.12 341 ARG A O 1
ATOM 2765 N N . VAL A 1 342 ? -18.401 12.267 -4.930 1.00 97.56 342 VAL A N 1
ATOM 2766 C CA . VAL A 1 342 ? -17.339 11.829 -5.831 1.00 97.56 342 VAL A CA 1
ATOM 2767 C C . VAL A 1 342 ? -17.284 12.773 -7.024 1.00 97.56 342 VAL A C 1
ATOM 2769 O O . VAL A 1 342 ? -18.293 13.069 -7.654 1.00 97.56 342 VAL A O 1
ATOM 2772 N N . THR A 1 343 ? -16.090 13.266 -7.332 1.00 98.12 343 THR A N 1
ATOM 2773 C CA . THR A 1 343 ? -15.790 13.905 -8.613 1.00 98.12 343 THR A CA 1
ATOM 2774 C C . THR A 1 343 ? -14.994 12.921 -9.460 1.00 98.12 343 THR A C 1
ATOM 2776 O O . THR A 1 343 ? -13.911 12.495 -9.054 1.00 98.12 343 THR A O 1
ATOM 2779 N N . GLU A 1 344 ? -15.502 12.605 -10.642 1.00 97.94 344 GLU A N 1
ATOM 2780 C CA . GLU A 1 344 ? -14.818 11.826 -11.671 1.00 97.94 344 GLU A CA 1
ATOM 2781 C C . GLU A 1 344 ? -14.218 12.784 -12.707 1.00 97.94 344 GLU A C 1
ATOM 2783 O O . GLU A 1 344 ? -14.848 13.775 -13.084 1.00 97.94 344 GLU A O 1
ATOM 2788 N N . ILE A 1 345 ? -12.980 12.521 -13.129 1.00 97.38 345 ILE A N 1
ATOM 2789 C CA . ILE A 1 345 ? -12.310 13.256 -14.207 1.00 97.38 345 ILE A CA 1
ATOM 2790 C C . ILE A 1 345 ? -11.805 12.239 -15.227 1.00 97.38 345 ILE A C 1
ATOM 2792 O O . ILE A 1 345 ? -11.034 11.347 -14.853 1.00 97.38 345 ILE A O 1
ATOM 2796 N N . THR A 1 346 ? -12.230 12.360 -16.483 1.00 96.38 346 THR A N 1
ATOM 2797 C CA . THR A 1 346 ? -11.807 11.479 -17.585 1.00 96.38 346 THR A CA 1
ATOM 2798 C C . THR A 1 346 ? -10.432 11.877 -18.131 1.00 96.38 346 THR A C 1
ATOM 2800 O O . THR A 1 346 ? -9.881 12.925 -17.789 1.00 96.38 346 THR A O 1
ATOM 2803 N N . ILE A 1 347 ? -9.850 11.026 -18.976 1.00 92.12 347 ILE A N 1
ATOM 2804 C CA . ILE A 1 347 ? -8.589 11.289 -19.692 1.00 92.12 347 ILE A CA 1
ATOM 2805 C C . ILE A 1 347 ? -8.726 12.504 -20.617 1.00 92.12 347 ILE A C 1
ATOM 2807 O O . ILE A 1 347 ? -7.773 13.272 -20.745 1.00 92.12 347 ILE A O 1
ATOM 2811 N N . ASP A 1 348 ? -9.915 12.715 -21.183 1.00 94.06 348 ASP A N 1
ATOM 2812 C CA . ASP A 1 348 ? -10.232 13.862 -22.041 1.00 94.06 348 ASP A CA 1
ATOM 2813 C C . ASP A 1 348 ? -10.464 15.158 -21.240 1.00 94.06 348 ASP A C 1
ATOM 2815 O O . ASP A 1 348 ? -10.557 16.247 -21.805 1.00 94.06 348 ASP A O 1
ATOM 2819 N N . GLY A 1 349 ? -10.490 15.061 -19.906 1.00 93.06 349 GLY A N 1
ATOM 2820 C CA . GLY A 1 349 ? -10.648 16.191 -18.994 1.00 93.06 349 GLY A CA 1
ATOM 2821 C C . GLY A 1 349 ? -12.096 16.502 -18.621 1.00 93.06 349 GLY A C 1
ATOM 2822 O O . GLY A 1 349 ? -12.325 17.459 -17.874 1.00 93.06 349 GLY A O 1
ATOM 2823 N N . ASP A 1 350 ? -13.059 15.695 -19.074 1.00 96.06 350 ASP A N 1
ATOM 2824 C CA . ASP A 1 350 ? -14.456 15.842 -18.679 1.00 96.06 350 ASP A CA 1
ATOM 2825 C C . ASP A 1 350 ? -14.607 15.599 -17.186 1.00 96.06 350 ASP A C 1
ATOM 2827 O O . ASP A 1 350 ? -14.036 14.665 -16.617 1.00 96.06 350 ASP A O 1
ATOM 2831 N N . ARG A 1 351 ? -15.386 16.468 -16.543 1.00 97.38 351 ARG A N 1
ATOM 2832 C CA . ARG A 1 351 ? -15.573 16.463 -15.097 1.00 97.38 351 ARG A CA 1
ATOM 2833 C C . ARG A 1 351 ? -17.033 16.232 -14.749 1.00 97.38 351 ARG A C 1
ATOM 2835 O O . ARG A 1 351 ? -17.881 17.071 -15.042 1.00 97.38 351 ARG A O 1
ATOM 2842 N N . THR A 1 352 ? -17.288 15.166 -14.001 1.00 96.94 352 THR A N 1
ATOM 2843 C CA . THR A 1 352 ? -18.608 14.846 -13.452 1.00 96.94 352 THR A CA 1
ATOM 2844 C C . THR A 1 352 ? -18.541 14.889 -11.933 1.00 96.94 352 THR A C 1
ATOM 2846 O O . THR A 1 352 ? -17.616 14.351 -11.329 1.00 96.94 352 THR A O 1
ATOM 2849 N N . VAL A 1 353 ? -19.500 15.558 -11.296 1.00 97.56 353 VAL A N 1
ATOM 2850 C CA . VAL A 1 353 ? -19.587 15.668 -9.834 1.00 97.56 353 VAL A CA 1
ATOM 2851 C C . VAL A 1 353 ? -20.896 15.034 -9.394 1.00 97.56 353 VAL A C 1
ATOM 2853 O O . VAL A 1 353 ? -21.949 15.409 -9.901 1.00 97.56 353 VAL A O 1
ATOM 2856 N N . SER A 1 354 ? -20.830 14.075 -8.473 1.00 96.56 354 SER A N 1
ATOM 2857 C CA . SER A 1 354 ? -22.020 13.461 -7.892 1.00 96.56 354 SER A CA 1
ATOM 2858 C C . SER A 1 354 ? -22.698 14.398 -6.893 1.00 96.56 354 SER A C 1
ATOM 2860 O O . SER A 1 354 ? -22.060 15.261 -6.280 1.00 96.56 354 SER A O 1
ATOM 2862 N N . GLU A 1 355 ? -23.978 14.142 -6.644 1.00 96.38 355 GLU A N 1
ATOM 2863 C CA . GLU A 1 355 ? -24.665 14.679 -5.473 1.00 96.38 355 GLU A CA 1
ATOM 2864 C C . GLU A 1 355 ? -24.025 14.170 -4.171 1.00 96.38 355 GLU A C 1
ATOM 2866 O O . GLU A 1 355 ? -23.291 13.172 -4.148 1.00 96.38 355 GLU A O 1
ATOM 2871 N N . TRP A 1 356 ? -24.303 14.875 -3.074 1.00 94.69 356 TRP A N 1
ATOM 2872 C CA . TRP A 1 356 ? -23.909 14.435 -1.740 1.00 94.69 356 TRP A CA 1
ATOM 2873 C C . TRP A 1 356 ? -24.739 13.229 -1.302 1.00 94.69 356 TRP A C 1
ATOM 2875 O O . TRP A 1 356 ? -25.964 13.281 -1.256 1.00 94.69 356 TRP A O 1
ATOM 2885 N N . MET A 1 357 ? -24.054 12.165 -0.901 1.00 92.12 357 MET A N 1
ATOM 2886 C CA . MET A 1 357 ? -24.646 10.953 -0.348 1.00 92.12 357 MET A CA 1
ATOM 2887 C C . MET A 1 357 ? -24.445 10.932 1.165 1.00 92.12 357 MET A C 1
ATOM 2889 O O . MET A 1 357 ? -23.329 11.146 1.642 1.00 92.12 357 MET A O 1
ATOM 2893 N N . SER A 1 358 ? -25.513 10.685 1.926 1.00 88.06 358 SER A N 1
ATOM 2894 C CA . SER A 1 358 ? -25.455 10.587 3.389 1.00 88.06 358 SER A CA 1
ATOM 2895 C C . SER A 1 358 ? -25.130 9.163 3.843 1.00 88.06 358 SER A C 1
ATOM 2897 O O . SER A 1 358 ? -25.478 8.188 3.176 1.00 88.06 358 SER A O 1
ATOM 2899 N N . LYS A 1 359 ? -24.449 9.044 4.981 1.00 80.69 359 LYS A N 1
ATOM 2900 C CA . LYS A 1 359 ? -24.107 7.784 5.632 1.00 80.69 359 LYS A CA 1
ATOM 2901 C C . LYS A 1 359 ? -24.324 7.939 7.132 1.00 80.69 359 LYS A C 1
ATOM 2903 O O . LYS A 1 359 ? -23.777 8.854 7.744 1.00 80.69 359 LYS A O 1
ATOM 2908 N N . GLU A 1 360 ? -25.122 7.045 7.706 1.00 67.81 360 GLU A N 1
ATOM 2909 C CA . GLU A 1 360 ? -25.647 7.192 9.070 1.00 67.81 360 GLU A CA 1
ATOM 2910 C C . GLU A 1 360 ? -24.575 7.111 10.169 1.00 67.81 360 GLU A C 1
ATOM 2912 O O . GLU A 1 360 ? -24.789 7.647 11.250 1.00 67.81 360 GLU A O 1
ATOM 2917 N N . SER A 1 361 ? -23.413 6.496 9.910 1.00 62.44 361 SER A N 1
ATOM 2918 C CA . SER A 1 361 ? -22.349 6.357 10.914 1.00 62.44 361 SER A CA 1
ATOM 2919 C C . SER A 1 361 ? -20.928 6.489 10.356 1.00 62.44 361 SER A C 1
ATOM 2921 O O . SER A 1 361 ? -20.626 6.091 9.221 1.00 62.44 361 SER A O 1
ATOM 2923 N N . CYS A 1 362 ? -20.024 7.014 11.193 1.00 58.47 362 CYS A N 1
ATOM 2924 C CA . CYS A 1 362 ? -18.630 7.284 10.827 1.00 58.47 362 CYS A CA 1
ATOM 2925 C C . CYS A 1 362 ? -17.694 6.061 10.811 1.00 58.47 362 CYS A C 1
ATOM 2927 O O . CYS A 1 362 ? -16.600 6.131 10.250 1.00 58.47 362 CYS A O 1
ATOM 2929 N N . SER A 1 363 ? -18.114 4.918 11.361 1.00 60.41 363 SER A N 1
ATOM 2930 C CA . SER A 1 363 ? -17.295 3.697 11.487 1.00 60.41 363 SER A CA 1
ATOM 2931 C C . SER A 1 363 ? -17.210 2.840 10.209 1.00 60.41 363 SER A C 1
ATOM 2933 O O . SER A 1 363 ? -16.648 1.738 10.209 1.00 60.41 363 SER A O 1
ATOM 2935 N N . SER A 1 364 ? -17.758 3.336 9.104 1.00 68.94 364 SER A N 1
ATOM 2936 C CA . SER A 1 364 ? -18.168 2.541 7.952 1.00 68.94 364 SER A CA 1
ATOM 2937 C C . SER A 1 364 ? -17.167 2.539 6.786 1.00 68.94 364 SER A C 1
ATOM 2939 O O . SER A 1 364 ? -16.262 3.368 6.698 1.00 68.94 364 SER A O 1
ATOM 2941 N N . VAL A 1 365 ? -17.319 1.558 5.891 1.00 85.06 365 VAL A N 1
ATOM 2942 C CA . VAL A 1 365 ? -16.604 1.481 4.607 1.00 85.06 365 VAL A CA 1
ATOM 2943 C C . VAL A 1 365 ? -17.387 2.276 3.561 1.00 85.06 365 VAL A C 1
ATOM 2945 O O . VAL A 1 365 ? -18.604 2.102 3.438 1.00 85.06 365 VAL A O 1
ATOM 2948 N N . ILE A 1 366 ? -16.716 3.141 2.805 1.00 89.75 366 ILE A N 1
ATOM 2949 C CA . ILE A 1 366 ? -17.262 3.837 1.635 1.00 89.75 366 ILE A CA 1
ATOM 2950 C C . ILE A 1 366 ? -16.658 3.200 0.386 1.00 89.75 366 ILE A C 1
ATOM 2952 O O . ILE A 1 366 ? -15.480 3.391 0.101 1.00 89.75 366 ILE A O 1
ATOM 2956 N N . ASP A 1 367 ? -17.461 2.453 -0.362 1.00 93.00 367 ASP A N 1
ATOM 2957 C CA . ASP A 1 367 ? -17.063 1.961 -1.678 1.00 93.00 367 ASP A CA 1
ATOM 2958 C C . ASP A 1 367 ? -17.561 2.936 -2.750 1.00 93.00 367 ASP A C 1
ATOM 2960 O O . ASP A 1 367 ? -18.759 3.202 -2.837 1.00 93.00 367 ASP A O 1
ATOM 2964 N N . ILE A 1 368 ? -16.632 3.507 -3.515 1.00 94.19 368 ILE A N 1
ATOM 2965 C CA . ILE A 1 368 ? -16.907 4.457 -4.603 1.00 94.19 368 ILE A CA 1
ATOM 2966 C C . ILE A 1 368 ? -16.635 3.861 -5.992 1.00 94.19 368 ILE A C 1
ATOM 2968 O O . ILE A 1 368 ? -16.520 4.604 -6.974 1.00 94.19 368 ILE A O 1
ATOM 2972 N N . THR A 1 369 ? -16.475 2.540 -6.067 1.00 94.94 369 THR A N 1
ATOM 2973 C CA . THR A 1 369 ? -16.330 1.802 -7.326 1.00 94.94 369 THR A CA 1
ATOM 2974 C C . THR A 1 369 ? -17.575 2.004 -8.184 1.00 94.94 369 THR A C 1
ATOM 2976 O O . THR A 1 369 ? -18.697 2.010 -7.672 1.00 94.94 369 THR A O 1
ATOM 2979 N N . THR A 1 370 ? -17.392 2.199 -9.488 1.00 91.62 370 THR A N 1
ATOM 2980 C CA . THR A 1 370 ? -18.512 2.337 -10.421 1.00 91.62 370 THR A CA 1
ATOM 2981 C C . THR A 1 370 ? -19.347 1.049 -10.423 1.00 91.62 370 THR A C 1
ATOM 2983 O O . THR A 1 370 ? -18.810 -0.043 -10.596 1.00 91.62 370 THR A O 1
ATOM 2986 N N . GLN A 1 371 ? -20.660 1.178 -10.211 1.00 82.56 371 GLN A N 1
ATOM 2987 C CA . GLN A 1 371 ? -21.620 0.074 -10.320 1.00 82.56 371 GLN A CA 1
ATOM 2988 C C . GLN A 1 371 ? -22.160 0.017 -11.756 1.00 82.56 371 GLN A C 1
ATOM 2990 O O . GLN A 1 371 ? -22.418 1.070 -12.342 1.00 82.56 371 GLN A O 1
ATOM 2995 N N . PHE A 1 372 ? -22.290 -1.191 -12.307 1.00 56.66 372 PHE A N 1
ATOM 2996 C CA . PHE A 1 372 ? -22.836 -1.451 -13.644 1.00 56.66 372 PHE A CA 1
ATOM 2997 C C . PHE A 1 372 ? -24.289 -1.905 -13.584 1.00 56.66 372 PHE A C 1
ATOM 2999 O O . PHE A 1 372 ? -24.638 -2.605 -12.604 1.00 56.66 372 PHE A O 1
#

Nearest PDB structures (foldseek):
  8fk7-assembly1_B  TM=2.927E-01  e=9.747E-02  Pyrobaculum calidifontis
  1sox-assembly1_B  TM=4.518E-01  e=6.702E-01  Gallus gallus
  2a9d-assembly1_B  TM=4.406E-01  e=7.906E-01  Gallus gallus
  2a9d-assembly1_A  TM=4.498E-01  e=9.327E-01  Gallus gallus
  1sox-assembly1_A  TM=4.430E-01  e=1.298E+00  Gallus gallus

Sequence (372 aa):
MDSGIRFKSMWVVILLSTNFMTSLLLAQPDITSRKKVNGTTVFQDMTDPFLYYYEPGELFLSHNTNDEPDFQFLDMRYTGSKCYNDQGEKNFMSLLQFGVEMKKMTADSIMAIKRALKNRAIKLVPVPITQIRTQLVIGSIENEEEKIQKDGALDAKTKAGYSTSKTYWTKRSFTIKLNNHESQVLNDQLRNGRLGISLDYEYYADFKKNDEMEAAGSKELIEALSEEYGKAGEITENRILKSDVLPIRIDVEKYPDTIKQMDLNEEVPPAYAGTEIRCYDFKNNLRSDLYIKIVEIQAQSVSNEKEVIVTIKFLKSHSDIHTKYISFPYAIYVNAPMRYRVTEITIDGDRTVSEWMSKESCSSVIDITTQF

Foldseek 3Di:
DDDDDDDDDDPPPPPPPPPPPPPPPDWFFAPVQWDAFPNWTKTATPPDNQEIATEWADKEFDADPVRATQWAKEKEWEQDDPVVVGHRDTDIKIKIKTKMFTDWQDPVNVVRRCVVVVHPSHDYWHFQFLAKWKWKWQAAPVDNPPIDIHTWAWADPDPLCCADRHTHRTMTMTMDIDGPVRSVSVVCCQVVQNFPIKMKMWTKHWHFDPPPPPPPDDPVVVVVVCVVVDPCPRPIDIDTRDIDMHGDGHDCVVVVNNYHYHYVVPDDPQFPLFAKEFEQCLSVVVDVFWAKKKKWKWFQAPPDNDIFIDIDMDGNSPNRHGMDTDTTPGGGDQQQKMWMKMWIATPVGDIDIDDIDIDRGSNYYHYPYDDD

Solvent-accessible surface area (backbone atoms only — not comparable to full-atom values): 21354 Å² total; per-residue (Å²): 136,84,85,83,87,82,80,83,84,83,80,79,79,78,76,76,77,74,79,73,76,68,72,79,72,72,89,43,43,28,70,84,55,59,41,77,46,97,89,41,48,32,20,37,27,72,85,44,92,47,36,29,28,34,65,85,51,62,63,41,78,27,59,48,98,82,73,44,68,37,46,39,38,38,44,34,40,31,58,49,40,84,89,75,74,40,64,73,46,73,51,61,55,23,41,42,37,34,31,36,27,37,50,74,86,48,72,66,57,52,51,51,42,32,56,75,70,72,38,82,84,50,46,77,28,49,58,67,62,42,37,62,51,38,34,39,37,39,60,44,89,92,39,90,84,51,58,49,72,44,78,47,46,59,23,56,88,50,78,50,31,48,63,55,87,70,39,70,37,41,39,31,35,38,49,41,79,36,53,66,67,59,38,52,52,50,51,49,26,51,75,70,71,49,74,50,37,33,40,38,37,36,36,24,24,66,24,60,56,84,78,84,67,83,79,86,70,58,70,70,59,54,50,51,50,36,61,75,70,41,76,80,62,78,58,59,42,83,39,82,70,49,71,56,74,34,75,52,81,76,61,45,86,86,42,55,82,33,57,42,79,46,51,54,82,80,60,72,66,56,64,68,64,50,30,37,37,37,38,50,34,53,54,69,54,73,47,83,60,50,36,36,40,36,40,42,37,36,38,46,34,70,89,44,102,52,72,46,76,50,78,50,75,43,41,52,94,44,16,39,50,34,44,44,70,46,67,60,99,55,46,48,46,56,82,42,58,27,36,34,31,44,35,42,28,31,72,90,63,55,75,49,73,55,71,79,44,79,38,74,50,39,80,42,79,47,76,70,45,83,83,132